Protein 2IRF (pdb70)

CATH classification: 1.10.10.10

Sequence (654 aa):
RMRMRPWLEEQINSNTIPGLKWLNKEKKIFQIPWMHAARHGWDVEKDAPLFRNWAIHTGKHQPGIDKPDPKTWKANFRCAMNSLPDIEEVKDRSIKKGNNAFRVYRMLPRMRMRPWLEEQINSNTIPGLKWLNKEKKIFQIPWMHAARHGWDVEKDAPLFRNWAIHTGKHQPGIDKPDPKTWKANFRCAMNSLPDIEEVKDRSIKKGNNAFRVYRMLPRMRMRPWLEEQINSNTIPGLKWLNKEKKIFQIPWMHAARHGWDVEKDAPLFRNWAIHTGKHQPGIDKPDPKTWKANFRCAMNSLPDIEEVKDRSIKKGNNAFRVYRMLPRMRMRPWLEEQINSNTIPGLKWLNKEKKIFQIPWMHAARHGWDVEKDAPLFRNWAIHTGKHQPGIDKPDPKTWKANFRCAMNSLPDIEEVKDRSIKKGNNAFRVYRMLPRMRMRPWLEEQINSNTIPGLKWLNKEKKIFQIPWMHAARHGWDVEKDAPLFRNWAIHTGKHQPGIDKPDPKTWKANFRCAMNSLPDIEEVKDRSIKKGNNAFRVYRMLPRMRMRPWLEEQINSNTIPGLKWLNKEKKIFQIPWMHAARHGWDVEKDAPLFRNWAIHTGKHQPGIDKPDPKTWKANFRCAMNSLPDIEEVKDRSIKKGNNAFRVYRMLP

Radius of gyration: 39.57 Å; Cα contacts (8 Å, |Δi|>4): 904; chains: 6; bounding box: 64×135×61 Å

Nearest PDB structures (foldseek):
  2irf-assembly1_H  TM=1.002E+00  e=1.928E-22  Mus musculus
  7jm4-assembly1_B  TM=9.649E-01  e=5.893E-14  Homo sapiens
  7o56-assembly1_A  TM=9.487E-01  e=9.444E-14  Homo sapiens
  7rh2-assembly2_G  TM=9.502E-01  e=2.267E-13  Homo sapiens
  8hcl-assembly1_A  TM=9.455E-01  e=4.758E-13  Danio rerio

Structure (mmCIF, N/CA/C/O backbone):
data_2IRF
#
_entry.id   2IRF
#
_cell.length_a   132.300
_cell.length_b   132.300
_cell.length_c   296.500
_cell.angle_alpha   90.00
_cell.angle_beta   90.00
_cell.angle_gamma   120.00
#
_symmetry.space_group_name_H-M   'P 65 2 2'
#
loop_
_entity.id
_entity.type
_entity.pdbx_description
1 polymer "DNA (5'-D(P*AP*AP*GP*TP*GP*AP*AP*AP*GP*(5IU)P*GP*A)-3')"
2 polymer "DNA (5'-D(*TP*TP*CP*AP*CP*TP*TP*TP*CP*AP*CP*(5IU)P*T)-3')"
3 polymer 'INTERFERON REGULATORY FACTOR 2'
4 non-polymer 'POTASSIUM ION'
5 water water
#
loop_
_atom_site.group_PDB
_atom_site.id
_atom_site.type_symbol
_atom_site.label_atom_id
_atom_site.label_alt_id
_atom_site.label_comp_id
_atom_site.label_asym_id
_atom_site.label_entity_id
_atom_site.label_seq_id
_atom_site.pdbx_PDB_ins_code
_atom_site.Cartn_x
_atom_site.Cartn_y
_atom_site.Cartn_z
_atom_site.occupancy
_atom_site.B_iso_or_equiv
_atom_site.auth_seq_id
_atom_site.auth_comp_id
_atom_site.auth_asym_id
_atom_site.auth_atom_id
_atom_site.pdbx_PDB_model_num
ATOM 1511 N N . ARG G 3 5 ? 42.073 103.577 89.989 1.00 29.24 5 ARG G N 1
ATOM 1512 C CA . ARG G 3 5 ? 41.055 102.552 89.610 1.00 31.89 5 ARG G CA 1
ATOM 1513 C C . ARG G 3 5 ? 39.630 103.088 89.771 1.00 30.22 5 ARG G C 1
ATOM 1514 O O . ARG G 3 5 ? 38.711 102.630 89.089 1.00 32.75 5 ARG G O 1
ATOM 1516 N N . MET G 3 6 ? 39.449 104.051 90.674 1.00 26.43 6 MET G N 1
ATOM 1517 C CA . MET G 3 6 ? 38.134 104.650 90.902 1.00 23.25 6 MET G CA 1
ATOM 1518 C C . MET G 3 6 ? 37.708 105.442 89.664 1.00 21.84 6 MET G C 1
ATOM 1519 O O . MET G 3 6 ? 38.439 106.320 89.205 1.00 20.45 6 MET G O 1
ATOM 1524 N N . ARG G 3 7 ? 36.553 105.091 89.099 1.00 18.22 7 ARG G N 1
ATOM 1525 C CA . ARG G 3 7 ? 36.032 105.770 87.916 1.00 16.83 7 ARG G CA 1
ATOM 1526 C C . ARG G 3 7 ? 35.753 107.251 88.166 1.00 18.81 7 ARG G C 1
ATOM 1527 O O . ARG G 3 7 ? 35.570 107.680 89.305 1.00 20.60 7 ARG G O 1
ATOM 1535 N N . MET G 3 8 ? 35.664 108.018 87.085 1.00 18.52 8 MET G N 1
ATOM 1536 C CA . MET G 3 8 ? 35.463 109.456 87.175 1.00 14.00 8 MET G CA 1
ATOM 1537 C C . MET G 3 8 ? 34.291 109.981 87.996 1.00 13.94 8 MET G C 1
ATOM 1538 O O . MET G 3 8 ? 34.479 110.904 88.774 1.00 14.86 8 MET G O 1
ATOM 1543 N N . ARG G 3 9 ? 33.094 109.422 87.838 1.00 14.47 9 ARG G N 1
ATOM 1544 C CA . ARG G 3 9 ? 31.946 109.927 88.597 1.00 18.19 9 ARG G CA 1
ATOM 1545 C C . ARG G 3 9 ? 32.098 109.790 90.116 1.00 19.86 9 ARG G C 1
ATOM 1546 O O . ARG G 3 9 ? 32.001 110.786 90.834 1.00 21.37 9 ARG G O 1
ATOM 1554 N N . PRO G 3 10 ? 32.309 108.559 90.630 1.00 19.04 10 PRO G N 1
ATOM 1555 C CA . PRO G 3 10 ? 32.463 108.444 92.087 1.00 17.58 10 PRO G CA 1
ATOM 1556 C C . PRO G 3 10 ? 33.657 109.263 92.600 1.00 17.31 10 PRO G C 1
ATOM 1557 O O . PRO G 3 10 ? 33.597 109.851 93.676 1.00 19.72 10 PRO G O 1
ATOM 1561 N N . TRP G 3 11 ? 34.713 109.344 91.794 1.00 17.40 11 TRP G N 1
ATOM 1562 C CA . TRP G 3 11 ? 35.905 110.114 92.145 1.00 15.34 11 TRP G CA 1
ATOM 1563 C C . TRP G 3 11 ? 35.548 111.595 92.238 1.00 17.19 11 TRP G C 1
ATOM 1564 O O . TRP G 3 11 ? 36.033 112.301 93.123 1.00 18.78 11 TRP G O 1
ATOM 1575 N N . LEU G 3 12 ? 34.702 112.048 91.313 1.00 17.22 12 LEU G N 1
ATOM 1576 C CA . LEU G 3 12 ? 34.258 113.435 91.249 1.00 17.37 12 LEU G CA 1
ATOM 1577 C C . LEU G 3 12 ? 33.404 113.792 92.454 1.00 17.45 12 LEU G C 1
ATOM 1578 O O . LEU G 3 12 ? 33.552 114.873 93.016 1.00 18.00 12 LEU G O 1
ATOM 1583 N N . GLU G 3 13 ? 32.494 112.900 92.838 1.00 17.23 13 GLU G N 1
ATOM 1584 C CA . GLU G 3 13 ? 31.643 113.153 93.997 1.00 18.91 13 GLU G CA 1
ATOM 1585 C C . GLU G 3 13 ? 32.516 113.348 95.225 1.00 17.13 13 GLU G C 1
ATOM 1586 O O . GLU G 3 13 ? 32.285 114.253 96.016 1.00 19.64 13 GLU G O 1
ATOM 1592 N N . GLU G 3 14 ? 33.535 112.507 95.353 1.00 15.44 14 GLU G N 1
ATOM 1593 C CA . GLU G 3 14 ? 34.474 112.567 96.466 1.00 18.19 14 GLU G CA 1
ATOM 1594 C C . GLU G 3 14 ? 35.246 113.894 96.459 1.00 19.15 14 GLU G C 1
ATOM 1595 O O . GLU G 3 14 ? 35.562 114.439 97.516 1.00 20.17 14 GLU G O 1
ATOM 1601 N N . GLN G 3 15 ? 35.541 114.408 95.264 1.00 21.19 15 GLN G N 1
ATOM 1602 C CA . GLN G 3 15 ? 36.255 115.676 95.110 1.00 14.78 15 GLN G CA 1
ATOM 1603 C C . GLN G 3 15 ? 35.367 116.835 95.531 1.00 13.72 15 GLN G C 1
ATOM 1604 O O . GLN G 3 15 ? 35.823 117.757 96.201 1.00 14.87 15 GLN G O 1
ATOM 1610 N N . ILE G 3 16 ? 34.097 116.780 95.134 1.00 12.24 16 ILE G N 1
ATOM 1611 C CA . ILE G 3 16 ? 33.133 117.822 95.473 1.00 14.08 16 ILE G CA 1
ATOM 1612 C C . ILE G 3 16 ? 32.879 117.821 96.974 1.00 16.17 16 ILE G C 1
ATOM 1613 O O . ILE G 3 16 ? 32.965 118.861 97.630 1.00 14.97 16 ILE G O 1
ATOM 1618 N N . ASN G 3 17 ? 32.598 116.635 97.506 1.00 13.57 17 ASN G N 1
ATOM 1619 C CA . ASN G 3 17 ? 32.306 116.456 98.920 1.00 15.91 17 ASN G CA 1
ATOM 1620 C C . ASN G 3 17 ? 33.456 116.826 99.850 1.00 16.69 17 ASN G C 1
ATOM 1621 O O . ASN G 3 17 ? 33.224 117.182 101.006 1.00 17.76 17 ASN G O 1
ATOM 1626 N N . SER G 3 18 ? 34.685 116.771 99.339 1.00 16.51 18 SER G N 1
ATOM 1627 C CA . SER G 3 18 ? 35.863 117.096 100.140 1.00 15.68 18 SER G CA 1
ATOM 1628 C C . SER G 3 18 ? 36.073 118.600 100.329 1.00 16.67 18 SER G C 1
ATOM 1629 O O . SER G 3 18 ? 36.828 119.014 101.207 1.00 17.33 18 SER G O 1
ATOM 1632 N N . ASN G 3 19 ? 35.426 119.404 99.486 1.00 16.10 19 ASN G N 1
ATOM 1633 C CA . ASN G 3 19 ? 35.534 120.864 99.534 1.00 13.93 19 ASN G CA 1
ATOM 1634 C C . ASN G 3 19 ? 36.982 121.334 99.405 1.00 15.41 19 ASN G C 1
ATOM 1635 O O . ASN G 3 19 ? 37.323 122.439 99.837 1.00 20.97 19 ASN G O 1
ATOM 1640 N N . THR G 3 20 ? 37.829 120.497 98.810 1.00 12.36 20 THR G N 1
ATOM 1641 C CA . THR G 3 20 ? 39.241 120.826 98.637 1.00 10.72 20 THR G CA 1
ATOM 1642 C C . THR G 3 20 ? 39.552 121.516 97.304 1.00 10.76 20 THR G C 1
ATOM 1643 O O . THR G 3 20 ? 40.686 121.920 97.056 1.00 14.42 20 THR G O 1
ATOM 1647 N N . ILE G 3 21 ? 38.549 121.628 96.440 1.00 13.61 21 ILE G N 1
ATOM 1648 C CA . ILE G 3 21 ? 38.728 122.265 95.139 1.00 12.34 21 ILE G CA 1
ATOM 1649 C C . ILE G 3 21 ? 37.959 123.582 95.129 1.00 10.62 21 ILE G C 1
ATOM 1650 O O . ILE G 3 21 ? 36.730 123.591 95.206 1.00 11.37 21 ILE G O 1
ATOM 1655 N N . PRO G 3 22 ? 38.676 124.713 95.021 1.00 10.44 22 PRO G N 1
ATOM 1656 C CA . PRO G 3 22 ? 38.045 126.039 95.003 1.00 11.86 22 PRO G CA 1
ATOM 1657 C C . PRO G 3 22 ? 37.039 126.162 93.856 1.00 14.98 22 PRO G C 1
ATOM 1658 O O . PRO G 3 22 ? 37.393 125.975 92.693 1.00 19.03 22 PRO G O 1
ATOM 1662 N N . GLY G 3 23 ? 35.781 126.430 94.192 1.00 12.66 23 GLY G N 1
ATOM 1663 C CA . GLY G 3 23 ? 34.749 126.563 93.179 1.00 14.66 23 GLY G CA 1
ATOM 1664 C C . GLY G 3 23 ? 33.922 125.310 92.927 1.00 17.09 23 GLY G C 1
ATOM 1665 O O . GLY G 3 23 ? 32.798 125.409 92.433 1.00 19.28 23 GLY G O 1
ATOM 1666 N N . LEU G 3 24 ? 34.474 124.138 93.246 1.00 16.19 24 LEU G N 1
ATOM 1667 C CA . LEU G 3 24 ? 33.776 122.867 93.047 1.00 17.79 24 LEU G CA 1
ATOM 1668 C C . LEU G 3 24 ? 32.831 122.586 94.211 1.00 19.17 24 LEU G C 1
ATOM 1669 O O . LEU G 3 24 ? 33.256 122.141 95.281 1.00 21.48 24 LEU G O 1
ATOM 1674 N N . LYS G 3 25 ? 31.542 122.794 93.972 1.00 21.00 25 LYS G N 1
ATOM 1675 C CA . LYS G 3 25 ? 30.524 122.605 95.000 1.00 22.83 25 LYS G CA 1
ATOM 1676 C C . LYS G 3 25 ? 29.184 122.194 94.399 1.00 21.11 25 LYS G C 1
ATOM 1677 O O . LYS G 3 25 ? 28.958 122.357 93.203 1.00 21.69 25 LYS G O 1
ATOM 1683 N N . TRP G 3 26 ? 28.296 121.672 95.240 1.00 22.65 26 TRP G N 1
ATOM 1684 C CA . TRP G 3 26 ? 26.961 121.273 94.805 1.00 20.45 26 TRP G CA 1
ATOM 1685 C C . TRP G 3 26 ? 26.081 122.516 94.774 1.00 22.88 26 TRP G C 1
ATOM 1686 O O . TRP G 3 26 ? 26.148 123.349 95.680 1.00 24.78 26 TRP G O 1
ATOM 1697 N N . LEU G 3 27 ? 25.281 122.659 93.724 1.00 23.65 27 LEU G N 1
ATOM 1698 C CA . LEU G 3 27 ? 24.350 123.779 93.631 1.00 22.74 27 LEU G CA 1
ATOM 1699 C C . LEU G 3 27 ? 23.067 123.314 94.309 1.00 25.09 27 LEU G C 1
ATOM 1700 O O . LEU G 3 27 ? 22.324 124.105 94.885 1.00 29.47 27 LEU G O 1
ATOM 1705 N N . ASN G 3 28 ? 22.835 122.009 94.235 1.00 27.65 28 ASN G N 1
ATOM 1706 C CA . ASN G 3 28 ? 21.694 121.347 94.851 1.00 29.79 28 ASN G CA 1
ATOM 1707 C C . ASN G 3 28 ? 22.176 119.913 95.049 1.00 30.54 28 ASN G C 1
ATOM 1708 O O . ASN G 3 28 ? 22.192 119.126 94.102 1.00 31.84 28 ASN G O 1
ATOM 1713 N N . LYS G 3 29 ? 22.621 119.597 96.265 1.00 31.13 29 LYS G N 1
ATOM 1714 C CA . LYS G 3 29 ? 23.133 118.260 96.570 1.00 34.56 29 LYS G CA 1
ATOM 1715 C C . LYS G 3 29 ? 22.105 117.154 96.382 1.00 36.73 29 LYS G C 1
ATOM 1716 O O . LYS G 3 29 ? 22.444 116.050 95.951 1.00 37.30 29 LYS G O 1
ATOM 1722 N N . GLU G 3 30 ? 20.852 117.466 96.698 1.00 40.96 30 GLU G N 1
ATOM 1723 C CA . GLU G 3 30 ? 19.748 116.523 96.574 1.00 42.21 30 GLU G CA 1
ATOM 1724 C C . GLU G 3 30 ? 19.589 116.038 95.131 1.00 39.12 30 GLU G C 1
ATOM 1725 O O . GLU G 3 30 ? 19.640 114.836 94.867 1.00 36.14 30 GLU G O 1
ATOM 1731 N N . LYS G 3 31 ? 19.430 116.980 94.204 1.00 36.83 31 LYS G N 1
ATOM 1732 C CA . LYS G 3 31 ? 19.266 116.662 92.786 1.00 37.54 31 LYS G CA 1
ATOM 1733 C C . LYS G 3 31 ? 20.608 116.407 92.089 1.00 37.26 31 LYS G C 1
ATOM 1734 O O . LYS G 3 31 ? 20.664 116.219 90.870 1.00 38.17 31 LYS G O 1
ATOM 1740 N N . LYS G 3 32 ? 21.681 116.400 92.877 1.00 35.25 32 LYS G N 1
ATOM 1741 C CA . LYS G 3 32 ? 23.034 116.161 92.383 1.00 32.54 32 LYS G CA 1
ATOM 1742 C C . LYS G 3 32 ? 23.521 117.123 91.310 1.00 29.73 32 LYS G C 1
ATOM 1743 O O . LYS G 3 32 ? 24.315 116.751 90.441 1.00 30.06 32 LYS G O 1
ATOM 1749 N N . ILE G 3 33 ? 23.034 118.359 91.378 1.00 24.88 33 ILE G N 1
ATOM 1750 C CA . ILE G 3 33 ? 23.441 119.404 90.446 1.00 21.19 33 ILE G CA 1
ATOM 1751 C C . ILE G 3 33 ? 24.615 120.105 91.115 1.00 20.30 33 ILE G C 1
ATOM 1752 O O . ILE G 3 33 ? 24.528 120.495 92.277 1.00 22.16 33 ILE G O 1
ATOM 1757 N N . PHE G 3 34 ? 25.725 120.219 90.400 1.00 19.86 34 PHE G N 1
ATOM 1758 C CA . PHE G 3 34 ? 26.912 120.868 90.934 1.00 18.11 34 PHE G CA 1
ATOM 1759 C C . PHE G 3 34 ? 27.546 121.757 89.875 1.00 19.48 34 PHE G C 1
ATOM 1760 O O . PHE G 3 34 ? 27.110 121.768 88.724 1.00 15.40 34 PHE G O 1
ATOM 1768 N N . GLN G 3 35 ? 28.546 122.535 90.275 1.00 19.42 35 GLN G N 1
ATOM 1769 C CA . GLN G 3 35 ? 29.230 123.399 89.331 1.00 22.17 35 GLN G CA 1
ATOM 1770 C C . GLN G 3 35 ? 30.735 123.200 89.411 1.00 20.96 35 GLN G C 1
ATOM 1771 O O . GLN G 3 35 ? 31.285 122.905 90.474 1.00 18.45 35 GLN G O 1
ATOM 1777 N N . ILE G 3 36 ? 31.379 123.300 88.255 1.00 16.81 36 ILE G N 1
ATOM 1778 C CA . ILE G 3 36 ? 32.818 123.148 88.149 1.00 15.62 36 ILE G CA 1
ATOM 1779 C C . ILE G 3 36 ? 33.386 124.489 87.699 1.00 18.89 36 ILE G C 1
ATOM 1780 O O . ILE G 3 36 ? 32.845 125.121 86.790 1.00 18.62 36 ILE G O 1
ATOM 1785 N N . PRO G 3 37 ? 34.438 124.978 88.377 1.00 20.00 37 PRO G N 1
ATOM 1786 C CA . PRO G 3 37 ? 35.035 126.256 87.985 1.00 18.35 37 PRO G CA 1
ATOM 1787 C C . PRO G 3 37 ? 35.658 126.038 86.606 1.00 18.67 37 PRO G C 1
ATOM 1788 O O . PRO G 3 37 ? 36.305 125.018 86.366 1.00 18.02 37 PRO G O 1
ATOM 1792 N N . TRP G 3 38 ? 35.450 126.985 85.701 1.00 20.86 38 TRP G N 1
ATOM 1793 C CA . TRP G 3 38 ? 35.956 126.854 84.343 1.00 19.24 38 TRP G CA 1
ATOM 1794 C C . TRP G 3 38 ? 36.542 128.151 83.786 1.00 22.28 38 TRP G C 1
ATOM 1795 O O . TRP G 3 38 ? 36.164 128.588 82.694 1.00 21.81 38 TRP G O 1
ATOM 1806 N N . MET G 3 39 ? 37.466 128.762 84.523 1.00 19.33 39 MET G N 1
ATOM 1807 C CA . MET G 3 39 ? 38.070 130.000 84.055 1.00 18.94 39 MET G CA 1
ATOM 1808 C C . MET G 3 39 ? 39.089 129.763 82.945 1.00 18.37 39 MET G C 1
ATOM 1809 O O . MET G 3 39 ? 39.940 128.876 83.039 1.00 17.07 39 MET G O 1
ATOM 1814 N N . HIS G 3 40 ? 39.000 130.586 81.905 1.00 18.54 40 HIS G N 1
ATOM 1815 C CA . HIS G 3 40 ? 39.893 130.512 80.753 1.00 18.23 40 HIS G CA 1
ATOM 1816 C C . HIS G 3 40 ? 41.329 130.789 81.211 1.00 18.15 40 HIS G C 1
ATOM 1817 O O . HIS G 3 40 ? 41.574 131.735 81.963 1.00 20.17 40 HIS G O 1
ATOM 1824 N N . ALA G 3 41 ? 42.268 129.958 80.760 1.00 17.19 41 ALA G N 1
ATOM 1825 C CA . ALA G 3 41 ? 43.675 130.094 81.136 1.00 16.01 41 ALA G CA 1
ATOM 1826 C C . ALA G 3 41 ? 44.393 131.284 80.508 1.00 18.77 41 ALA G C 1
ATOM 1827 O O . ALA G 3 41 ? 45.550 131.546 80.826 1.00 21.33 41 ALA G O 1
ATOM 1829 N N . ALA G 3 42 ? 43.719 131.983 79.601 1.00 22.25 42 ALA G N 1
ATOM 1830 C CA . ALA G 3 42 ? 44.300 133.153 78.945 1.00 23.13 42 ALA G CA 1
ATOM 1831 C C . ALA G 3 42 ? 43.841 134.428 79.648 1.00 22.86 42 ALA G C 1
ATOM 1832 O O . ALA G 3 42 ? 44.451 135.488 79.497 1.00 25.62 42 ALA G O 1
ATOM 1834 N N . ARG G 3 43 ? 42.764 134.313 80.418 1.00 21.02 43 ARG G N 1
ATOM 1835 C CA . ARG G 3 43 ? 42.209 135.444 81.150 1.00 24.53 43 ARG G CA 1
ATOM 1836 C C . ARG G 3 43 ? 42.994 135.811 82.413 1.00 26.28 43 ARG G C 1
ATOM 1837 O O . ARG G 3 43 ? 43.349 134.942 83.214 1.00 25.59 43 ARG G O 1
ATOM 1845 N N . HIS G 3 44 ? 43.243 137.110 82.578 1.00 27.04 44 HIS G N 1
ATOM 1846 C CA . HIS G 3 44 ? 43.958 137.656 83.729 1.00 25.97 44 HIS G CA 1
ATOM 1847 C C . HIS G 3 44 ? 43.234 137.244 85.002 1.00 24.44 44 HIS G C 1
ATOM 1848 O O . HIS G 3 44 ? 42.012 137.377 85.108 1.00 25.28 44 HIS G O 1
ATOM 1855 N N . GLY G 3 45 ? 43.995 136.746 85.966 1.00 26.34 45 GLY G N 1
ATOM 1856 C CA . GLY G 3 45 ? 43.398 136.303 87.212 1.00 28.47 45 GLY G CA 1
ATOM 1857 C C . GLY G 3 45 ? 43.478 134.796 87.321 1.00 28.41 45 GLY G C 1
ATOM 1858 O O . GLY G 3 45 ? 43.281 134.233 88.396 1.00 31.08 45 GLY G O 1
ATOM 1859 N N . TRP G 3 46 ? 43.748 134.137 86.197 1.00 28.51 46 TRP G N 1
ATOM 1860 C CA . TRP G 3 46 ? 43.867 132.687 86.177 1.00 25.74 46 TRP G CA 1
ATOM 1861 C C . TRP G 3 46 ? 45.162 132.308 86.876 1.00 26.77 46 TRP G C 1
ATOM 1862 O O . TRP G 3 46 ? 46.193 132.963 86.709 1.00 27.80 46 TRP G O 1
ATOM 1873 N N . ASP G 3 47 ? 45.100 131.217 87.626 1.00 23.82 47 ASP G N 1
ATOM 1874 C CA . ASP G 3 47 ? 46.233 130.716 88.383 1.00 24.18 47 ASP G CA 1
ATOM 1875 C C . ASP G 3 47 ? 46.105 129.195 88.382 1.00 22.11 47 ASP G C 1
ATOM 1876 O O . ASP G 3 47 ? 45.008 128.663 88.540 1.00 22.23 47 ASP G O 1
ATOM 1881 N N . VAL G 3 48 ? 47.217 128.498 88.172 1.00 19.07 48 VAL G N 1
ATOM 1882 C CA . VAL G 3 48 ? 47.197 127.040 88.135 1.00 21.20 48 VAL G CA 1
ATOM 1883 C C . VAL G 3 48 ? 46.665 126.420 89.432 1.00 20.16 48 VAL G C 1
ATOM 1884 O O . VAL G 3 48 ? 45.845 125.500 89.391 1.00 16.63 48 VAL G O 1
ATOM 1888 N N . GLU G 3 49 ? 47.070 126.986 90.571 1.00 20.70 49 GLU G N 1
ATOM 1889 C CA . GLU G 3 49 ? 46.652 126.496 91.890 1.00 16.81 49 GLU G CA 1
ATOM 1890 C C . GLU G 3 49 ? 45.189 126.753 92.219 1.00 15.96 49 GLU G C 1
ATOM 1891 O O . GLU G 3 49 ? 44.562 125.972 92.933 1.00 19.30 49 GLU G O 1
ATOM 1897 N N . LYS G 3 50 ? 44.650 127.852 91.705 1.00 17.20 50 LYS G N 1
ATOM 1898 C CA . LYS G 3 50 ? 43.264 128.214 91.957 1.00 16.37 50 LYS G CA 1
ATOM 1899 C C . LYS G 3 50 ? 42.273 127.656 90.946 1.00 19.44 50 LYS G C 1
ATOM 1900 O O . LYS G 3 50 ? 41.177 127.234 91.316 1.00 20.13 50 LYS G O 1
ATOM 1906 N N . ASP G 3 51 ? 42.675 127.604 89.680 1.00 18.01 51 ASP G N 1
ATOM 1907 C CA . ASP G 3 51 ? 41.775 127.153 88.623 1.00 19.28 51 ASP G CA 1
ATOM 1908 C C . ASP G 3 51 ? 41.965 125.755 88.036 1.00 17.72 51 ASP G C 1
ATOM 1909 O O . ASP G 3 51 ? 41.029 125.194 87.465 1.00 18.07 51 ASP G O 1
ATOM 1914 N N . ALA G 3 52 ? 43.153 125.180 88.182 1.00 16.74 52 ALA G N 1
ATOM 1915 C CA . ALA G 3 52 ? 43.395 123.846 87.641 1.00 17.08 52 ALA G CA 1
ATOM 1916 C C . ALA G 3 52 ? 43.578 122.674 88.619 1.00 19.33 52 ALA G C 1
ATOM 1917 O O . ALA G 3 52 ? 43.822 121.556 88.169 1.00 21.49 52 ALA G O 1
ATOM 1919 N N . PRO G 3 53 ? 43.419 122.886 89.949 1.00 20.54 53 PRO G N 1
ATOM 1920 C CA . PRO G 3 53 ? 43.608 121.747 90.864 1.00 17.22 53 PRO G CA 1
ATOM 1921 C C . PRO G 3 53 ? 42.774 120.499 90.558 1.00 11.73 53 PRO G C 1
ATOM 1922 O O . PRO G 3 53 ? 43.262 119.388 90.690 1.00 13.42 53 PRO G O 1
ATOM 1926 N N . LEU G 3 54 ? 41.531 120.683 90.128 1.00 12.00 54 LEU G N 1
ATOM 1927 C CA . LEU G 3 54 ? 40.667 119.551 89.803 1.00 13.35 54 LEU G CA 1
ATOM 1928 C C . LEU G 3 54 ? 41.171 118.789 88.578 1.00 13.35 54 LEU G C 1
ATOM 1929 O O . LEU G 3 54 ? 41.109 117.559 88.531 1.00 15.87 54 LEU G O 1
ATOM 1934 N N . PHE G 3 55 ? 41.651 119.530 87.584 1.00 13.32 55 PHE G N 1
ATOM 1935 C CA . PHE G 3 55 ? 42.161 118.938 86.352 1.00 11.46 55 PHE G CA 1
ATOM 1936 C C . PHE G 3 55 ? 43.471 118.222 86.634 1.00 10.53 55 PHE G C 1
ATOM 1937 O O . PHE G 3 55 ? 43.717 117.144 86.103 1.00 11.72 55 PHE G O 1
ATOM 1945 N N . ARG G 3 56 ? 44.290 118.815 87.497 1.00 11.97 56 ARG G N 1
ATOM 1946 C CA . ARG G 3 56 ? 45.568 118.233 87.883 1.00 12.19 56 ARG G CA 1
ATOM 1947 C C . ARG G 3 56 ? 45.322 116.927 88.656 1.00 15.17 56 ARG G C 1
ATOM 1948 O O . ARG G 3 56 ? 45.976 115.915 88.399 1.00 14.47 56 ARG G O 1
ATOM 1956 N N . ASN G 3 57 ? 44.359 116.959 89.578 1.00 11.43 57 ASN G N 1
ATOM 1957 C CA . ASN G 3 57 ? 44.000 115.801 90.395 1.00 11.91 57 ASN G CA 1
ATOM 1958 C C . ASN G 3 57 ? 43.574 114.614 89.555 1.00 11.70 57 ASN G C 1
ATOM 1959 O O . ASN G 3 57 ? 43.895 113.476 89.884 1.00 12.60 57 ASN G O 1
ATOM 1964 N N . TRP G 3 58 ? 42.816 114.875 88.493 1.00 11.81 58 TRP G N 1
ATOM 1965 C CA . TRP G 3 58 ? 42.366 113.805 87.609 1.00 11.23 58 TRP G CA 1
ATOM 1966 C C . TRP G 3 58 ? 43.566 113.226 86.860 1.00 11.20 58 TRP G C 1
ATOM 1967 O O . TRP G 3 58 ? 43.668 112.018 86.672 1.00 12.90 58 TRP G O 1
ATOM 1978 N N . ALA G 3 59 ? 44.488 114.101 86.475 1.00 12.28 59 ALA G N 1
ATOM 1979 C CA . ALA G 3 59 ? 45.689 113.697 85.760 1.00 16.16 59 ALA G CA 1
ATOM 1980 C C . ALA G 3 59 ? 46.593 112.853 86.649 1.00 16.73 59 ALA G C 1
ATOM 1981 O O . ALA G 3 59 ? 47.211 111.894 86.190 1.00 19.80 59 ALA G O 1
ATOM 1983 N N . ILE G 3 60 ? 46.677 113.219 87.922 1.00 16.96 60 ILE G N 1
ATOM 1984 C CA . ILE G 3 60 ? 47.500 112.480 88.866 1.00 16.11 60 ILE G CA 1
ATOM 1985 C C . ILE G 3 60 ? 46.841 111.133 89.132 1.00 16.63 60 ILE G C 1
ATOM 1986 O O . ILE G 3 60 ? 47.492 110.090 89.096 1.00 18.61 60 ILE G O 1
ATOM 1991 N N . HIS G 3 61 ? 45.529 111.173 89.339 1.00 15.74 61 HIS G N 1
ATOM 1992 C CA . HIS G 3 61 ? 44.727 109.991 89.618 1.00 15.47 61 HIS G CA 1
ATOM 1993 C C . HIS G 3 61 ? 44.794 108.964 88.497 1.00 18.27 61 HIS G C 1
ATOM 1994 O O . HIS G 3 61 ? 44.736 107.764 88.750 1.00 18.01 61 HIS G O 1
ATOM 2001 N N . THR G 3 62 ? 44.915 109.441 87.261 1.00 21.04 62 THR G N 1
ATOM 2002 C CA . THR G 3 62 ? 44.972 108.559 86.098 1.00 20.41 62 THR G CA 1
ATOM 2003 C C . THR G 3 62 ? 46.385 108.316 85.559 1.00 20.62 62 THR G C 1
ATOM 2004 O O . THR G 3 62 ? 46.550 107.782 84.464 1.00 24.27 62 THR G O 1
ATOM 2008 N N . GLY G 3 63 ? 47.392 108.723 86.326 1.00 19.60 63 GLY G N 1
ATOM 2009 C CA . GLY G 3 63 ? 48.775 108.513 85.939 1.00 18.64 63 GLY G CA 1
ATOM 2010 C C . GLY G 3 63 ? 49.315 109.367 84.810 1.00 21.33 63 GLY G C 1
ATOM 2011 O O . GLY G 3 63 ? 50.427 109.132 84.331 1.00 22.69 63 GLY G O 1
ATOM 2012 N N . LYS G 3 64 ? 48.548 110.369 84.392 1.00 20.94 64 LYS G N 1
ATOM 2013 C CA . LYS G 3 64 ? 48.969 111.253 83.308 1.00 20.09 64 LYS G CA 1
ATOM 2014 C C . LYS G 3 64 ? 49.893 112.381 83.771 1.00 22.95 64 LYS G C 1
ATOM 2015 O O . LYS G 3 64 ? 50.512 113.066 82.950 1.00 23.37 64 LYS G O 1
ATOM 2021 N N . HIS G 3 65 ? 49.980 112.575 85.085 1.00 20.50 65 HIS G N 1
ATOM 2022 C CA . HIS G 3 65 ? 50.849 113.600 85.641 1.00 20.44 65 HIS G CA 1
ATOM 2023 C C . HIS G 3 65 ? 51.483 113.117 86.931 1.00 24.07 65 HIS G C 1
ATOM 2024 O O . HIS G 3 65 ? 50.791 112.661 87.841 1.00 25.91 65 HIS G O 1
ATOM 2031 N N . GLN G 3 66 ? 52.806 113.217 86.991 1.00 27.02 66 GLN G N 1
ATOM 2032 C CA . GLN G 3 66 ? 53.571 112.823 88.164 1.00 28.16 66 GLN G CA 1
ATOM 2033 C C . GLN G 3 66 ? 54.220 114.084 88.701 1.00 26.96 66 GLN G C 1
ATOM 2034 O O . GLN G 3 66 ? 55.194 114.573 88.130 1.00 29.29 66 GLN G O 1
ATOM 2040 N N . PRO G 3 67 ? 53.678 114.641 89.794 1.00 26.45 67 PRO G N 1
ATOM 2041 C CA . PRO G 3 67 ? 54.217 115.860 90.402 1.00 29.73 67 PRO G CA 1
ATOM 2042 C C . PRO G 3 67 ? 55.733 115.792 90.587 1.00 34.50 67 PRO G C 1
ATOM 2043 O O . PRO G 3 67 ? 56.260 114.841 91.168 1.00 35.24 67 PRO G O 1
ATOM 2047 N N . GLY G 3 68 ? 56.428 116.783 90.036 1.00 40.07 68 GLY G N 1
ATOM 2048 C CA . GLY G 3 68 ? 57.874 116.825 90.138 1.00 41.45 68 GLY G CA 1
ATOM 2049 C C . GLY G 3 68 ? 58.566 116.215 88.934 1.00 42.30 68 GLY G C 1
ATOM 2050 O O . GLY G 3 68 ? 59.606 116.710 88.506 1.00 46.67 68 GLY G O 1
ATOM 2051 N N . ILE G 3 69 ? 58.007 115.132 88.398 1.00 41.88 69 ILE G N 1
ATOM 2052 C CA . ILE G 3 69 ? 58.588 114.465 87.234 1.00 40.11 69 ILE G CA 1
ATOM 2053 C C . ILE G 3 69 ? 58.106 115.102 85.931 1.00 41.43 69 ILE G C 1
ATOM 2054 O O . ILE G 3 69 ? 58.915 115.563 85.128 1.00 44.02 69 ILE G O 1
ATOM 2059 N N . ASP G 3 70 ? 56.792 115.123 85.728 1.00 40.84 70 ASP G N 1
ATOM 2060 C CA . ASP G 3 70 ? 56.202 115.710 84.528 1.00 36.47 70 ASP G CA 1
ATOM 2061 C C . ASP G 3 70 ? 56.043 117.223 84.642 1.00 36.20 70 ASP G C 1
ATOM 2062 O O . ASP G 3 70 ? 55.699 117.747 85.707 1.00 34.98 70 ASP G O 1
ATOM 2067 N N . LYS G 3 71 ? 56.295 117.917 83.535 1.00 31.04 71 LYS G N 1
ATOM 2068 C CA . LYS G 3 71 ? 56.147 119.366 83.483 1.00 29.12 71 LYS G CA 1
ATOM 2069 C C . LYS G 3 71 ? 54.646 119.681 83.479 1.00 26.20 71 LYS G C 1
ATOM 2070 O O . LYS G 3 71 ? 53.873 119.033 82.766 1.00 28.33 71 LYS G O 1
ATOM 2076 N N . PRO G 3 72 ? 54.207 120.648 84.302 1.00 22.19 72 PRO G N 1
ATOM 2077 C CA . PRO G 3 72 ? 52.788 121.017 84.362 1.00 20.36 72 PRO G CA 1
ATOM 2078 C C . PRO G 3 72 ? 52.195 121.309 82.977 1.00 21.22 72 PRO G C 1
ATOM 2079 O O . PRO G 3 72 ? 52.764 122.068 82.190 1.00 24.53 72 PRO G O 1
ATOM 2083 N N . ASP G 3 73 ? 51.058 120.686 82.684 1.00 20.19 73 ASP G N 1
ATOM 2084 C CA . ASP G 3 73 ? 50.384 120.860 81.405 1.00 18.08 73 ASP G CA 1
ATOM 2085 C C . ASP G 3 73 ? 48.881 121.067 81.629 1.00 17.39 73 ASP G C 1
ATOM 2086 O O . ASP G 3 73 ? 48.072 120.221 81.247 1.00 19.53 73 ASP G O 1
ATOM 2091 N N . PRO G 3 74 ? 48.493 122.219 82.219 1.00 15.97 74 PRO G N 1
ATOM 2092 C CA . PRO G 3 74 ? 47.112 122.617 82.529 1.00 15.48 74 PRO G CA 1
ATOM 2093 C C . PRO G 3 74 ? 46.144 122.492 81.349 1.00 14.05 74 PRO G C 1
ATOM 2094 O O . PRO G 3 74 ? 44.989 122.107 81.523 1.00 11.45 74 PRO G O 1
ATOM 2098 N N . LYS G 3 75 ? 46.621 122.848 80.159 1.00 14.01 75 LYS G N 1
ATOM 2099 C CA . LYS G 3 75 ? 45.821 122.782 78.940 1.00 14.18 75 LYS G CA 1
ATOM 2100 C C . LYS G 3 75 ? 45.355 121.367 78.643 1.00 12.75 75 LYS G C 1
ATOM 2101 O O . LYS G 3 75 ? 44.187 121.153 78.322 1.00 17.50 75 LYS G O 1
ATOM 2107 N N . THR G 3 76 ? 46.265 120.404 78.768 1.00 15.41 76 THR G N 1
ATOM 2108 C CA . THR G 3 76 ? 45.936 118.999 78.528 1.00 14.95 76 THR G CA 1
ATOM 2109 C C . THR G 3 76 ? 45.088 118.447 79.666 1.00 14.27 76 THR G C 1
ATOM 2110 O O . THR G 3 76 ? 44.129 117.716 79.424 1.00 14.09 76 THR G O 1
ATOM 2114 N N . TRP G 3 77 ? 45.428 118.817 80.900 1.00 12.46 77 TRP G N 1
ATOM 2115 C CA . TRP G 3 77 ? 44.669 118.363 82.066 1.00 14.09 77 TRP G CA 1
ATOM 2116 C C . TRP G 3 77 ? 43.205 118.753 81.899 1.00 11.71 77 TRP G C 1
ATOM 2117 O O . TRP G 3 77 ? 42.307 117.961 82.165 1.00 14.54 77 TRP G O 1
ATOM 2128 N N . LYS G 3 78 ? 42.977 119.982 81.448 1.00 13.51 78 LYS G N 1
ATOM 2129 C CA . LYS G 3 78 ? 41.625 120.489 81.251 1.00 11.63 78 LYS G CA 1
ATOM 2130 C C . LYS G 3 78 ? 40.917 119.810 80.080 1.00 8.96 78 LYS G C 1
ATOM 2131 O O . LYS G 3 78 ? 39.759 119.407 80.204 1.00 10.90 78 LYS G O 1
ATOM 2137 N N . ALA G 3 79 ? 41.617 119.670 78.954 1.00 10.70 79 ALA G N 1
ATOM 2138 C CA . ALA G 3 79 ? 41.041 119.037 77.761 1.00 9.36 79 ALA G CA 1
ATOM 2139 C C . ALA G 3 79 ? 40.701 117.574 78.040 1.00 9.16 79 ALA G C 1
ATOM 2140 O O . ALA G 3 79 ? 39.636 117.096 77.658 1.00 9.34 79 ALA G O 1
ATOM 2142 N N . ASN G 3 80 ? 41.600 116.886 78.742 1.00 9.80 80 ASN G N 1
ATOM 2143 C CA . ASN G 3 80 ? 41.411 115.483 79.104 1.00 10.65 80 ASN G CA 1
ATOM 2144 C C . ASN G 3 80 ? 40.202 115.319 80.016 1.00 12.52 80 ASN G C 1
ATOM 2145 O O . ASN G 3 80 ? 39.404 114.395 79.847 1.00 13.90 80 ASN G O 1
ATOM 2150 N N . PHE G 3 81 ? 40.076 116.233 80.975 1.00 14.57 81 PHE G N 1
ATOM 2151 C CA . PHE G 3 81 ? 38.979 116.223 81.936 1.00 14.25 81 PHE G CA 1
ATOM 2152 C C . PHE G 3 81 ? 37.647 116.464 81.241 1.00 12.76 81 PHE G C 1
ATOM 2153 O O . PHE G 3 81 ? 36.669 115.762 81.504 1.00 13.72 81 PHE G O 1
ATOM 2161 N N . ARG G 3 82 ? 37.613 117.460 80.360 1.00 9.79 82 ARG G N 1
ATOM 2162 C CA . ARG G 3 82 ? 36.395 117.786 79.628 1.00 9.38 82 ARG G CA 1
ATOM 2163 C C . ARG G 3 82 ? 35.936 116.621 78.758 1.00 8.34 82 ARG G C 1
ATOM 2164 O O . ARG G 3 82 ? 34.758 116.269 78.766 1.00 12.14 82 ARG G O 1
ATOM 2172 N N . CYS G 3 83 ? 36.860 116.035 78.001 1.00 9.38 83 CYS G N 1
ATOM 2173 C CA . CYS G 3 83 ? 36.527 114.910 77.134 1.00 8.90 83 CYS G CA 1
ATOM 2174 C C . CYS G 3 83 ? 35.988 113.753 77.965 1.00 10.44 83 CYS G C 1
ATOM 2175 O O . CYS G 3 83 ? 34.960 113.169 77.626 1.00 12.80 83 CYS G O 1
ATOM 2178 N N . ALA G 3 84 ? 36.657 113.460 79.079 1.00 14.22 84 ALA G N 1
ATOM 2179 C CA . ALA G 3 84 ? 36.230 112.389 79.983 1.00 12.60 84 ALA G CA 1
ATOM 2180 C C . ALA G 3 84 ? 34.815 112.680 80.497 1.00 12.29 84 ALA G C 1
ATOM 2181 O O . ALA G 3 84 ? 33.981 111.782 80.568 1.00 18.09 84 ALA G O 1
ATOM 2183 N N . MET G 3 85 ? 34.545 113.942 80.827 1.00 10.94 85 MET G N 1
ATOM 2184 C CA . MET G 3 85 ? 33.224 114.356 81.303 1.00 11.02 85 MET G CA 1
ATOM 2185 C C . MET G 3 85 ? 32.175 114.146 80.215 1.00 12.99 85 MET G C 1
ATOM 2186 O O . MET G 3 85 ? 31.076 113.675 80.498 1.00 14.32 85 MET G O 1
ATOM 2191 N N . ASN G 3 86 ? 32.521 114.518 78.978 1.00 13.27 86 ASN G N 1
ATOM 2192 C CA . ASN G 3 86 ? 31.626 114.378 77.829 1.00 12.39 86 ASN G CA 1
ATOM 2193 C C . ASN G 3 86 ? 31.215 112.925 77.630 1.00 11.48 86 ASN G C 1
ATOM 2194 O O . ASN G 3 86 ? 30.063 112.646 77.324 1.00 14.72 86 ASN G O 1
ATOM 2199 N N . SER G 3 87 ? 32.157 112.003 77.817 1.00 13.06 87 SER G N 1
ATOM 2200 C CA . SER G 3 87 ? 31.887 110.581 77.623 1.00 12.62 87 SER G CA 1
ATOM 2201 C C . SER G 3 87 ? 31.069 109.872 78.700 1.00 12.97 87 SER G C 1
ATOM 2202 O O . SER G 3 87 ? 30.551 108.786 78.451 1.00 10.20 87 SER G O 1
ATOM 2205 N N . LEU G 3 88 ? 30.951 110.471 79.886 1.00 16.44 88 LEU G N 1
ATOM 2206 C CA . LEU G 3 88 ? 30.195 109.851 80.980 1.00 15.99 88 LEU G CA 1
ATOM 2207 C C . LEU G 3 88 ? 28.705 109.786 80.673 1.00 17.29 88 LEU G C 1
ATOM 2208 O O . LEU G 3 88 ? 28.090 110.785 80.306 1.00 19.93 88 LEU G O 1
ATOM 2213 N N . PRO G 3 89 ? 28.105 108.596 80.803 1.00 18.68 89 PRO G N 1
ATOM 2214 C CA . PRO G 3 89 ? 26.676 108.440 80.528 1.00 17.63 89 PRO G CA 1
ATOM 2215 C C . PRO G 3 89 ? 25.778 108.955 81.651 1.00 17.76 89 PRO G C 1
ATOM 2216 O O . PRO G 3 89 ? 24.619 109.295 81.415 1.00 18.06 89 PRO G O 1
ATOM 2220 N N . ASP G 3 90 ? 26.327 109.042 82.862 1.00 19.00 90 ASP G N 1
ATOM 2221 C CA . ASP G 3 90 ? 25.563 109.476 84.030 1.00 17.71 90 ASP G CA 1
ATOM 2222 C C . ASP G 3 90 ? 25.800 110.895 84.544 1.00 19.82 90 ASP G C 1
ATOM 2223 O O . ASP G 3 90 ? 25.471 111.211 85.687 1.00 18.95 90 ASP G O 1
ATOM 2228 N N . ILE G 3 91 ? 26.414 111.732 83.720 1.00 21.88 91 ILE G N 1
ATOM 2229 C CA . ILE G 3 91 ? 26.648 113.127 84.081 1.00 22.20 91 ILE G CA 1
ATOM 2230 C C . ILE G 3 91 ? 26.485 113.936 82.805 1.00 23.48 91 ILE G C 1
ATOM 2231 O O . ILE G 3 91 ? 27.138 113.660 81.805 1.00 22.54 91 ILE G O 1
ATOM 2236 N N . GLU G 3 92 ? 25.594 114.914 82.828 1.00 25.54 92 GLU G N 1
ATOM 2237 C CA . GLU G 3 92 ? 25.375 115.745 81.654 1.00 29.41 92 GLU G CA 1
ATOM 2238 C C . GLU G 3 92 ? 25.422 117.206 82.058 1.00 29.38 92 GLU G C 1
ATOM 2239 O O . GLU G 3 92 ? 25.138 117.552 83.208 1.00 29.97 92 GLU G O 1
ATOM 2245 N N . GLU G 3 93 ? 25.797 118.059 81.116 1.00 27.14 93 GLU G N 1
ATOM 2246 C CA . GLU G 3 93 ? 25.877 119.480 81.390 1.00 27.89 93 GLU G CA 1
ATOM 2247 C C . GLU G 3 93 ? 24.511 120.148 81.313 1.00 30.01 93 GLU G C 1
ATOM 2248 O O . GLU G 3 93 ? 23.641 119.733 80.545 1.00 30.49 93 GLU G O 1
ATOM 2254 N N . VAL G 3 94 ? 24.302 121.118 82.196 1.00 29.29 94 VAL G N 1
ATOM 2255 C CA . VAL G 3 94 ? 23.074 121.893 82.224 1.00 33.34 94 VAL G CA 1
ATOM 2256 C C . VAL G 3 94 ? 23.540 123.224 81.649 1.00 37.77 94 VAL G C 1
ATOM 2257 O O . VAL G 3 94 ? 23.898 124.147 82.381 1.00 41.42 94 VAL G O 1
ATOM 2261 N N . LYS G 3 95 ? 23.597 123.276 80.322 1.00 40.51 95 LYS G N 1
ATOM 2262 C CA . LYS G 3 95 ? 24.064 124.449 79.592 1.00 43.47 95 LYS G CA 1
ATOM 2263 C C . LYS G 3 95 ? 23.338 125.767 79.848 1.00 44.10 95 LYS G C 1
ATOM 2264 O O . LYS G 3 95 ? 23.957 126.830 79.777 1.00 47.56 95 LYS G O 1
ATOM 2270 N N . ASP G 3 96 ? 22.045 125.711 80.159 1.00 43.55 96 ASP G N 1
ATOM 2271 C CA . ASP G 3 96 ? 21.293 126.937 80.416 1.00 44.53 96 ASP G CA 1
ATOM 2272 C C . ASP G 3 96 ? 21.780 127.663 81.673 1.00 42.10 96 ASP G C 1
ATOM 2273 O O . ASP G 3 96 ? 21.598 128.872 81.805 1.00 41.08 96 ASP G O 1
ATOM 2278 N N . ARG G 3 97 ? 22.420 126.923 82.576 1.00 41.84 97 ARG G N 1
ATOM 2279 C CA . ARG G 3 97 ? 22.943 127.498 83.816 1.00 38.79 97 ARG G CA 1
ATOM 2280 C C . ARG G 3 97 ? 24.439 127.797 83.745 1.00 37.54 97 ARG G C 1
ATOM 2281 O O . ARG G 3 97 ? 24.927 128.682 84.446 1.00 39.35 97 ARG G O 1
ATOM 2289 N N . SER G 3 98 ? 25.160 127.067 82.895 1.00 36.54 98 SER G N 1
ATOM 2290 C CA . SER G 3 98 ? 26.605 127.258 82.734 1.00 38.15 98 SER G CA 1
ATOM 2291 C C . SER G 3 98 ? 26.949 128.646 82.190 1.00 40.11 98 SER G C 1
ATOM 2292 O O . SER G 3 98 ? 26.189 129.227 81.409 1.00 43.21 98 SER G O 1
ATOM 2295 N N . ILE G 3 99 ? 28.090 129.176 82.625 1.00 39.00 99 ILE G N 1
ATOM 2296 C CA . ILE G 3 99 ? 28.578 130.479 82.174 1.00 37.22 99 ILE G CA 1
ATOM 2297 C C . ILE G 3 99 ? 30.100 130.370 82.086 1.00 38.58 99 ILE G C 1
ATOM 2298 O O . ILE G 3 99 ? 30.819 130.867 82.957 1.00 37.19 99 ILE G O 1
ATOM 2303 N N . LYS G 3 100 ? 30.580 129.699 81.038 1.00 40.85 100 LYS G N 1
ATOM 2304 C CA . LYS G 3 100 ? 32.016 129.490 80.824 1.00 43.58 100 LYS G CA 1
ATOM 2305 C C . LYS G 3 100 ? 32.782 130.679 80.222 1.00 46.07 100 LYS G C 1
ATOM 2306 O O . LYS G 3 100 ? 33.864 130.507 79.653 1.00 49.61 100 LYS G O 1
ATOM 2312 N N . LYS G 3 101 ? 32.229 131.881 80.378 1.00 47.09 101 LYS G N 1
ATOM 2313 C CA . LYS G 3 101 ? 32.849 133.111 79.877 1.00 45.20 101 LYS G CA 1
ATOM 2314 C C . LYS G 3 101 ? 33.058 134.080 81.038 1.00 42.72 101 LYS G C 1
ATOM 2315 O O . LYS G 3 101 ? 32.459 133.926 82.103 1.00 38.99 101 LYS G O 1
ATOM 2321 N N . GLY G 3 102 ? 33.911 135.074 80.822 1.00 42.97 102 GLY G N 1
ATOM 2322 C CA . GLY G 3 102 ? 34.172 136.069 81.844 1.00 44.29 102 GLY G CA 1
ATOM 2323 C C . GLY G 3 102 ? 34.982 135.594 83.033 1.00 44.84 102 GLY G C 1
ATOM 2324 O O . GLY G 3 102 ? 35.522 134.483 83.040 1.00 44.65 102 GLY G O 1
ATOM 2325 N N . ASN G 3 103 ? 35.077 136.460 84.039 1.00 44.65 103 ASN G N 1
ATOM 2326 C CA . ASN G 3 103 ? 35.819 136.156 85.253 1.00 43.49 103 ASN G CA 1
ATOM 2327 C C . ASN G 3 103 ? 35.007 135.195 86.105 1.00 42.11 103 ASN G C 1
ATOM 2328 O O . ASN G 3 103 ? 33.778 135.288 86.167 1.00 39.91 103 ASN G O 1
ATOM 2333 N N . ASN G 3 104 ? 35.711 134.263 86.741 1.00 42.37 104 ASN G N 1
ATOM 2334 C CA . ASN G 3 104 ? 35.100 133.238 87.582 1.00 42.99 104 ASN G CA 1
ATOM 2335 C C . ASN G 3 104 ? 34.042 132.443 86.818 1.00 40.17 104 ASN G C 1
ATOM 2336 O O . ASN G 3 104 ? 32.926 132.215 87.300 1.00 38.45 104 ASN G O 1
ATOM 2341 N N . ALA G 3 105 ? 34.421 132.038 85.606 1.00 36.30 105 ALA G N 1
ATOM 2342 C CA . ALA G 3 105 ? 33.562 131.255 84.726 1.00 29.91 105 ALA G CA 1
ATOM 2343 C C . ALA G 3 105 ? 33.365 129.872 85.338 1.00 27.53 105 ALA G C 1
ATOM 2344 O O . ALA G 3 105 ? 34.211 129.396 86.096 1.00 24.03 105 ALA G O 1
ATOM 2346 N N . PHE G 3 106 ? 32.245 129.234 85.016 1.00 24.90 106 PHE G N 1
ATOM 2347 C CA . PHE G 3 106 ? 31.946 127.912 85.552 1.00 24.41 106 PHE G CA 1
ATOM 2348 C C . PHE G 3 106 ? 30.972 127.160 84.655 1.00 20.56 106 PHE G C 1
ATOM 2349 O O . PHE G 3 106 ? 30.344 127.743 83.774 1.00 20.08 106 PHE G O 1
ATOM 2357 N N . ARG G 3 107 ? 30.866 125.857 84.886 1.00 18.97 107 ARG G N 1
ATOM 2358 C CA . ARG G 3 107 ? 29.946 125.007 84.147 1.00 20.84 107 ARG G CA 1
ATOM 2359 C C . ARG G 3 107 ? 29.086 124.282 85.170 1.00 20.46 107 ARG G C 1
ATOM 2360 O O . ARG G 3 107 ? 29.526 124.026 86.284 1.00 21.91 107 ARG G O 1
ATOM 2368 N N . VAL G 3 108 ? 27.831 124.037 84.824 1.00 20.36 108 VAL G N 1
ATOM 2369 C CA . VAL G 3 108 ? 26.925 123.343 85.723 1.00 20.53 108 VAL G CA 1
ATOM 2370 C C . VAL G 3 108 ? 26.612 121.973 85.143 1.00 22.98 108 VAL G C 1
ATOM 2371 O O . VAL G 3 108 ? 26.382 121.838 83.944 1.00 22.90 108 VAL G O 1
ATOM 2375 N N . TYR G 3 109 ? 26.658 120.958 85.998 1.00 22.95 109 TYR G N 1
ATOM 2376 C CA . TYR G 3 109 ? 26.388 119.582 85.607 1.00 21.70 109 TYR G CA 1
ATOM 2377 C C . TYR G 3 109 ? 25.409 118.939 86.574 1.00 22.61 109 TYR G C 1
ATOM 2378 O O . TYR G 3 109 ? 25.288 119.361 87.717 1.00 18.90 109 TYR G O 1
ATOM 2387 N N . ARG G 3 110 ? 24.708 117.915 86.100 1.00 26.36 110 ARG G N 1
ATOM 2388 C CA . ARG G 3 110 ? 23.768 117.179 86.931 1.00 30.03 110 ARG G CA 1
ATOM 2389 C C . ARG G 3 110 ? 24.116 115.710 86.783 1.00 28.76 110 ARG G C 1
ATOM 2390 O O . ARG G 3 110 ? 24.332 115.231 85.670 1.00 29.34 110 ARG G O 1
ATOM 2398 N N . MET G 3 111 ? 24.225 115.012 87.907 1.00 28.44 111 MET G N 1
ATOM 2399 C CA . MET G 3 111 ? 24.537 113.594 87.882 1.00 29.33 111 MET G CA 1
ATOM 2400 C C . MET G 3 111 ? 23.239 112.806 87.788 1.00 33.80 111 MET G C 1
ATOM 2401 O O . MET G 3 111 ? 22.365 112.912 88.651 1.00 35.61 111 MET G O 1
ATOM 2406 N N . LEU G 3 112 ? 23.102 112.071 86.689 1.00 39.05 112 LEU G N 1
ATOM 2407 C CA . LEU G 3 112 ? 21.918 111.270 86.420 1.00 41.89 112 LEU G CA 1
ATOM 2408 C C . LEU G 3 112 ? 21.694 110.137 87.399 1.00 47.33 112 LEU G C 1
ATOM 2409 O O . LEU G 3 112 ? 22.570 109.290 87.601 1.00 46.91 112 LEU G O 1
ATOM 2414 N N . PRO G 3 113 ? 20.506 110.120 88.031 1.00 51.75 113 PRO G N 1
ATOM 2415 C CA . PRO G 3 113 ? 20.110 109.101 89.007 1.00 51.91 113 PRO G CA 1
ATOM 2416 C C . PRO G 3 113 ? 19.926 107.743 88.334 1.00 50.88 113 PRO G C 1
ATOM 2417 O O . PRO G 3 113 ? 19.225 107.684 87.299 1.00 50.75 113 PRO G O 1
ATOM 2422 N N . ARG H 3 5 ? 45.292 77.167 62.751 1.00 31.62 205 ARG H N 1
ATOM 2423 C CA . ARG H 3 5 ? 45.623 78.550 62.299 1.00 29.85 205 ARG H CA 1
ATOM 2424 C C . ARG H 3 5 ? 47.032 78.922 62.743 1.00 28.00 205 ARG H C 1
ATOM 2425 O O . ARG H 3 5 ? 47.448 78.599 63.857 1.00 29.75 205 ARG H O 1
ATOM 2433 N N . MET H 3 6 ? 47.766 79.594 61.865 1.00 23.27 206 MET H N 1
ATOM 2434 C CA . MET H 3 6 ? 49.120 80.025 62.182 1.00 22.72 206 MET H CA 1
ATOM 2435 C C . MET H 3 6 ? 49.062 81.084 63.281 1.00 21.56 206 MET H C 1
ATOM 2436 O O . MET H 3 6 ? 48.238 82.000 63.232 1.00 19.64 206 MET H O 1
ATOM 2441 N N . ARG H 3 7 ? 49.916 80.935 64.289 1.00 21.34 207 ARG H N 1
ATOM 2442 C CA . ARG H 3 7 ? 49.952 81.885 65.397 1.00 20.25 207 ARG H CA 1
ATOM 2443 C C . ARG H 3 7 ? 50.528 83.225 64.948 1.00 17.66 207 ARG H C 1
ATOM 2444 O O . ARG H 3 7 ? 51.224 83.304 63.939 1.00 18.04 207 ARG H O 1
ATOM 2452 N N . MET H 3 8 ? 50.257 84.268 65.722 1.00 16.72 208 MET H N 1
ATOM 2453 C CA . MET H 3 8 ? 50.701 85.613 65.387 1.00 14.51 208 MET H CA 1
ATOM 2454 C C . MET H 3 8 ? 52.189 85.857 65.162 1.00 13.91 208 MET H C 1
ATOM 2455 O O . MET H 3 8 ? 52.542 86.597 64.247 1.00 14.93 208 MET H O 1
ATOM 2460 N N . ARG H 3 9 ? 53.063 85.265 65.976 1.00 13.37 209 ARG H N 1
ATOM 2461 C CA . ARG H 3 9 ? 54.499 85.490 65.792 1.00 14.59 209 ARG H CA 1
ATOM 2462 C C . ARG H 3 9 ? 55.032 84.963 64.456 1.00 17.45 209 ARG H C 1
ATOM 2463 O O . ARG H 3 9 ? 55.674 85.706 63.709 1.00 18.84 209 ARG H O 1
ATOM 2471 N N . PRO H 3 10 ? 54.833 83.663 64.163 1.00 18.08 210 PRO H N 1
ATOM 2472 C CA . PRO H 3 10 ? 55.342 83.183 62.874 1.00 18.51 210 PRO H CA 1
ATOM 2473 C C . PRO H 3 10 ? 54.565 83.798 61.700 1.00 18.56 210 PRO H C 1
ATOM 2474 O O . PRO H 3 10 ? 55.085 83.894 60.582 1.00 22.45 210 PRO H O 1
ATOM 2478 N N . TRP H 3 11 ? 53.331 84.230 61.964 1.00 13.94 211 TRP H N 1
ATOM 2479 C CA . TRP H 3 11 ? 52.499 84.853 60.936 1.00 13.92 211 TRP H CA 1
ATOM 2480 C C . TRP H 3 11 ? 53.090 86.209 60.589 1.00 14.35 211 TRP H C 1
ATOM 2481 O O . TRP H 3 11 ? 53.199 86.564 59.414 1.00 11.45 211 TRP H O 1
ATOM 2492 N N . LEU H 3 12 ? 53.485 86.942 61.629 1.00 15.00 212 LEU H N 1
ATOM 2493 C CA . LEU H 3 12 ? 54.069 88.267 61.490 1.00 15.34 212 LEU H CA 1
ATOM 2494 C C . LEU H 3 12 ? 55.397 88.184 60.752 1.00 18.97 212 LEU H C 1
ATOM 2495 O O . LEU H 3 12 ? 55.671 89.013 59.887 1.00 20.90 212 LEU H O 1
ATOM 2500 N N . GLU H 3 13 ? 56.217 87.190 61.098 1.00 21.36 213 GLU H N 1
ATOM 2501 C CA . GLU H 3 13 ? 57.513 86.998 60.444 1.00 23.55 213 GLU H CA 1
ATOM 2502 C C . GLU H 3 13 ? 57.333 86.801 58.944 1.00 23.12 213 GLU H C 1
ATOM 2503 O O . GLU H 3 13 ? 58.098 87.332 58.139 1.00 24.86 213 GLU H O 1
ATOM 2509 N N . GLU H 3 14 ? 56.306 86.040 58.584 1.00 20.68 214 GLU H N 1
ATOM 2510 C CA . GLU H 3 14 ? 55.992 85.757 57.192 1.00 22.95 214 GLU H CA 1
ATOM 2511 C C . GLU H 3 14 ? 55.611 87.056 56.473 1.00 23.08 214 GLU H C 1
ATOM 2512 O O . GLU H 3 14 ? 56.085 87.320 55.369 1.00 24.56 214 GLU H O 1
ATOM 2518 N N . GLN H 3 15 ? 54.802 87.884 57.133 1.00 21.49 215 GLN H N 1
ATOM 2519 C CA . GLN H 3 15 ? 54.371 89.168 56.580 1.00 18.35 215 GLN H CA 1
ATOM 2520 C C . GLN H 3 15 ? 55.571 90.090 56.341 1.00 18.50 215 GLN H C 1
ATOM 2521 O O . GLN H 3 15 ? 55.685 90.711 55.284 1.00 20.35 215 GLN H O 1
ATOM 2527 N N . ILE H 3 16 ? 56.466 90.164 57.324 1.00 17.32 216 ILE H N 1
ATOM 2528 C CA . ILE H 3 16 ? 57.664 91.001 57.231 1.00 19.15 216 ILE H CA 1
ATOM 2529 C C . ILE H 3 16 ? 58.568 90.514 56.098 1.00 20.48 216 ILE H C 1
ATOM 2530 O O . ILE H 3 16 ? 59.088 91.312 55.319 1.00 20.86 216 ILE H O 1
ATOM 2535 N N . ASN H 3 17 ? 58.739 89.198 56.012 1.00 19.71 217 ASN H N 1
ATOM 2536 C CA . ASN H 3 17 ? 59.584 88.585 54.994 1.00 23.92 217 ASN H CA 1
ATOM 2537 C C . ASN H 3 17 ? 59.030 88.644 53.574 1.00 23.37 217 ASN H C 1
ATOM 2538 O O . ASN H 3 17 ? 59.796 88.690 52.610 1.00 25.92 217 ASN H O 1
ATOM 2543 N N . SER H 3 18 ? 57.707 88.649 53.447 1.00 20.83 218 SER H N 1
ATOM 2544 C CA . SER H 3 18 ? 57.066 88.691 52.138 1.00 21.70 218 SER H CA 1
ATOM 2545 C C . SER H 3 18 ? 57.356 89.983 51.386 1.00 22.76 218 SER H C 1
ATOM 2546 O O . SER H 3 18 ? 57.227 90.030 50.166 1.00 27.19 218 SER H O 1
ATOM 2549 N N . ASN H 3 19 ? 57.722 91.031 52.122 1.00 24.52 219 ASN H N 1
ATOM 2550 C CA . ASN H 3 19 ? 58.011 92.337 51.533 1.00 24.64 219 ASN H CA 1
ATOM 2551 C C . ASN H 3 19 ? 56.855 92.851 50.676 1.00 25.06 219 ASN H C 1
ATOM 2552 O O . ASN H 3 19 ? 57.057 93.368 49.576 1.00 27.52 219 ASN H O 1
ATOM 2557 N N . THR H 3 20 ? 55.639 92.684 51.187 1.00 22.85 220 THR H N 1
ATOM 2558 C CA . THR H 3 20 ? 54.435 93.129 50.497 1.00 20.53 220 THR H CA 1
ATOM 2559 C C . THR H 3 20 ? 53.717 94.234 51.272 1.00 20.83 220 THR H C 1
ATOM 2560 O O . THR H 3 20 ? 52.767 94.831 50.768 1.00 23.71 220 THR H O 1
ATOM 2564 N N . ILE H 3 21 ? 54.160 94.491 52.502 1.00 19.98 221 ILE H N 1
ATOM 2565 C CA . ILE H 3 21 ? 53.549 95.519 53.344 1.00 18.05 221 ILE H CA 1
ATOM 2566 C C . ILE H 3 21 ? 54.442 96.748 53.395 1.00 18.34 221 ILE H C 1
ATOM 2567 O O . ILE H 3 21 ? 55.572 96.680 53.881 1.00 16.47 221 ILE H O 1
ATOM 2572 N N . PRO H 3 22 ? 53.936 97.897 52.909 1.00 21.05 222 PRO H N 1
ATOM 2573 C CA . PRO H 3 22 ? 54.682 99.161 52.891 1.00 21.66 222 PRO H CA 1
ATOM 2574 C C . PRO H 3 22 ? 55.143 99.585 54.287 1.00 22.42 222 PRO H C 1
ATOM 2575 O O . PRO H 3 22 ? 54.327 99.742 55.200 1.00 25.11 222 PRO H O 1
ATOM 2579 N N . GLY H 3 23 ? 56.456 99.728 54.455 1.00 21.04 223 GLY H N 1
ATOM 2580 C CA . GLY H 3 23 ? 57.007 100.146 55.734 1.00 22.97 223 GLY H CA 1
ATOM 2581 C C . GLY H 3 23 ? 57.327 99.059 56.749 1.00 22.24 223 GLY H C 1
ATOM 2582 O O . GLY H 3 23 ? 58.027 99.322 57.725 1.00 22.89 223 GLY H O 1
ATOM 2583 N N . LEU H 3 24 ? 56.784 97.861 56.554 1.00 21.31 224 LEU H N 1
ATOM 2584 C CA . LEU H 3 24 ? 57.037 96.744 57.461 1.00 22.90 224 LEU H CA 1
ATOM 2585 C C . LEU H 3 24 ? 58.351 96.074 57.077 1.00 25.00 224 LEU H C 1
ATOM 2586 O O . LEU H 3 24 ? 58.411 95.300 56.115 1.00 26.49 224 LEU H O 1
ATOM 2591 N N . LYS H 3 25 ? 59.400 96.362 57.841 1.00 23.84 225 LYS H N 1
ATOM 2592 C CA . LYS H 3 25 ? 60.716 95.801 57.561 1.00 24.71 225 LYS H CA 1
ATOM 2593 C C . LYS H 3 25 ? 61.522 95.547 58.826 1.00 24.08 225 LYS H C 1
ATOM 2594 O O . LYS H 3 25 ? 61.207 96.073 59.893 1.00 21.53 225 LYS H O 1
ATOM 2600 N N . TRP H 3 26 ? 62.558 94.723 58.698 1.00 23.07 226 TRP H N 1
ATOM 2601 C CA . TRP H 3 26 ? 63.441 94.435 59.819 1.00 23.75 226 TRP H CA 1
ATOM 2602 C C . TRP H 3 26 ? 64.429 95.592 59.924 1.00 24.46 226 TRP H C 1
ATOM 2603 O O . TRP H 3 26 ? 64.887 96.113 58.909 1.00 28.30 226 TRP H O 1
ATOM 2614 N N . LEU H 3 27 ? 64.715 96.030 61.144 1.00 27.87 227 LEU H N 1
ATOM 2615 C CA . LEU H 3 27 ? 65.699 97.086 61.362 1.00 26.82 227 LEU H CA 1
ATOM 2616 C C . LEU H 3 27 ? 67.021 96.374 61.641 1.00 27.10 227 LEU H C 1
ATOM 2617 O O . LEU H 3 27 ? 68.098 96.912 61.403 1.00 31.34 227 LEU H O 1
ATOM 2622 N N . ASN H 3 28 ? 66.905 95.146 62.139 1.00 26.95 228 ASN H N 1
ATOM 2623 C CA . ASN H 3 28 ? 68.034 94.278 62.458 1.00 27.09 228 ASN H CA 1
ATOM 2624 C C . ASN H 3 28 ? 67.427 92.886 62.384 1.00 28.57 228 ASN H C 1
ATOM 2625 O O . ASN H 3 28 ? 66.817 92.417 63.345 1.00 30.65 228 ASN H O 1
ATOM 2630 N N . LYS H 3 29 ? 67.564 92.243 61.228 1.00 29.17 229 LYS H N 1
ATOM 2631 C CA . LYS H 3 29 ? 66.991 90.918 61.027 1.00 28.54 229 LYS H CA 1
ATOM 2632 C C . LYS H 3 29 ? 67.557 89.825 61.929 1.00 30.81 229 LYS H C 1
ATOM 2633 O O . LYS H 3 29 ? 66.810 88.954 62.382 1.00 30.21 229 LYS H O 1
ATOM 2639 N N . GLU H 3 30 ? 68.859 89.874 62.207 1.00 32.90 230 GLU H N 1
ATOM 2640 C CA . GLU H 3 30 ? 69.484 88.866 63.062 1.00 36.20 230 GLU H CA 1
ATOM 2641 C C . GLU H 3 30 ? 68.895 88.891 64.475 1.00 35.07 230 GLU H C 1
ATOM 2642 O O . GLU H 3 30 ? 68.595 87.843 65.045 1.00 34.47 230 GLU H O 1
ATOM 2648 N N . LYS H 3 31 ? 68.715 90.093 65.023 1.00 35.12 231 LYS H N 1
ATOM 2649 C CA . LYS H 3 31 ? 68.152 90.270 66.362 1.00 32.77 231 LYS H CA 1
ATOM 2650 C C . LYS H 3 31 ? 66.621 90.307 66.355 1.00 30.67 231 LYS H C 1
ATOM 2651 O O . LYS H 3 31 ? 65.997 90.527 67.391 1.00 31.50 231 LYS H O 1
ATOM 2657 N N . LYS H 3 32 ? 66.031 90.090 65.181 1.00 28.74 232 LYS H N 1
ATOM 2658 C CA . LYS H 3 32 ? 64.580 90.084 65.001 1.00 27.07 232 LYS H CA 1
ATOM 2659 C C . LYS H 3 32 ? 63.860 91.357 65.443 1.00 25.71 232 LYS H C 1
ATOM 2660 O O . LYS H 3 32 ? 62.754 91.313 65.987 1.00 21.08 232 LYS H O 1
ATOM 2666 N N . ILE H 3 33 ? 64.499 92.492 65.188 1.00 25.91 233 ILE H N 1
ATOM 2667 C CA . ILE H 3 33 ? 63.938 93.795 65.516 1.00 24.37 233 ILE H CA 1
ATOM 2668 C C . ILE H 3 33 ? 63.345 94.332 64.216 1.00 23.57 233 ILE H C 1
ATOM 2669 O O . ILE H 3 33 ? 63.996 94.299 63.175 1.00 23.42 233 ILE H O 1
ATOM 2674 N N . PHE H 3 34 ? 62.105 94.803 64.275 1.00 22.05 234 PHE H N 1
ATOM 2675 C CA . PHE H 3 34 ? 61.437 95.322 63.087 1.00 23.34 234 PHE H CA 1
ATOM 2676 C C . PHE H 3 34 ? 60.533 96.505 63.402 1.00 22.42 234 PHE H C 1
ATOM 2677 O O . PHE H 3 34 ? 60.246 96.792 64.565 1.00 20.51 234 PHE H O 1
ATOM 2685 N N . GLN H 3 35 ? 60.095 97.201 62.359 1.00 22.93 235 GLN H N 1
ATOM 2686 C CA . GLN H 3 35 ? 59.207 98.332 62.553 1.00 26.09 235 GLN H CA 1
ATOM 2687 C C . GLN H 3 35 ? 57.897 98.155 61.807 1.00 24.19 235 GLN H C 1
ATOM 2688 O O . GLN H 3 35 ? 57.864 97.626 60.694 1.00 24.12 235 GLN H O 1
ATOM 2694 N N . ILE H 3 36 ? 56.813 98.542 62.474 1.00 22.46 236 ILE H N 1
ATOM 2695 C CA . ILE H 3 36 ? 55.471 98.457 61.923 1.00 18.84 236 ILE H CA 1
ATOM 2696 C C . ILE H 3 36 ? 54.929 99.873 61.762 1.00 23.22 236 ILE H C 1
ATOM 2697 O O . ILE H 3 36 ? 54.957 100.662 62.711 1.00 22.95 236 ILE H O 1
ATOM 2702 N N . PRO H 3 37 ? 54.485 100.233 60.543 1.00 24.43 237 PRO H N 1
ATOM 2703 C CA . PRO H 3 37 ? 53.928 101.564 60.268 1.00 23.27 237 PRO H CA 1
ATOM 2704 C C . PRO H 3 37 ? 52.730 101.765 61.203 1.00 21.45 237 PRO H C 1
ATOM 2705 O O . PRO H 3 37 ? 51.822 100.934 61.243 1.00 20.62 237 PRO H O 1
ATOM 2709 N N . TRP H 3 38 ? 52.732 102.859 61.955 1.00 19.39 238 TRP H N 1
ATOM 2710 C CA . TRP H 3 38 ? 51.667 103.106 62.921 1.00 19.89 238 TRP H CA 1
ATOM 2711 C C . TRP H 3 38 ? 51.089 104.518 62.828 1.00 22.68 238 TRP H C 1
ATOM 2712 O O . TRP H 3 38 ? 50.849 105.168 63.847 1.00 24.69 238 TRP H O 1
ATOM 2723 N N . MET H 3 39 ? 50.846 104.982 61.607 1.00 25.45 239 MET H N 1
ATOM 2724 C CA . MET H 3 39 ? 50.297 106.316 61.403 1.00 26.33 239 MET H CA 1
ATOM 2725 C C . MET H 3 39 ? 48.859 106.412 61.917 1.00 23.90 239 MET H C 1
ATOM 2726 O O . MET H 3 39 ? 48.064 105.485 61.745 1.00 27.87 239 MET H O 1
ATOM 2731 N N . HIS H 3 40 ? 48.554 107.532 62.569 1.00 21.05 240 HIS H N 1
ATOM 2732 C CA . HIS H 3 40 ? 47.227 107.811 63.118 1.00 18.77 240 HIS H CA 1
ATOM 2733 C C . HIS H 3 40 ? 46.278 107.971 61.935 1.00 18.17 240 HIS H C 1
ATOM 2734 O O . HIS H 3 40 ? 46.548 108.753 61.029 1.00 22.04 240 HIS H O 1
ATOM 2741 N N . ALA H 3 41 ? 45.162 107.249 61.958 1.00 17.74 241 ALA H N 1
ATOM 2742 C CA . ALA H 3 41 ? 44.196 107.284 60.862 1.00 18.50 241 ALA H CA 1
ATOM 2743 C C . ALA H 3 41 ? 43.497 108.613 60.598 1.00 23.14 241 ALA H C 1
ATOM 2744 O O . ALA H 3 41 ? 42.828 108.765 59.571 1.00 27.47 241 ALA H O 1
ATOM 2746 N N . ALA H 3 42 ? 43.616 109.554 61.530 1.00 20.45 242 ALA H N 1
ATOM 2747 C CA . ALA H 3 42 ? 42.986 110.861 61.377 1.00 23.05 242 ALA H CA 1
ATOM 2748 C C . ALA H 3 42 ? 43.957 111.896 60.827 1.00 24.92 242 ALA H C 1
ATOM 2749 O O . ALA H 3 42 ? 43.558 113.004 60.461 1.00 24.04 242 ALA H O 1
ATOM 2751 N N . ARG H 3 43 ? 45.236 111.537 60.792 1.00 26.98 243 ARG H N 1
ATOM 2752 C CA . ARG H 3 43 ? 46.268 112.426 60.281 1.00 32.52 243 ARG H CA 1
ATOM 2753 C C . ARG H 3 43 ? 46.187 112.499 58.758 1.00 35.37 243 ARG H C 1
ATOM 2754 O O . ARG H 3 43 ? 45.867 111.507 58.095 1.00 32.65 243 ARG H O 1
ATOM 2762 N N . HIS H 3 44 ? 46.440 113.686 58.211 1.00 39.79 244 HIS H N 1
ATOM 2763 C CA . HIS H 3 44 ? 46.401 113.874 56.765 1.00 40.09 244 HIS H CA 1
ATOM 2764 C C . HIS H 3 44 ? 47.532 113.083 56.118 1.00 36.44 244 HIS H C 1
ATOM 2765 O O . HIS H 3 44 ? 48.694 113.194 56.522 1.00 32.94 244 HIS H O 1
ATOM 2772 N N . GLY H 3 45 ? 47.173 112.275 55.125 1.00 36.03 245 GLY H N 1
ATOM 2773 C CA . GLY H 3 45 ? 48.150 111.452 54.436 1.00 37.33 245 GLY H CA 1
ATOM 2774 C C . GLY H 3 45 ? 47.848 109.975 54.609 1.00 38.16 245 GLY H C 1
ATOM 2775 O O . GLY H 3 45 ? 48.356 109.136 53.860 1.00 41.89 245 GLY H O 1
ATOM 2776 N N . TRP H 3 46 ? 47.015 109.659 55.600 1.00 35.12 246 TRP H N 1
ATOM 2777 C CA . TRP H 3 46 ? 46.633 108.280 55.882 1.00 30.91 246 TRP H CA 1
ATOM 2778 C C . TRP H 3 46 ? 45.674 107.730 54.831 1.00 31.17 246 TRP H C 1
ATOM 2779 O O . TRP H 3 46 ? 44.660 108.347 54.499 1.00 30.88 246 TRP H O 1
ATOM 2790 N N . ASP H 3 47 ? 46.001 106.538 54.350 1.00 30.19 247 ASP H N 1
ATOM 2791 C CA . ASP H 3 47 ? 45.222 105.828 53.349 1.00 27.85 247 ASP H CA 1
ATOM 2792 C C . ASP H 3 47 ? 45.198 104.365 53.803 1.00 25.60 247 ASP H C 1
ATOM 2793 O O . ASP H 3 47 ? 46.200 103.845 54.298 1.00 22.89 247 ASP H O 1
ATOM 2798 N N . VAL H 3 48 ? 44.041 103.725 53.668 1.00 24.11 248 VAL H N 1
ATOM 2799 C CA . VAL H 3 48 ? 43.871 102.338 54.088 1.00 24.03 248 VAL H CA 1
ATOM 2800 C C . VAL H 3 48 ? 44.864 101.348 53.472 1.00 26.39 248 VAL H C 1
ATOM 2801 O O . VAL H 3 48 ? 45.469 100.553 54.190 1.00 28.89 248 VAL H O 1
ATOM 2805 N N . GLU H 3 49 ? 45.080 101.438 52.164 1.00 25.44 249 GLU H N 1
ATOM 2806 C CA . GLU H 3 49 ? 45.996 100.532 51.478 1.00 24.09 249 GLU H CA 1
ATOM 2807 C C . GLU H 3 49 ? 47.457 100.693 51.892 1.00 22.94 249 GLU H C 1
ATOM 2808 O O . GLU H 3 49 ? 48.212 99.722 51.937 1.00 25.34 249 GLU H O 1
ATOM 2814 N N . LYS H 3 50 ? 47.850 101.916 52.218 1.00 24.59 250 LYS H N 1
ATOM 2815 C CA . LYS H 3 50 ? 49.229 102.191 52.605 1.00 24.81 250 LYS H CA 1
ATOM 2816 C C . LYS H 3 50 ? 49.526 101.978 54.081 1.00 24.78 250 LYS H C 1
ATOM 2817 O O . LYS H 3 50 ? 50.549 101.389 54.435 1.00 22.10 250 LYS H O 1
ATOM 2823 N N . ASP H 3 51 ? 48.610 102.418 54.937 1.00 24.14 251 ASP H N 1
ATOM 2824 C CA . ASP H 3 51 ? 48.829 102.334 56.373 1.00 24.08 251 ASP H CA 1
ATOM 2825 C C . ASP H 3 51 ? 48.163 101.202 57.148 1.00 22.67 251 ASP H C 1
ATOM 2826 O O . ASP H 3 51 ? 48.669 100.794 58.196 1.00 24.33 251 ASP H O 1
ATOM 2831 N N . ALA H 3 52 ? 47.063 100.668 56.631 1.00 15.80 252 ALA H N 1
ATOM 2832 C CA . ALA H 3 52 ? 46.374 99.587 57.324 1.00 15.66 252 ALA H CA 1
ATOM 2833 C C . ALA H 3 52 ? 46.402 98.186 56.691 1.00 17.32 252 ALA H C 1
ATOM 2834 O O . ALA H 3 52 ? 45.608 97.333 57.085 1.00 19.19 252 ALA H O 1
ATOM 2836 N N . PRO H 3 53 ? 47.329 97.907 55.743 1.00 15.52 253 PRO H N 1
ATOM 2837 C CA . PRO H 3 53 ? 47.298 96.554 55.176 1.00 14.24 253 PRO H CA 1
ATOM 2838 C C . PRO H 3 53 ? 47.660 95.423 56.145 1.00 12.21 253 PRO H C 1
ATOM 2839 O O . PRO H 3 53 ? 47.067 94.346 56.084 1.00 12.39 253 PRO H O 1
ATOM 2843 N N . LEU H 3 54 ? 48.612 95.665 57.043 1.00 11.47 254 LEU H N 1
ATOM 2844 C CA . LEU H 3 54 ? 49.010 94.639 58.007 1.00 11.82 254 LEU H CA 1
ATOM 2845 C C . LEU H 3 54 ? 47.873 94.307 58.967 1.00 13.27 254 LEU H C 1
ATOM 2846 O O . LEU H 3 54 ? 47.587 93.132 59.215 1.00 12.05 254 LEU H O 1
ATOM 2851 N N . PHE H 3 55 ? 47.233 95.346 59.504 1.00 13.35 255 PHE H N 1
ATOM 2852 C CA . PHE H 3 55 ? 46.121 95.176 60.443 1.00 12.71 255 PHE H CA 1
ATOM 2853 C C . PHE H 3 55 ? 44.959 94.467 59.755 1.00 14.29 255 PHE H C 1
ATOM 2854 O O . PHE H 3 55 ? 44.238 93.679 60.375 1.00 15.74 255 PHE H O 1
ATOM 2862 N N . ARG H 3 56 ? 44.786 94.755 58.467 1.00 14.76 256 ARG H N 1
ATOM 2863 C CA . ARG H 3 56 ? 43.727 94.143 57.680 1.00 14.87 256 ARG H CA 1
ATOM 2864 C C . ARG H 3 56 ? 43.993 92.646 57.526 1.00 11.32 256 ARG H C 1
ATOM 2865 O O . ARG H 3 56 ? 43.082 91.830 57.656 1.00 11.64 256 ARG H O 1
ATOM 2873 N N . ASN H 3 57 ? 45.246 92.291 57.256 1.00 8.44 257 ASN H N 1
ATOM 2874 C CA . ASN H 3 57 ? 45.612 90.894 57.084 1.00 9.58 257 ASN H CA 1
ATOM 2875 C C . ASN H 3 57 ? 45.400 90.078 58.349 1.00 13.07 257 ASN H C 1
ATOM 2876 O O . ASN H 3 57 ? 44.984 88.922 58.267 1.00 13.35 257 ASN H O 1
ATOM 2881 N N . TRP H 3 58 ? 45.696 90.660 59.513 1.00 10.89 258 TRP H N 1
ATOM 2882 C CA . TRP H 3 58 ? 45.488 89.942 60.765 1.00 10.52 258 TRP H CA 1
ATOM 2883 C C . TRP H 3 58 ? 43.989 89.737 60.946 1.00 10.26 258 TRP H C 1
ATOM 2884 O O . TRP H 3 58 ? 43.553 88.686 61.413 1.00 15.22 258 TRP H O 1
ATOM 2895 N N . ALA H 3 59 ? 43.203 90.723 60.523 1.00 10.71 259 ALA H N 1
ATOM 2896 C CA . ALA H 3 59 ? 41.746 90.639 60.612 1.00 13.66 259 ALA H CA 1
ATOM 2897 C C . ALA H 3 59 ? 41.210 89.532 59.699 1.00 13.60 259 ALA H C 1
ATOM 2898 O O . ALA H 3 59 ? 40.315 88.782 60.077 1.00 14.19 259 ALA H O 1
ATOM 2900 N N . ILE H 3 60 ? 41.757 89.434 58.492 1.00 16.33 260 ILE H N 1
ATOM 2901 C CA . ILE H 3 60 ? 41.329 88.408 57.544 1.00 14.62 260 ILE H CA 1
ATOM 2902 C C . ILE H 3 60 ? 41.800 87.037 58.024 1.00 16.05 260 ILE H C 1
ATOM 2903 O O . ILE H 3 60 ? 41.047 86.064 58.002 1.00 17.30 260 ILE H O 1
ATOM 2908 N N . HIS H 3 61 ? 43.027 86.988 58.528 1.00 15.72 261 HIS H N 1
ATOM 2909 C CA . HIS H 3 61 ? 43.608 85.748 59.014 1.00 15.56 261 HIS H CA 1
ATOM 2910 C C . HIS H 3 61 ? 42.813 85.162 60.170 1.00 16.04 261 HIS H C 1
ATOM 2911 O O . HIS H 3 61 ? 42.625 83.950 60.253 1.00 17.13 261 HIS H O 1
ATOM 2918 N N . THR H 3 62 ? 42.319 86.038 61.037 1.00 18.06 262 THR H N 1
ATOM 2919 C CA . THR H 3 62 ? 41.565 85.627 62.215 1.00 16.35 262 THR H CA 1
ATOM 2920 C C . THR H 3 62 ? 40.046 85.601 62.053 1.00 19.60 262 THR H C 1
ATOM 2921 O O . THR H 3 62 ? 39.313 85.487 63.039 1.00 20.98 262 THR H O 1
ATOM 2925 N N . GLY H 3 63 ? 39.577 85.707 60.813 1.00 20.78 263 GLY H N 1
ATOM 2926 C CA . GLY H 3 63 ? 38.150 85.664 60.552 1.00 18.13 263 GLY H CA 1
ATOM 2927 C C . GLY H 3 63 ? 37.378 86.899 60.964 1.00 20.87 263 GLY H C 1
ATOM 2928 O O . GLY H 3 63 ? 36.149 86.885 60.969 1.00 21.15 263 GLY H O 1
ATOM 2929 N N . LYS H 3 64 ? 38.087 87.974 61.289 1.00 22.05 264 LYS H N 1
ATOM 2930 C CA . LYS H 3 64 ? 37.439 89.218 61.698 1.00 23.53 264 LYS H CA 1
ATOM 2931 C C . LYS H 3 64 ? 37.034 90.125 60.534 1.00 23.04 264 LYS H C 1
ATOM 2932 O O . LYS H 3 64 ? 36.346 91.123 60.738 1.00 25.24 264 LYS H O 1
ATOM 2938 N N . HIS H 3 65 ? 37.468 89.787 59.322 1.00 23.11 265 HIS H N 1
ATOM 2939 C CA . HIS H 3 65 ? 37.124 90.570 58.142 1.00 23.13 265 HIS H CA 1
ATOM 2940 C C . HIS H 3 65 ? 37.101 89.737 56.870 1.00 29.35 265 HIS H C 1
ATOM 2941 O O . HIS H 3 65 ? 38.071 89.050 56.548 1.00 29.32 265 HIS H O 1
ATOM 2948 N N . GLN H 3 66 ? 35.988 89.826 56.146 1.00 34.06 266 GLN H N 1
ATOM 2949 C CA . GLN H 3 66 ? 35.813 89.123 54.879 1.00 37.55 266 GLN H CA 1
ATOM 2950 C C . GLN H 3 66 ? 35.677 90.196 53.804 1.00 39.18 266 GLN H C 1
ATOM 2951 O O . GLN H 3 66 ? 34.653 90.875 53.734 1.00 39.36 266 GLN H O 1
ATOM 2957 N N . PRO H 3 67 ? 36.719 90.392 52.979 1.00 38.44 267 PRO H N 1
ATOM 2958 C CA . PRO H 3 67 ? 36.666 91.406 51.919 1.00 40.56 267 PRO H CA 1
ATOM 2959 C C . PRO H 3 67 ? 35.425 91.244 51.040 1.00 42.19 267 PRO H C 1
ATOM 2960 O O . PRO H 3 67 ? 35.050 90.127 50.678 1.00 43.48 267 PRO H O 1
ATOM 2964 N N . GLY H 3 68 ? 34.763 92.361 50.752 1.00 42.98 268 GLY H N 1
ATOM 2965 C CA . GLY H 3 68 ? 33.565 92.325 49.934 1.00 43.17 268 GLY H CA 1
ATOM 2966 C C . GLY H 3 68 ? 32.304 92.063 50.739 1.00 44.87 268 GLY H C 1
ATOM 2967 O O . GLY H 3 68 ? 31.222 92.519 50.367 1.00 48.00 268 GLY H O 1
ATOM 2968 N N . ILE H 3 69 ? 32.435 91.311 51.828 1.00 44.63 269 ILE H N 1
ATOM 2969 C CA . ILE H 3 69 ? 31.301 90.992 52.691 1.00 46.23 269 ILE H CA 1
ATOM 2970 C C . ILE H 3 69 ? 31.174 92.015 53.825 1.00 49.19 269 ILE H C 1
ATOM 2971 O O . ILE H 3 69 ? 30.137 92.671 53.964 1.00 51.68 269 ILE H O 1
ATOM 2976 N N . ASP H 3 70 ? 32.231 92.146 54.628 1.00 47.32 270 ASP H N 1
ATOM 2977 C CA . ASP H 3 70 ? 32.256 93.089 55.746 1.00 42.95 270 ASP H CA 1
ATOM 2978 C C . ASP H 3 70 ? 32.735 94.472 55.314 1.00 41.21 270 ASP H C 1
ATOM 2979 O O . ASP H 3 70 ? 33.647 94.597 54.492 1.00 39.81 270 ASP H O 1
ATOM 2984 N N . LYS H 3 71 ? 32.105 95.508 55.862 1.00 39.40 271 LYS H N 1
ATOM 2985 C CA . LYS H 3 71 ? 32.490 96.883 55.557 1.00 36.76 271 LYS H CA 1
ATOM 2986 C C . LYS H 3 71 ? 33.806 97.147 56.288 1.00 33.94 271 LYS H C 1
ATOM 2987 O O . LYS H 3 71 ? 33.907 96.905 57.493 1.00 34.84 271 LYS H O 1
ATOM 2993 N N . PRO H 3 72 ? 34.832 97.638 55.567 1.00 29.43 272 PRO H N 1
ATOM 2994 C CA . PRO H 3 72 ? 36.146 97.932 56.152 1.00 27.22 272 PRO H CA 1
ATOM 2995 C C . PRO H 3 72 ? 36.068 98.682 57.483 1.00 25.59 272 PRO H C 1
ATOM 2996 O O . PRO H 3 72 ? 35.357 99.682 57.613 1.00 22.34 272 PRO H O 1
ATOM 3000 N N . ASP H 3 73 ? 36.801 98.173 58.469 1.00 24.12 273 ASP H N 1
ATOM 3001 C CA . ASP H 3 73 ? 36.833 98.753 59.801 1.00 18.04 273 ASP H CA 1
ATOM 3002 C C . ASP H 3 73 ? 38.276 98.814 60.312 1.00 19.13 273 ASP H C 1
ATOM 3003 O O . ASP H 3 73 ? 38.641 98.108 61.256 1.00 17.92 273 ASP H O 1
ATOM 3008 N N . PRO H 3 74 ? 39.104 99.689 59.707 1.00 19.15 274 PRO H N 1
ATOM 3009 C CA . PRO H 3 74 ? 40.520 99.911 60.032 1.00 19.37 274 PRO H CA 1
ATOM 3010 C C . PRO H 3 74 ? 40.782 100.232 61.504 1.00 21.58 274 PRO H C 1
ATOM 3011 O O . PRO H 3 74 ? 41.839 99.900 62.046 1.00 20.87 274 PRO H O 1
ATOM 3015 N N . LYS H 3 75 ? 39.824 100.904 62.134 1.00 21.07 275 LYS H N 1
ATOM 3016 C CA . LYS H 3 75 ? 39.953 101.279 63.532 1.00 22.50 275 LYS H CA 1
ATOM 3017 C C . LYS H 3 75 ? 40.026 100.026 64.409 1.00 19.38 275 LYS H C 1
ATOM 3018 O O . LYS H 3 75 ? 40.956 99.875 65.208 1.00 16.34 275 LYS H O 1
ATOM 3024 N N . THR H 3 76 ? 39.070 99.118 64.221 1.00 15.51 276 THR H N 1
ATOM 3025 C CA . THR H 3 76 ? 39.026 97.873 64.986 1.00 15.48 276 THR H CA 1
ATOM 3026 C C . THR H 3 76 ? 40.191 96.951 64.643 1.00 15.17 276 THR H C 1
ATOM 3027 O O . THR H 3 76 ? 40.755 96.318 65.531 1.00 15.96 276 THR H O 1
ATOM 3031 N N . TRP H 3 77 ? 40.559 96.887 63.364 1.00 15.55 277 TRP H N 1
ATOM 3032 C CA . TRP H 3 77 ? 41.670 96.044 62.927 1.00 13.41 277 TRP H CA 1
ATOM 3033 C C . TRP H 3 77 ? 42.937 96.417 63.688 1.00 13.97 277 TRP H C 1
ATOM 3034 O O . TRP H 3 77 ? 43.658 95.546 64.172 1.00 16.49 277 TRP H O 1
ATOM 3045 N N . LYS H 3 78 ? 43.206 97.718 63.769 1.00 14.23 278 LYS H N 1
ATOM 3046 C CA . LYS H 3 78 ? 44.381 98.238 64.466 1.00 13.55 278 LYS H CA 1
ATOM 3047 C C . LYS H 3 78 ? 44.341 97.930 65.965 1.00 11.41 278 LYS H C 1
ATOM 3048 O O . LYS H 3 78 ? 45.349 97.541 66.552 1.00 12.74 278 LYS H O 1
ATOM 3054 N N . ALA H 3 79 ? 43.171 98.113 66.571 1.00 13.06 279 ALA H N 1
ATOM 3055 C CA . ALA H 3 79 ? 42.975 97.859 67.994 1.00 11.43 279 ALA H CA 1
ATOM 3056 C C . ALA H 3 79 ? 43.148 96.371 68.304 1.00 11.12 279 ALA H C 1
ATOM 3057 O O . ALA H 3 79 ? 43.789 96.004 69.288 1.00 10.38 279 ALA H O 1
ATOM 3059 N N . ASN H 3 80 ? 42.595 95.521 67.445 1.00 11.55 280 ASN H N 1
ATOM 3060 C CA . ASN H 3 80 ? 42.698 94.076 67.615 1.00 12.15 280 ASN H CA 1
ATOM 3061 C C . ASN H 3 80 ? 44.138 93.628 67.495 1.00 15.05 280 ASN H C 1
ATOM 3062 O O . ASN H 3 80 ? 44.596 92.771 68.253 1.00 19.85 280 ASN H O 1
ATOM 3067 N N . PHE H 3 81 ? 44.843 94.204 66.524 1.00 13.97 281 PHE H N 1
ATOM 3068 C CA . PHE H 3 81 ? 46.238 93.873 66.279 1.00 7.63 281 PHE H CA 1
ATOM 3069 C C . PHE H 3 81 ? 47.087 94.251 67.483 1.00 10.09 281 PHE H C 1
ATOM 3070 O O . PHE H 3 81 ? 47.893 93.452 67.958 1.00 10.29 281 PHE H O 1
ATOM 3078 N N . ARG H 3 82 ? 46.893 95.470 67.977 1.00 11.83 282 ARG H N 1
ATOM 3079 C CA . ARG H 3 82 ? 47.649 95.961 69.122 1.00 11.46 282 ARG H CA 1
ATOM 3080 C C . ARG H 3 82 ? 47.395 95.122 70.371 1.00 10.31 282 ARG H C 1
ATOM 3081 O O . ARG H 3 82 ? 48.337 94.743 71.061 1.00 12.91 282 ARG H O 1
ATOM 3089 N N . CYS H 3 83 ? 46.130 94.817 70.651 1.00 11.30 283 CYS H N 1
ATOM 3090 C CA . CYS H 3 83 ? 45.794 94.022 71.827 1.00 11.96 283 CYS H CA 1
ATOM 3091 C C . CYS H 3 83 ? 46.385 92.619 71.750 1.00 15.61 283 CYS H C 1
ATOM 3092 O O . CYS H 3 83 ? 46.806 92.061 72.766 1.00 16.86 283 CYS H O 1
ATOM 3095 N N . ALA H 3 84 ? 46.441 92.062 70.541 1.00 17.12 284 ALA H N 1
ATOM 3096 C CA . ALA H 3 84 ? 47.018 90.735 70.336 1.00 13.45 284 ALA H CA 1
ATOM 3097 C C . ALA H 3 84 ? 48.535 90.831 70.512 1.00 14.44 284 ALA H C 1
ATOM 3098 O O . ALA H 3 84 ? 49.170 89.906 71.011 1.00 16.65 284 ALA H O 1
ATOM 3100 N N . MET H 3 85 ? 49.108 91.965 70.118 1.00 15.05 285 MET H N 1
ATOM 3101 C CA . MET H 3 85 ? 50.543 92.187 70.258 1.00 17.05 285 MET H CA 1
ATOM 3102 C C . MET H 3 85 ? 50.902 92.355 71.727 1.00 17.01 285 MET H C 1
ATOM 3103 O O . MET H 3 85 ? 51.934 91.861 72.167 1.00 13.61 285 MET H O 1
ATOM 3108 N N . ASN H 3 86 ? 50.038 93.046 72.475 1.00 18.08 286 ASN H N 1
ATOM 3109 C CA . ASN H 3 86 ? 50.243 93.291 73.905 1.00 17.91 286 ASN H CA 1
ATOM 3110 C C . ASN H 3 86 ? 50.287 91.987 74.699 1.00 20.64 286 ASN H C 1
ATOM 3111 O O . ASN H 3 86 ? 51.054 91.857 75.646 1.00 24.29 286 ASN H O 1
ATOM 3116 N N . SER H 3 87 ? 49.460 91.025 74.303 1.00 20.58 287 SER H N 1
ATOM 3117 C CA . SER H 3 87 ? 49.391 89.745 74.988 1.00 20.69 287 SER H CA 1
ATOM 3118 C C . SER H 3 87 ? 50.511 88.768 74.631 1.00 20.91 287 SER H C 1
ATOM 3119 O O . SER H 3 87 ? 50.840 87.893 75.431 1.00 25.54 287 SER H O 1
ATOM 3122 N N . LEU H 3 88 ? 51.101 88.923 73.447 1.00 21.23 288 LEU H N 1
ATOM 3123 C CA . LEU H 3 88 ? 52.169 88.030 72.997 1.00 20.88 288 LEU H CA 1
ATOM 3124 C C . LEU H 3 88 ? 53.377 88.007 73.918 1.00 24.58 288 LEU H C 1
ATOM 3125 O O . LEU H 3 88 ? 54.016 89.033 74.157 1.00 22.69 288 LEU H O 1
ATOM 3130 N N . PRO H 3 89 ? 53.714 86.817 74.442 1.00 29.26 289 PRO H N 1
ATOM 3131 C CA . PRO H 3 89 ? 54.854 86.652 75.346 1.00 31.88 289 PRO H CA 1
ATOM 3132 C C . PRO H 3 89 ? 56.228 86.936 74.729 1.00 34.64 289 PRO H C 1
ATOM 3133 O O . PRO H 3 89 ? 57.018 87.698 75.292 1.00 37.87 289 PRO H O 1
ATOM 3137 N N . ASP H 3 90 ? 56.475 86.382 73.546 1.00 34.02 290 ASP H N 1
ATOM 3138 C CA . ASP H 3 90 ? 57.762 86.529 72.868 1.00 32.38 290 ASP H CA 1
ATOM 3139 C C . ASP H 3 90 ? 57.996 87.729 71.943 1.00 33.07 290 ASP H C 1
ATOM 3140 O O . ASP H 3 90 ? 58.939 87.714 71.156 1.00 34.30 290 ASP H O 1
ATOM 3145 N N . ILE H 3 91 ? 57.139 88.744 71.999 1.00 30.86 291 ILE H N 1
ATOM 3146 C CA . ILE H 3 91 ? 57.325 89.928 71.157 1.00 27.24 291 ILE H CA 1
ATOM 3147 C C . ILE H 3 91 ? 57.136 91.179 72.002 1.00 27.73 291 ILE H C 1
ATOM 3148 O O . ILE H 3 91 ? 56.026 91.470 72.434 1.00 30.25 291 ILE H O 1
ATOM 3153 N N . GLU H 3 92 ? 58.219 91.921 72.217 1.00 26.10 292 GLU H N 1
ATOM 3154 C CA . GLU H 3 92 ? 58.172 93.138 73.024 1.00 26.06 292 GLU H CA 1
ATOM 3155 C C . GLU H 3 92 ? 58.457 94.405 72.214 1.00 25.31 292 GLU H C 1
ATOM 3156 O O . GLU H 3 92 ? 59.211 94.376 71.243 1.00 20.58 292 GLU H O 1
ATOM 3162 N N . GLU H 3 93 ? 57.890 95.525 72.652 1.00 25.23 293 GLU H N 1
ATOM 3163 C CA . GLU H 3 93 ? 58.086 96.794 71.965 1.00 27.06 293 GLU H CA 1
ATOM 3164 C C . GLU H 3 93 ? 59.276 97.617 72.451 1.00 31.35 293 GLU H C 1
ATOM 3165 O O . GLU H 3 93 ? 59.421 97.883 73.645 1.00 35.65 293 GLU H O 1
ATOM 3171 N N . VAL H 3 94 ? 60.119 98.022 71.506 1.00 31.67 294 VAL H N 1
ATOM 3172 C CA . VAL H 3 94 ? 61.273 98.858 71.795 1.00 32.25 294 VAL H CA 1
ATOM 3173 C C . VAL H 3 94 ? 60.755 100.301 71.776 1.00 37.28 294 VAL H C 1
ATOM 3174 O O . VAL H 3 94 ? 60.780 100.972 70.742 1.00 34.88 294 VAL H O 1
ATOM 3178 N N . LYS H 3 95 ? 60.247 100.744 72.925 1.00 45.60 295 LYS H N 1
ATOM 3179 C CA . LYS H 3 95 ? 59.674 102.083 73.101 1.00 52.05 295 LYS H CA 1
ATOM 3180 C C . LYS H 3 95 ? 60.632 103.224 72.771 1.00 58.94 295 LYS H C 1
ATOM 3181 O O . LYS H 3 95 ? 60.208 104.286 72.306 1.00 60.60 295 LYS H O 1
ATOM 3187 N N . ASP H 3 96 ? 61.917 103.003 73.041 1.00 65.47 296 ASP H N 1
ATOM 3188 C CA . ASP H 3 96 ? 62.965 103.999 72.811 1.00 71.43 296 ASP H CA 1
ATOM 3189 C C . ASP H 3 96 ? 63.157 104.471 71.366 1.00 72.96 296 ASP H C 1
ATOM 3190 O O . ASP H 3 96 ? 63.814 105.488 71.128 1.00 72.83 296 ASP H O 1
ATOM 3195 N N . ARG H 3 97 ? 62.589 103.741 70.408 1.00 74.18 297 ARG H N 1
ATOM 3196 C CA . ARG H 3 97 ? 62.716 104.109 69.000 1.00 74.83 297 ARG H CA 1
ATOM 3197 C C . ARG H 3 97 ? 61.393 104.153 68.235 1.00 75.14 297 ARG H C 1
ATOM 3198 O O . ARG H 3 97 ? 61.371 104.502 67.053 1.00 76.10 297 ARG H O 1
ATOM 3206 N N . SER H 3 98 ? 60.297 103.810 68.910 1.00 75.91 298 SER H N 1
ATOM 3207 C CA . SER H 3 98 ? 58.964 103.810 68.299 1.00 75.73 298 SER H CA 1
ATOM 3208 C C . SER H 3 98 ? 58.400 105.229 68.165 1.00 78.45 298 SER H C 1
ATOM 3209 O O . SER H 3 98 ? 57.478 105.602 68.896 1.00 79.89 298 SER H O 1
ATOM 3212 N N . ILE H 3 99 ? 58.944 106.008 67.229 1.00 80.15 299 ILE H N 1
ATOM 3213 C CA . ILE H 3 99 ? 58.492 107.385 67.005 1.00 79.85 299 ILE H CA 1
ATOM 3214 C C . ILE H 3 99 ? 57.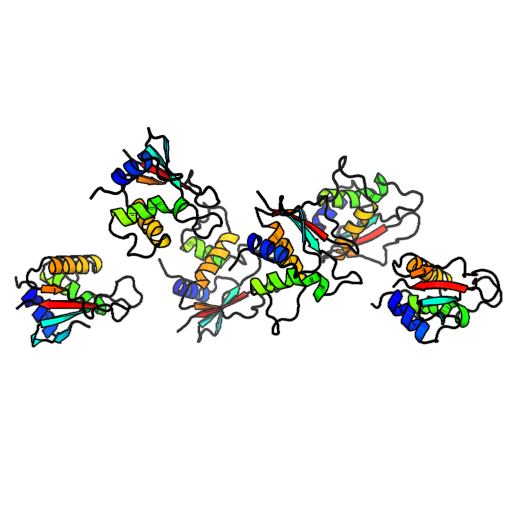043 107.391 66.501 1.00 80.51 299 ILE H C 1
ATOM 3215 O O . ILE H 3 99 ? 56.774 107.375 65.297 1.00 80.00 299 ILE H O 1
ATOM 3220 N N . LYS H 3 100 ? 56.123 107.404 67.462 1.00 81.36 300 LYS H N 1
ATOM 3221 C CA . LYS H 3 100 ? 54.684 107.382 67.216 1.00 83.02 300 LYS H CA 1
ATOM 3222 C C . LYS H 3 100 ? 54.081 108.653 66.628 1.00 84.71 300 LYS H C 1
ATOM 3223 O O . LYS H 3 100 ? 52.992 108.611 66.056 1.00 85.70 300 LYS H O 1
ATOM 3229 N N . LYS H 3 101 ? 54.757 109.785 66.799 1.00 86.76 301 LYS H N 1
ATOM 3230 C CA . LYS H 3 101 ? 54.237 111.047 66.282 1.00 87.96 301 LYS H CA 1
ATOM 3231 C C . LYS H 3 101 ? 55.009 111.565 65.071 1.00 88.90 301 LYS H C 1
ATOM 3232 O O . LYS H 3 101 ? 56.134 111.133 64.802 1.00 88.83 301 LYS H O 1
ATOM 3238 N N . GLY H 3 102 ? 54.385 112.484 64.338 1.00 89.55 302 GLY H N 1
ATOM 3239 C CA . GLY H 3 102 ? 55.016 113.064 63.164 1.00 90.49 302 GLY H CA 1
ATOM 3240 C C . GLY H 3 102 ? 54.452 112.562 61.848 1.00 90.00 302 GLY H C 1
ATOM 3241 O O . GLY H 3 102 ? 53.411 111.899 61.815 1.00 90.44 302 GLY H O 1
ATOM 3242 N N . ASN H 3 103 ? 55.143 112.892 60.760 1.00 88.68 303 ASN H N 1
ATOM 3243 C CA . ASN H 3 103 ? 54.732 112.482 59.418 1.00 87.08 303 ASN H CA 1
ATOM 3244 C C . ASN H 3 103 ? 54.759 110.956 59.291 1.00 84.88 303 ASN H C 1
ATOM 3245 O O . ASN H 3 103 ? 53.758 110.337 58.922 1.00 83.75 303 ASN H O 1
ATOM 3250 N N . ASN H 3 104 ? 55.905 110.362 59.620 1.00 81.65 304 ASN H N 1
ATOM 3251 C CA . ASN H 3 104 ? 56.077 108.913 59.557 1.00 77.25 304 ASN H CA 1
ATOM 3252 C C . ASN H 3 104 ? 56.106 108.279 60.953 1.00 72.90 304 ASN H C 1
ATOM 3253 O O . ASN H 3 104 ? 57.166 108.152 61.577 1.00 73.37 304 ASN H O 1
ATOM 3258 N N . ALA H 3 105 ? 54.923 107.910 61.440 1.00 64.69 305 ALA H N 1
ATOM 3259 C CA . ALA H 3 105 ? 54.773 107.284 62.748 1.00 55.53 305 ALA H CA 1
ATOM 3260 C C . ALA H 3 105 ? 54.924 105.773 62.614 1.00 49.20 305 ALA H C 1
ATOM 3261 O O . ALA H 3 105 ? 54.394 105.167 61.683 1.00 46.39 305 ALA H O 1
ATOM 3263 N N . PHE H 3 106 ? 55.650 105.170 63.546 1.00 42.69 306 PHE H N 1
ATOM 3264 C CA . PHE H 3 106 ? 55.871 103.731 63.523 1.00 36.48 306 PHE H CA 1
ATOM 3265 C C . PHE H 3 106 ? 56.187 103.196 64.912 1.00 32.51 306 PHE H C 1
ATOM 3266 O O . PHE H 3 106 ? 56.444 103.956 65.848 1.00 31.41 306 PHE H O 1
ATOM 3274 N N . ARG H 3 107 ? 56.142 101.876 65.036 1.00 28.81 307 ARG H N 1
ATOM 3275 C CA . ARG H 3 107 ? 56.450 101.204 66.283 1.00 22.52 307 ARG H CA 1
ATOM 3276 C C . ARG H 3 107 ? 57.513 100.149 66.034 1.00 23.21 307 ARG H C 1
ATOM 3277 O O . ARG H 3 107 ? 57.570 99.552 64.965 1.00 23.41 307 ARG H O 1
ATOM 3285 N N . VAL H 3 108 ? 58.410 99.993 66.996 1.00 21.62 308 VAL H N 1
ATOM 3286 C CA . VAL H 3 108 ? 59.492 99.029 66.884 1.00 21.13 308 VAL H CA 1
ATOM 3287 C C . VAL H 3 108 ? 59.279 97.900 67.878 1.00 20.70 308 VAL H C 1
ATOM 3288 O O . VAL H 3 108 ? 59.008 98.141 69.050 1.00 20.91 308 VAL H O 1
ATOM 3292 N N . TYR H 3 109 ? 59.352 96.670 67.388 1.00 19.65 309 TYR H N 1
ATOM 3293 C CA . TYR H 3 109 ? 59.182 95.494 68.228 1.00 17.13 309 TYR H CA 1
ATOM 3294 C C . TYR H 3 109 ? 60.374 94.571 68.041 1.00 17.26 309 TYR H C 1
ATOM 3295 O O . TYR H 3 109 ? 61.128 94.694 67.072 1.00 16.42 309 TYR H O 1
ATOM 3304 N N . ARG H 3 110 ? 60.520 93.626 68.960 1.00 17.10 310 ARG H N 1
ATOM 3305 C CA . ARG H 3 110 ? 61.613 92.673 68.913 1.00 16.51 310 ARG H CA 1
ATOM 3306 C C . ARG H 3 110 ? 61.111 91.298 69.325 1.00 15.86 310 ARG H C 1
ATOM 3307 O O . ARG H 3 110 ? 60.515 91.138 70.389 1.00 14.06 310 ARG H O 1
ATOM 3315 N N . MET H 3 111 ? 61.302 90.322 68.448 1.00 19.70 311 MET H N 1
ATOM 3316 C CA . MET H 3 111 ? 60.901 88.956 68.740 1.00 23.06 311 MET H CA 1
ATOM 3317 C C . MET H 3 111 ? 62.009 88.328 69.580 1.00 26.13 311 MET H C 1
ATOM 3318 O O . MET H 3 111 ? 63.153 88.198 69.140 1.00 27.81 311 MET H O 1
ATOM 3323 N N . LEU H 3 112 ? 61.662 88.008 70.820 1.00 30.33 312 LEU H N 1
ATOM 3324 C CA . LEU H 3 112 ? 62.589 87.429 71.776 1.00 34.56 312 LEU H CA 1
ATOM 3325 C C . LEU H 3 112 ? 62.948 85.975 71.511 1.00 39.27 312 LEU H C 1
ATOM 3326 O O . LEU H 3 112 ? 62.071 85.126 71.316 1.00 35.36 312 LEU H O 1
ATOM 3331 N N . PRO H 3 113 ? 64.261 85.671 71.522 1.00 44.13 313 PRO H N 1
ATOM 3332 C CA . PRO H 3 113 ? 64.832 84.340 71.295 1.00 45.94 313 PRO H CA 1
ATOM 3333 C C . PRO H 3 113 ? 64.506 83.358 72.423 1.00 45.97 313 PRO H C 1
ATOM 3334 O O . PRO H 3 113 ? 64.970 82.200 72.338 1.00 47.59 313 PRO H O 1
ATOM 3339 N N . ARG I 3 5 ? 21.137 63.627 87.508 1.00 41.31 405 ARG I N 1
ATOM 3340 C CA . ARG I 3 5 ? 21.506 65.056 87.288 1.00 43.94 405 ARG I CA 1
ATOM 3341 C C . ARG I 3 5 ? 20.837 65.589 86.028 1.00 42.70 405 ARG I C 1
ATOM 3342 O O . ARG I 3 5 ? 21.144 65.145 84.916 1.00 46.69 405 ARG I O 1
ATOM 3344 N N . MET I 3 6 ? 19.924 66.541 86.211 1.00 36.81 406 MET I N 1
ATOM 3345 C CA . MET I 3 6 ? 19.190 67.157 85.107 1.00 31.61 406 MET I CA 1
ATOM 3346 C C . MET I 3 6 ? 20.155 67.843 84.132 1.00 29.10 406 MET I C 1
ATOM 3347 O O . MET I 3 6 ? 21.020 68.618 84.548 1.00 26.39 406 MET I O 1
ATOM 3352 N N . ARG I 3 7 ? 20.026 67.523 82.845 1.00 26.95 407 ARG I N 1
ATOM 3353 C CA . ARG I 3 7 ? 20.892 68.099 81.814 1.00 23.74 407 ARG I CA 1
ATOM 3354 C C . ARG I 3 7 ? 20.609 69.585 81.612 1.00 24.27 407 ARG I C 1
ATOM 3355 O O . ARG I 3 7 ? 19.564 70.087 82.027 1.00 24.86 407 ARG I O 1
ATOM 3363 N N . MET I 3 8 ? 21.516 70.267 80.920 1.00 20.99 408 MET I N 1
ATOM 3364 C CA . MET I 3 8 ? 21.405 71.705 80.708 1.00 19.81 408 MET I CA 1
ATOM 3365 C C . MET I 3 8 ? 20.139 72.275 80.065 1.00 22.51 408 MET I C 1
ATOM 3366 O O . MET I 3 8 ? 19.573 73.231 80.599 1.00 24.75 408 MET I O 1
ATOM 3371 N N . ARG I 3 9 ? 19.691 71.714 78.940 1.00 21.52 409 ARG I N 1
ATOM 3372 C CA . ARG I 3 9 ? 18.498 72.233 78.265 1.00 21.73 409 ARG I CA 1
ATOM 3373 C C . ARG I 3 9 ? 17.223 72.178 79.112 1.00 23.81 409 ARG I C 1
ATOM 3374 O O . ARG I 3 9 ? 16.513 73.181 79.224 1.00 25.58 409 ARG I O 1
ATOM 3382 N N . PRO I 3 10 ? 16.892 71.004 79.690 1.00 24.65 410 PRO I N 1
ATOM 3383 C CA . PRO I 3 10 ? 15.676 70.951 80.511 1.00 22.68 410 PRO I CA 1
ATOM 3384 C C . PRO I 3 10 ? 15.809 71.774 81.800 1.00 23.39 410 PRO I C 1
ATOM 3385 O O . PRO I 3 10 ? 14.834 72.376 82.264 1.00 23.17 410 PRO I O 1
ATOM 3389 N N . TRP I 3 11 ? 17.020 71.811 82.357 1.00 20.20 411 TRP I N 1
ATOM 3390 C CA . TRP I 3 11 ? 17.304 72.568 83.574 1.00 21.46 411 TRP I CA 1
ATOM 3391 C C . TRP I 3 11 ? 17.124 74.063 83.321 1.00 24.82 411 TRP I C 1
ATOM 3392 O O . TRP I 3 11 ? 16.652 74.796 84.193 1.00 25.74 411 TRP I O 1
ATOM 3403 N N . LEU I 3 12 ? 17.514 74.500 82.125 1.00 24.68 412 LEU I N 1
ATOM 3404 C CA . LEU I 3 12 ? 17.423 75.901 81.731 1.00 24.78 412 LEU I CA 1
ATOM 3405 C C . LEU I 3 12 ? 15.975 76.343 81.522 1.00 25.24 412 LEU I C 1
ATOM 3406 O O . LEU I 3 12 ? 15.621 77.471 81.865 1.00 24.26 412 LEU I O 1
ATOM 3411 N N . GLU I 3 13 ? 15.144 75.461 80.965 1.00 25.05 413 GLU I N 1
ATOM 3412 C CA . GLU I 3 13 ? 13.729 75.773 80.755 1.00 25.67 413 GLU I CA 1
ATOM 3413 C C . GLU I 3 13 ? 13.078 75.988 82.114 1.00 26.06 413 GLU I C 1
ATOM 3414 O O . GLU I 3 13 ? 12.216 76.852 82.278 1.00 27.03 413 GLU I O 1
ATOM 3420 N N . GLU I 3 14 ? 13.508 75.186 83.083 1.00 26.98 414 GLU I N 1
ATOM 3421 C CA . GLU I 3 14 ? 13.011 75.257 84.447 1.00 28.77 414 GLU I CA 1
ATOM 3422 C C . GLU I 3 14 ? 13.426 76.586 85.088 1.00 30.36 414 GLU I C 1
ATOM 3423 O O . GLU I 3 14 ? 12.666 77.172 85.860 1.00 31.05 414 GLU I O 1
ATOM 3429 N N . GLN I 3 15 ? 14.627 77.060 84.753 1.00 28.68 415 GLN I N 1
ATOM 3430 C CA . GLN I 3 15 ? 15.143 78.320 85.283 1.00 25.02 415 GLN I CA 1
ATOM 3431 C C . GLN I 3 15 ? 14.371 79.515 84.730 1.00 25.72 415 GLN I C 1
ATOM 3432 O O . GLN I 3 15 ? 14.073 80.464 85.458 1.00 26.21 415 GLN I O 1
ATOM 3438 N N . ILE I 3 16 ? 14.049 79.455 83.441 1.00 27.89 416 ILE I N 1
ATOM 3439 C CA . ILE I 3 16 ? 13.314 80.520 82.765 1.00 28.54 416 ILE I CA 1
ATOM 3440 C C . ILE I 3 16 ? 11.881 80.607 83.288 1.00 30.45 416 ILE I C 1
ATOM 3441 O O . ILE I 3 16 ? 11.355 81.697 83.508 1.00 32.48 416 ILE I O 1
ATOM 3446 N N . ASN I 3 17 ? 11.269 79.445 83.500 1.00 31.75 417 ASN I N 1
ATOM 3447 C CA . ASN I 3 17 ? 9.901 79.356 83.994 1.00 30.54 417 ASN I CA 1
ATOM 3448 C C . ASN I 3 17 ? 9.760 79.657 85.480 1.00 29.96 417 ASN I C 1
ATOM 3449 O O . ASN I 3 17 ? 8.667 79.971 85.944 1.00 32.46 417 ASN I O 1
ATOM 3454 N N . SER I 3 18 ? 10.856 79.557 86.226 1.00 30.50 418 SER I N 1
ATOM 3455 C CA . SER I 3 18 ? 10.821 79.820 87.662 1.00 33.45 418 SER I CA 1
ATOM 3456 C C . SER I 3 18 ? 10.638 81.304 87.956 1.00 36.40 418 SER I C 1
ATOM 3457 O O . SER I 3 18 ? 10.122 81.672 89.014 1.00 37.74 418 SER I O 1
ATOM 3460 N N . ASN I 3 19 ? 11.070 82.144 87.016 1.00 38.52 419 ASN I N 1
ATOM 3461 C CA . ASN I 3 19 ? 10.983 83.598 87.152 1.00 40.93 419 ASN I CA 1
ATOM 3462 C C . ASN I 3 19 ? 11.740 84.106 88.378 1.00 39.37 419 ASN I C 1
ATOM 3463 O O . ASN I 3 19 ? 11.344 85.093 88.995 1.00 39.77 419 ASN I O 1
ATOM 3468 N N . THR I 3 20 ? 12.824 83.416 88.727 1.00 38.41 420 THR I N 1
ATOM 3469 C CA . THR I 3 20 ? 13.647 83.788 89.875 1.00 37.51 420 THR I CA 1
ATOM 3470 C C . THR I 3 20 ? 14.938 84.489 89.452 1.00 39.20 420 THR I C 1
ATOM 3471 O O . THR I 3 20 ? 15.624 85.093 90.279 1.00 39.36 420 THR I O 1
ATOM 3475 N N . ILE I 3 21 ? 15.284 84.369 88.171 1.00 38.95 421 ILE I N 1
ATOM 3476 C CA . ILE I 3 21 ? 16.492 84.994 87.635 1.00 34.32 421 ILE I CA 1
ATOM 3477 C C . ILE I 3 21 ? 16.120 86.292 86.925 1.00 32.17 421 ILE I C 1
ATOM 3478 O O . ILE I 3 21 ? 15.334 86.285 85.976 1.00 32.20 421 ILE I O 1
ATOM 3483 N N . PRO I 3 22 ? 16.675 87.427 87.387 1.00 32.44 422 PRO I N 1
ATOM 3484 C CA . PRO I 3 22 ? 16.423 88.757 86.817 1.00 32.59 422 PRO I CA 1
ATOM 3485 C C . PRO I 3 22 ? 16.803 88.853 85.334 1.00 33.41 422 PRO I C 1
ATOM 3486 O O . PRO I 3 22 ? 17.957 88.620 84.965 1.00 35.64 422 PRO I O 1
ATOM 3490 N N . GLY I 3 23 ? 15.829 89.184 84.490 1.00 31.46 423 GLY I N 1
ATOM 3491 C CA . GLY I 3 23 ? 16.089 89.319 83.066 1.00 30.49 423 GLY I CA 1
ATOM 3492 C C . GLY I 3 23 ? 15.916 88.066 82.222 1.00 30.86 423 GLY I C 1
ATOM 3493 O O . GLY I 3 23 ? 15.752 88.165 81.003 1.00 28.52 423 GLY I O 1
ATOM 3494 N N . LEU I 3 24 ? 15.992 86.894 82.853 1.00 30.15 424 LEU I N 1
ATOM 3495 C CA . LEU I 3 24 ? 15.834 85.623 82.147 1.00 28.93 424 LEU I CA 1
ATOM 3496 C C . LEU I 3 24 ? 14.348 85.390 81.887 1.00 29.69 424 LEU I C 1
ATOM 3497 O O . LEU I 3 24 ? 13.598 85.002 82.787 1.00 30.14 424 LEU I O 1
ATOM 3502 N N . LYS I 3 25 ? 13.937 85.618 80.644 1.00 31.23 425 LYS I N 1
ATOM 3503 C CA . LYS I 3 25 ? 12.538 85.479 80.257 1.00 32.30 425 LYS I CA 1
ATOM 3504 C C . LYS I 3 25 ? 12.340 85.022 78.814 1.00 32.33 425 LYS I C 1
ATOM 3505 O O . LYS I 3 25 ? 13.248 85.106 77.984 1.00 29.41 425 LYS I O 1
ATOM 3511 N N . TRP I 3 26 ? 11.127 84.557 78.526 1.00 32.19 426 TRP I N 1
ATOM 3512 C CA . TRP I 3 26 ? 10.766 84.110 77.188 1.00 33.76 426 TRP I CA 1
ATOM 3513 C C . TRP I 3 26 ? 10.358 85.319 76.362 1.00 33.44 426 TRP I C 1
ATOM 3514 O O . TRP I 3 26 ? 9.618 86.175 76.841 1.00 36.09 426 TRP I O 1
ATOM 3525 N N . LEU I 3 27 ? 10.889 85.424 75.151 1.00 32.57 427 LEU I N 1
ATOM 3526 C CA . LEU I 3 27 ? 10.507 86.509 74.258 1.00 33.48 427 LEU I CA 1
ATOM 3527 C C . LEU I 3 27 ? 9.296 85.979 73.485 1.00 37.28 427 LEU I C 1
ATOM 3528 O O . LEU I 3 27 ? 8.352 86.715 73.196 1.00 38.86 427 LEU I O 1
ATOM 3533 N N . ASN I 3 28 ? 9.318 84.672 73.225 1.00 39.63 428 ASN I N 1
ATOM 3534 C CA . ASN I 3 28 ? 8.257 83.955 72.518 1.00 42.20 428 ASN I CA 1
ATOM 3535 C C . ASN I 3 28 ? 8.255 82.522 73.068 1.00 42.48 428 ASN I C 1
ATOM 3536 O O . ASN I 3 28 ? 8.948 81.648 72.542 1.00 43.21 428 ASN I O 1
ATOM 3541 N N . LYS I 3 29 ? 7.467 82.292 74.118 1.00 41.17 429 LYS I N 1
ATOM 3542 C CA . LYS I 3 29 ? 7.387 80.982 74.766 1.00 41.38 429 LYS I CA 1
ATOM 3543 C C . LYS I 3 29 ? 6.974 79.848 73.833 1.00 44.52 429 LYS I C 1
ATOM 3544 O O . LYS I 3 29 ? 7.480 78.731 73.950 1.00 44.45 429 LYS I O 1
ATOM 3550 N N . GLU I 3 30 ? 6.066 80.146 72.906 1.00 48.97 430 GLU I N 1
ATOM 3551 C CA . GLU I 3 30 ? 5.584 79.161 71.937 1.00 52.38 430 GLU I CA 1
ATOM 3552 C C . GLU I 3 30 ? 6.735 78.592 71.105 1.00 51.88 430 GLU I C 1
ATOM 3553 O O . GLU I 3 30 ? 6.901 77.373 71.010 1.00 51.85 430 GLU I O 1
ATOM 3559 N N . LYS I 3 31 ? 7.543 79.482 70.534 1.00 50.42 431 LYS I N 1
ATOM 3560 C CA . LYS I 3 31 ? 8.675 79.081 69.705 1.00 49.77 431 LYS I CA 1
ATOM 3561 C C . LYS I 3 31 ? 9.978 78.921 70.495 1.00 47.13 431 LYS I C 1
ATOM 3562 O O . LYS I 3 31 ? 11.056 78.744 69.920 1.00 45.46 431 LYS I O 1
ATOM 3568 N N . LYS I 3 32 ? 9.851 78.958 71.819 1.00 43.80 432 LYS I N 1
ATOM 3569 C CA . LYS I 3 32 ? 10.967 78.796 72.746 1.00 41.97 432 LYS I CA 1
ATOM 3570 C C . LYS I 3 32 ? 12.183 79.704 72.542 1.00 39.48 432 LYS I C 1
ATOM 3571 O O . LYS I 3 32 ? 13.331 79.262 72.619 1.00 37.85 432 LYS I O 1
ATOM 3577 N N . ILE I 3 33 ? 11.915 80.976 72.276 1.00 37.45 433 ILE I N 1
ATOM 3578 C CA . ILE I 3 33 ? 12.968 81.967 72.102 1.00 33.41 433 ILE I CA 1
ATOM 3579 C C . ILE I 3 33 ? 13.005 82.734 73.417 1.00 30.52 433 ILE I C 1
ATOM 3580 O O . ILE I 3 33 ? 11.965 83.135 73.934 1.00 32.56 433 ILE I O 1
ATOM 3585 N N . PHE I 3 34 ? 14.194 82.901 73.980 1.00 27.16 434 PHE I N 1
ATOM 3586 C CA . PHE I 3 34 ? 14.335 83.602 75.249 1.00 26.47 434 PHE I CA 1
ATOM 3587 C C . PHE I 3 34 ? 15.575 84.467 75.231 1.00 26.52 434 PHE I C 1
ATOM 3588 O O . PHE I 3 34 ? 16.298 84.503 74.239 1.00 27.27 434 PHE I O 1
ATOM 3596 N N . GLN I 3 35 ? 15.799 85.191 76.321 1.00 27.26 435 GLN I N 1
ATOM 3597 C CA . GLN I 3 35 ? 16.976 86.031 76.424 1.00 27.64 435 GLN I CA 1
ATOM 3598 C C . GLN I 3 35 ? 17.641 85.811 77.772 1.00 26.21 435 GLN I C 1
ATOM 3599 O O . GLN I 3 35 ? 16.971 85.539 78.771 1.00 26.49 435 GLN I O 1
ATOM 3605 N N . ILE I 3 36 ? 18.967 85.889 77.775 1.00 26.77 436 ILE I N 1
ATOM 3606 C CA . ILE I 3 36 ? 19.769 85.700 78.976 1.00 25.30 436 ILE I CA 1
ATOM 3607 C C . ILE I 3 36 ? 20.587 86.964 79.218 1.00 26.54 436 ILE I C 1
ATOM 3608 O O . ILE I 3 36 ? 21.316 87.411 78.335 1.00 25.92 436 ILE I O 1
ATOM 3613 N N . PRO I 3 37 ? 20.459 87.569 80.412 1.00 26.54 437 PRO I N 1
ATOM 3614 C CA . PRO I 3 37 ? 21.218 88.783 80.725 1.00 24.74 437 PRO I CA 1
ATOM 3615 C C . PRO I 3 37 ? 22.700 88.479 80.533 1.00 23.13 437 PRO I C 1
ATOM 3616 O O . PRO I 3 37 ? 23.196 87.458 81.006 1.00 24.91 437 PRO I O 1
ATOM 3620 N N . TRP I 3 38 ? 23.399 89.361 79.830 1.00 23.18 438 TRP I N 1
ATOM 3621 C CA . TRP I 3 38 ? 24.808 89.151 79.547 1.00 18.64 438 TRP I CA 1
ATOM 3622 C C . TRP I 3 38 ? 25.627 90.410 79.796 1.00 20.66 438 TRP I C 1
ATOM 3623 O O . TRP I 3 38 ? 26.452 90.792 78.959 1.00 21.35 438 TRP I O 1
ATOM 3634 N N . MET I 3 39 ? 25.414 91.057 80.942 1.00 21.17 439 MET I N 1
ATOM 3635 C CA . MET I 3 39 ? 26.161 92.276 81.251 1.00 17.24 439 MET I CA 1
ATOM 3636 C C . MET I 3 39 ? 27.607 92.005 81.649 1.00 16.02 439 MET I C 1
ATOM 3637 O O . MET I 3 39 ? 27.887 91.201 82.540 1.00 17.41 439 MET I O 1
ATOM 3642 N N . HIS I 3 40 ? 28.513 92.715 80.984 1.00 16.00 440 HIS I N 1
ATOM 3643 C CA . HIS I 3 40 ? 29.951 92.615 81.206 1.00 14.52 440 HIS I CA 1
ATOM 3644 C C . HIS I 3 40 ? 30.296 92.901 82.677 1.00 15.93 440 HIS I C 1
ATOM 3645 O O . HIS I 3 40 ? 29.914 93.939 83.221 1.00 16.60 440 HIS I O 1
ATOM 3652 N N . ALA I 3 41 ? 31.031 91.983 83.304 1.00 16.20 441 ALA I N 1
ATOM 3653 C CA . ALA I 3 41 ? 31.422 92.103 84.712 1.00 16.15 441 ALA I CA 1
ATOM 3654 C C . ALA I 3 41 ? 32.306 93.297 85.048 1.00 17.38 441 ALA I C 1
ATOM 3655 O O . ALA I 3 41 ? 32.515 93.603 86.224 1.00 18.58 441 ALA I O 1
ATOM 3657 N N . ALA I 3 42 ? 32.854 93.942 84.022 1.00 14.53 442 ALA I N 1
ATOM 3658 C CA . ALA I 3 42 ? 33.709 95.107 84.215 1.00 12.06 442 ALA I CA 1
ATOM 3659 C C . ALA I 3 42 ? 32.948 96.425 84.019 1.00 10.92 442 ALA I C 1
ATOM 3660 O O . ALA I 3 42 ? 33.485 97.495 84.281 1.00 12.61 442 ALA I O 1
ATOM 3662 N N . ARG I 3 43 ? 31.703 96.342 83.558 1.00 12.31 443 ARG I N 1
ATOM 3663 C CA . ARG I 3 43 ? 30.879 97.531 83.343 1.00 15.72 443 ARG I CA 1
ATOM 3664 C C . ARG I 3 43 ? 30.219 97.999 84.632 1.00 18.31 443 ARG I C 1
ATOM 3665 O O . ARG I 3 43 ? 29.682 97.193 85.393 1.00 18.16 443 ARG I O 1
ATOM 3673 N N . HIS I 3 44 ? 30.241 99.311 84.852 1.00 22.29 444 HIS I N 1
ATOM 3674 C CA . HIS I 3 44 ? 29.637 99.911 86.034 1.00 21.20 444 HIS I CA 1
ATOM 3675 C C . HIS I 3 44 ? 28.167 99.522 86.062 1.00 20.56 444 HIS I C 1
ATOM 3676 O O . HIS I 3 44 ? 27.448 99.702 85.076 1.00 19.90 444 HIS I O 1
ATOM 3683 N N . GLY I 3 45 ? 27.731 98.975 87.191 1.00 17.97 445 GLY I N 1
ATOM 3684 C CA . GLY I 3 45 ? 26.349 98.558 87.317 1.00 20.88 445 GLY I CA 1
ATOM 3685 C C . GLY I 3 45 ? 26.225 97.053 87.436 1.00 23.22 445 GLY I C 1
ATOM 3686 O O . GLY I 3 45 ? 25.147 96.542 87.735 1.00 27.15 445 GLY I O 1
ATOM 3687 N N . TRP I 3 46 ? 27.318 96.338 87.174 1.00 22.11 446 TRP I N 1
ATOM 3688 C CA . TRP I 3 46 ? 27.320 94.884 87.278 1.00 19.96 446 TRP I CA 1
ATOM 3689 C C . TRP I 3 46 ? 27.363 94.482 88.743 1.00 20.05 446 TRP I C 1
ATOM 3690 O O . TRP I 3 46 ? 28.177 94.982 89.518 1.00 22.57 446 TRP I O 1
ATOM 3701 N N . ASP I 3 47 ? 26.505 93.538 89.097 1.00 21.49 447 ASP I N 1
ATOM 3702 C CA . ASP I 3 47 ? 26.420 93.032 90.454 1.00 23.69 447 ASP I CA 1
ATOM 3703 C C . ASP I 3 47 ? 26.233 91.519 90.351 1.00 22.34 447 ASP I C 1
ATOM 3704 O O . ASP I 3 47 ? 25.451 91.043 89.528 1.00 19.24 447 ASP I O 1
ATOM 3709 N N . VAL I 3 48 ? 26.972 90.774 91.170 1.00 22.93 448 VAL I N 1
ATOM 3710 C CA . VAL I 3 48 ? 26.909 89.315 91.164 1.00 22.89 448 VAL I CA 1
ATOM 3711 C C . VAL I 3 48 ? 25.495 88.767 91.362 1.00 25.82 448 VAL I C 1
ATOM 3712 O O . VAL I 3 48 ? 25.070 87.871 90.636 1.00 27.78 448 VAL I O 1
ATOM 3716 N N . GLU I 3 49 ? 24.751 89.342 92.302 1.00 27.16 449 GLU I N 1
ATOM 3717 C CA . GLU I 3 49 ? 23.388 88.897 92.576 1.00 25.62 449 GLU I CA 1
ATOM 3718 C C . GLU I 3 49 ? 22.436 89.173 91.428 1.00 25.38 449 GLU I C 1
ATOM 3719 O O . GLU I 3 49 ? 21.514 88.400 91.173 1.00 27.51 449 GLU I O 1
ATOM 3725 N N . LYS I 3 50 ? 22.673 90.277 90.732 1.00 24.86 450 LYS I N 1
ATOM 3726 C CA . LYS I 3 50 ? 21.824 90.680 89.624 1.00 23.49 450 LYS I CA 1
ATOM 3727 C C . LYS I 3 50 ? 22.193 90.073 88.276 1.00 23.20 450 LYS I C 1
ATOM 3728 O O . LYS I 3 50 ? 21.312 89.678 87.510 1.00 26.27 450 LYS I O 1
ATOM 3734 N N . ASP I 3 51 ? 23.488 89.920 88.025 1.00 23.69 451 ASP I N 1
ATOM 3735 C CA . ASP I 3 51 ? 23.957 89.423 86.737 1.00 21.42 451 ASP I CA 1
ATOM 3736 C C . ASP I 3 51 ? 24.539 88.019 86.650 1.00 21.14 451 ASP I C 1
ATOM 3737 O O . ASP I 3 51 ? 24.511 87.407 85.585 1.00 21.25 451 ASP I O 1
ATOM 3742 N N . ALA I 3 52 ? 25.039 87.494 87.762 1.00 19.52 452 ALA I N 1
ATOM 3743 C CA . ALA I 3 52 ? 25.609 86.153 87.757 1.00 20.72 452 ALA I CA 1
ATOM 3744 C C . ALA I 3 52 ? 24.811 85.040 88.461 1.00 20.57 452 ALA I C 1
ATOM 3745 O O . ALA I 3 52 ? 25.335 83.940 88.632 1.00 25.91 452 ALA I O 1
ATOM 3747 N N . PRO I 3 53 ? 23.528 85.272 88.822 1.00 22.67 453 PRO I N 1
ATOM 3748 C CA . PRO I 3 53 ? 22.826 84.171 89.500 1.00 20.85 453 PRO I CA 1
ATOM 3749 C C . PRO I 3 53 ? 22.567 82.923 88.649 1.00 19.52 453 PRO I C 1
ATOM 3750 O O . PRO I 3 53 ? 22.690 81.803 89.146 1.00 17.81 453 PRO I O 1
ATOM 3754 N N . LEU I 3 54 ? 22.233 83.112 87.373 1.00 19.29 454 LEU I N 1
ATOM 3755 C CA . LEU I 3 54 ? 21.975 81.987 86.474 1.00 17.41 454 LEU I CA 1
ATOM 3756 C C . LEU I 3 54 ? 23.242 81.182 86.262 1.00 18.98 454 LEU I C 1
ATOM 3757 O O . LEU I 3 54 ? 23.221 79.955 86.344 1.00 23.19 454 LEU I O 1
ATOM 3762 N N . PHE I 3 55 ? 24.343 81.880 85.988 1.00 18.69 455 PHE I N 1
ATOM 3763 C CA . PHE I 3 55 ? 25.632 81.231 85.767 1.00 16.91 455 PHE I CA 1
ATOM 3764 C C . PHE I 3 55 ? 26.055 80.501 87.034 1.00 19.08 455 PHE I C 1
ATOM 3765 O O . PHE I 3 55 ? 26.631 79.416 86.969 1.00 23.15 455 PHE I O 1
ATOM 3773 N N . ARG I 3 56 ? 25.758 81.103 88.185 1.00 19.72 456 ARG I N 1
ATOM 3774 C CA . ARG I 3 56 ? 26.102 80.521 89.479 1.00 19.32 456 ARG I CA 1
ATOM 3775 C C . ARG I 3 56 ? 25.297 79.259 89.753 1.00 17.51 456 ARG I C 1
ATOM 3776 O O . ARG I 3 56 ? 25.835 78.282 90.267 1.00 17.75 456 ARG I O 1
ATOM 3784 N N . ASN I 3 57 ? 24.009 79.291 89.418 1.00 18.43 457 ASN I N 1
ATOM 3785 C CA . ASN I 3 57 ? 23.129 78.142 89.625 1.00 19.76 457 ASN I CA 1
ATOM 3786 C C . ASN I 3 57 ? 23.575 76.953 88.789 1.00 18.54 457 ASN I C 1
ATOM 3787 O O . ASN I 3 57 ? 23.411 75.811 89.200 1.00 19.53 457 ASN I O 1
ATOM 3792 N N . TRP I 3 58 ? 24.125 77.220 87.609 1.00 20.43 458 TRP I N 1
ATOM 3793 C CA . TRP I 3 58 ? 24.598 76.143 86.753 1.00 19.50 458 TRP I CA 1
ATOM 3794 C C . TRP I 3 58 ? 25.814 75.501 87.401 1.00 19.14 458 TRP I C 1
ATOM 3795 O O . TRP I 3 58 ? 25.935 74.281 87.414 1.00 23.38 458 TRP I O 1
ATOM 3806 N N . ALA I 3 59 ? 26.685 76.329 87.976 1.00 18.17 459 ALA I N 1
ATOM 3807 C CA . ALA I 3 59 ? 27.900 75.853 88.636 1.00 17.46 459 ALA I CA 1
ATOM 3808 C C . ALA I 3 59 ? 27.600 75.049 89.898 1.00 16.66 459 ALA I C 1
ATOM 3809 O O . ALA I 3 59 ? 28.283 74.072 90.194 1.00 22.68 459 ALA I O 1
ATOM 3811 N N . ILE I 3 60 ? 26.595 75.480 90.651 1.00 17.71 460 ILE I N 1
ATOM 3812 C CA . ILE I 3 60 ? 26.200 74.792 91.877 1.00 19.98 460 ILE I CA 1
ATOM 3813 C C . ILE I 3 60 ? 25.554 73.459 91.506 1.00 21.96 460 ILE I C 1
ATOM 3814 O O . ILE I 3 60 ? 25.814 72.433 92.135 1.00 26.32 460 ILE I O 1
ATOM 3819 N N . HIS I 3 61 ? 24.732 73.492 90.459 1.00 21.63 461 HIS I N 1
ATOM 3820 C CA . HIS I 3 61 ? 24.022 72.322 89.956 1.00 22.88 461 HIS I CA 1
ATOM 3821 C C . HIS I 3 61 ? 24.977 71.238 89.465 1.00 23.14 461 HIS I C 1
ATOM 3822 O O . HIS I 3 61 ? 24.644 70.057 89.499 1.00 28.06 461 HIS I O 1
ATOM 3829 N N . THR I 3 62 ? 26.158 71.643 89.006 1.00 23.48 462 THR I N 1
ATOM 3830 C CA . THR I 3 62 ? 27.150 70.698 88.500 1.00 24.82 462 THR I CA 1
ATOM 3831 C C . THR I 3 62 ? 28.304 70.422 89.472 1.00 26.71 462 THR I C 1
ATOM 3832 O O . THR I 3 62 ? 29.268 69.735 89.125 1.00 28.73 462 THR I O 1
ATOM 3836 N N . GLY I 3 63 ? 28.201 70.963 90.683 1.00 26.64 463 GLY I N 1
ATOM 3837 C CA . GLY I 3 63 ? 29.228 70.756 91.689 1.00 22.22 463 GLY I CA 1
ATOM 3838 C C . GLY I 3 63 ? 30.516 71.532 91.489 1.00 24.49 463 GLY I C 1
ATOM 3839 O O . GLY I 3 63 ? 31.539 71.202 92.096 1.00 26.49 463 GLY I O 1
ATOM 3840 N N . LYS I 3 64 ? 30.480 72.553 90.635 1.00 22.53 464 LYS I N 1
ATOM 3841 C CA . LYS I 3 64 ? 31.666 73.367 90.376 1.00 22.38 464 LYS I CA 1
ATOM 3842 C C . LYS I 3 64 ? 31.815 74.477 91.409 1.00 22.97 464 LYS I C 1
ATOM 3843 O O . LYS I 3 64 ? 32.918 74.963 91.666 1.00 23.12 464 LYS I O 1
ATOM 3849 N N . HIS I 3 65 ? 30.693 74.894 91.981 1.00 22.33 465 HIS I N 1
ATOM 3850 C CA . HIS I 3 65 ? 30.708 75.916 93.015 1.00 25.34 465 HIS I CA 1
ATOM 3851 C C . HIS I 3 65 ? 30.032 75.366 94.264 1.00 26.23 465 HIS I C 1
ATOM 3852 O O . HIS I 3 65 ? 28.975 74.742 94.184 1.00 28.57 465 HIS I O 1
ATOM 3859 N N . GLN I 3 66 ? 30.653 75.594 95.417 1.00 29.87 466 GLN I N 1
ATOM 3860 C CA . GLN I 3 66 ? 30.106 75.122 96.685 1.00 32.11 466 GLN I CA 1
ATOM 3861 C C . GLN I 3 66 ? 29.906 76.304 97.626 1.00 29.80 466 GLN I C 1
ATOM 3862 O O . GLN I 3 66 ? 30.855 76.772 98.247 1.00 30.58 466 GLN I O 1
ATOM 3868 N N . PRO I 3 67 ? 28.664 76.809 97.728 1.00 27.00 467 PRO I N 1
ATOM 3869 C CA . PRO I 3 67 ? 28.323 77.947 98.591 1.00 27.89 467 PRO I CA 1
ATOM 3870 C C . PRO I 3 67 ? 28.876 77.800 100.004 1.00 27.63 467 PRO I C 1
ATOM 3871 O O . PRO I 3 67 ? 28.720 76.752 100.630 1.00 30.79 467 PRO I O 1
ATOM 3875 N N . GLY I 3 68 ? 29.551 78.844 100.481 1.00 28.03 468 GLY I N 1
ATOM 3876 C CA . GLY I 3 68 ? 30.133 78.824 101.813 1.00 28.24 468 GLY I CA 1
ATOM 3877 C C . GLY I 3 68 ? 31.527 78.220 101.875 1.00 29.96 468 GLY I C 1
ATOM 3878 O O . GLY I 3 68 ? 32.272 78.472 102.822 1.00 33.89 468 GLY I O 1
ATOM 3879 N N . ILE I 3 69 ? 31.882 77.425 100.868 1.00 29.96 469 ILE I N 1
ATOM 3880 C CA . ILE I 3 69 ? 33.189 76.772 100.800 1.00 31.45 469 ILE I CA 1
ATOM 3881 C C . ILE I 3 69 ? 34.094 77.360 99.709 1.00 32.58 469 ILE I C 1
ATOM 3882 O O . ILE I 3 69 ? 35.302 77.514 99.904 1.00 33.90 469 ILE I O 1
ATOM 3887 N N . ASP I 3 70 ? 33.507 77.668 98.557 1.00 31.07 470 ASP I N 1
ATOM 3888 C CA . ASP I 3 70 ? 34.251 78.226 97.436 1.00 28.31 470 ASP I CA 1
ATOM 3889 C C . ASP I 3 70 ? 34.114 79.734 97.322 1.00 25.95 470 ASP I C 1
ATOM 3890 O O . ASP I 3 70 ? 33.066 80.308 97.636 1.00 24.21 470 ASP I O 1
ATOM 3895 N N . LYS I 3 71 ? 35.194 80.370 96.885 1.00 25.74 471 LYS I N 1
ATOM 3896 C CA . LYS I 3 71 ? 35.199 81.808 96.677 1.00 25.77 471 LYS I CA 1
ATOM 3897 C C . LYS I 3 71 ? 34.431 82.023 95.373 1.00 24.50 471 LYS I C 1
ATOM 3898 O O . LYS I 3 71 ? 34.646 81.297 94.400 1.00 26.39 471 LYS I O 1
ATOM 3904 N N . PRO I 3 72 ? 33.484 82.975 95.353 1.00 23.33 472 PRO I N 1
ATOM 3905 C CA . PRO I 3 72 ? 32.721 83.225 94.128 1.00 22.44 472 PRO I CA 1
ATOM 3906 C C . PRO I 3 72 ? 33.654 83.470 92.944 1.00 22.52 472 PRO I C 1
ATOM 3907 O O . PRO I 3 72 ? 34.577 84.282 93.025 1.00 20.96 472 PRO I O 1
ATOM 3911 N N . ASP I 3 73 ? 33.437 82.719 91.868 1.00 21.24 473 ASP I N 1
ATOM 3912 C CA . ASP I 3 73 ? 34.244 82.844 90.658 1.00 18.96 473 ASP I CA 1
ATOM 3913 C C . ASP I 3 73 ? 33.313 83.092 89.459 1.00 17.12 473 ASP I C 1
ATOM 3914 O O . ASP I 3 73 ? 33.217 82.259 88.559 1.00 19.27 473 ASP I O 1
ATOM 3919 N N . PRO I 3 74 ? 32.656 84.270 89.415 1.00 16.07 474 PRO I N 1
ATOM 3920 C CA . PRO I 3 74 ? 31.723 84.675 88.353 1.00 14.87 474 PRO I CA 1
ATOM 3921 C C . PRO I 3 74 ? 32.277 84.576 86.935 1.00 14.25 474 PRO I C 1
ATOM 3922 O O . PRO I 3 74 ? 31.526 84.323 85.997 1.00 19.87 474 PRO I O 1
ATOM 3926 N N . LYS I 3 75 ? 33.575 84.816 86.776 1.00 14.32 475 LYS I N 1
ATOM 3927 C CA . LYS I 3 75 ? 34.211 84.746 85.463 1.00 16.21 475 LYS I CA 1
ATOM 3928 C C . LYS I 3 75 ? 34.116 83.330 84.910 1.00 19.45 475 LYS I C 1
ATOM 3929 O O . LYS I 3 75 ? 33.639 83.123 83.788 1.00 19.24 475 LYS I O 1
ATOM 3935 N N . THR I 3 76 ? 34.530 82.355 85.717 1.00 16.46 476 THR I N 1
ATOM 3936 C CA . THR I 3 76 ? 34.476 80.961 85.306 1.00 14.52 476 THR I CA 1
ATOM 3937 C C . THR I 3 76 ? 33.033 80.484 85.154 1.00 14.76 476 THR I C 1
ATOM 3938 O O . THR I 3 76 ? 32.716 79.784 84.198 1.00 16.60 476 THR I O 1
ATOM 3942 N N . TRP I 3 77 ? 32.153 80.893 86.066 1.00 13.21 477 TRP I N 1
ATOM 3943 C CA . TRP I 3 77 ? 30.746 80.497 85.987 1.00 14.58 477 TRP I CA 1
ATOM 3944 C C . TRP I 3 77 ? 30.153 80.893 84.636 1.00 14.99 477 TRP I C 1
ATOM 3945 O O . TRP I 3 77 ? 29.373 80.146 84.042 1.00 15.12 477 TRP I O 1
ATOM 3956 N N . 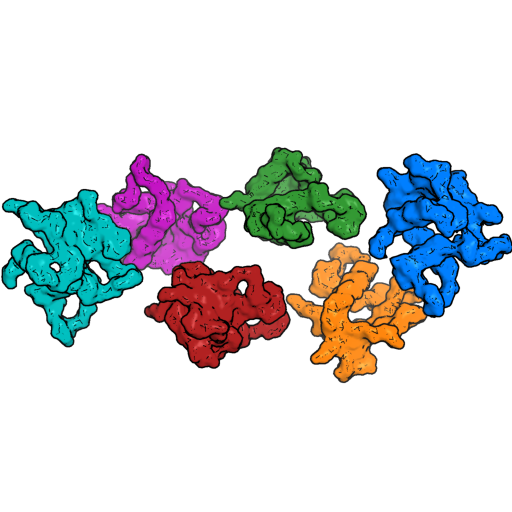LYS I 3 78 ? 30.510 82.088 84.177 1.00 14.41 478 LYS I N 1
ATOM 3957 C CA . LYS I 3 78 ? 30.012 82.615 82.917 1.00 14.91 478 LYS I CA 1
ATOM 3958 C C . LYS I 3 78 ? 30.600 81.889 81.711 1.00 14.38 478 LYS I C 1
ATOM 3959 O O . LYS I 3 78 ? 29.864 81.484 80.813 1.00 17.25 478 LYS I O 1
ATOM 3965 N N . ALA I 3 79 ? 31.923 81.732 81.695 1.00 11.87 479 ALA I N 1
ATOM 3966 C CA . ALA I 3 79 ? 32.610 81.058 80.596 1.00 10.65 479 ALA I CA 1
ATOM 3967 C C . ALA I 3 79 ? 32.169 79.599 80.491 1.00 12.74 479 ALA I C 1
ATOM 3968 O O . ALA I 3 79 ? 31.960 79.087 79.393 1.00 15.83 479 ALA I O 1
ATOM 3970 N N . ASN I 3 80 ? 32.026 78.940 81.640 1.00 12.97 480 ASN I N 1
ATOM 3971 C CA . ASN I 3 80 ? 31.585 77.548 81.693 1.00 12.84 480 ASN I CA 1
ATOM 3972 C C . ASN I 3 80 ? 30.173 77.441 81.129 1.00 10.69 480 ASN I C 1
ATOM 3973 O O . ASN I 3 80 ? 29.875 76.545 80.347 1.00 14.06 480 ASN I O 1
ATOM 3978 N N . PHE I 3 81 ? 29.312 78.368 81.538 1.00 11.38 481 PHE I N 1
ATOM 3979 C CA . PHE I 3 81 ? 27.924 78.406 81.086 1.00 11.32 481 PHE I CA 1
ATOM 3980 C C . PHE I 3 81 ? 27.870 78.600 79.578 1.00 14.28 481 PHE I C 1
ATOM 3981 O O . PHE I 3 81 ? 27.170 77.868 78.878 1.00 13.46 481 PHE I O 1
ATOM 3989 N N . ARG I 3 82 ? 28.616 79.593 79.094 1.00 14.09 482 ARG I N 1
ATOM 3990 C CA . ARG I 3 82 ? 28.674 79.917 77.676 1.00 13.35 482 ARG I CA 1
ATOM 3991 C C . ARG I 3 82 ? 29.167 78.739 76.843 1.00 14.15 482 ARG I C 1
ATOM 3992 O O . ARG I 3 82 ? 28.563 78.404 75.831 1.00 16.50 482 ARG I O 1
ATOM 4000 N N . CYS I 3 83 ? 30.262 78.115 77.269 1.00 15.48 483 CYS I N 1
ATOM 4001 C CA . CYS I 3 83 ? 30.810 76.971 76.549 1.00 14.94 483 CYS I CA 1
ATOM 4002 C C . CYS I 3 83 ? 29.810 75.821 76.538 1.00 16.01 483 CYS I C 1
ATOM 4003 O O . CYS I 3 83 ? 29.680 75.115 75.538 1.00 16.50 483 CYS I O 1
ATOM 4006 N N . ALA I 3 84 ? 29.101 75.642 77.650 1.00 15.15 484 ALA I N 1
ATOM 4007 C CA . ALA I 3 84 ? 28.099 74.590 77.759 1.00 12.54 484 ALA I CA 1
ATOM 4008 C C . ALA I 3 84 ? 26.965 74.867 76.776 1.00 15.34 484 ALA I C 1
ATOM 4009 O O . ALA I 3 84 ? 26.515 73.962 76.078 1.00 19.68 484 ALA I O 1
ATOM 4011 N N . MET I 3 85 ? 26.543 76.129 76.689 1.00 17.96 485 MET I N 1
ATOM 4012 C CA . MET I 3 85 ? 25.478 76.536 75.771 1.00 19.08 485 MET I CA 1
ATOM 4013 C C . MET I 3 85 ? 25.922 76.306 74.332 1.00 18.97 485 MET I C 1
ATOM 4014 O O . MET I 3 85 ? 25.150 75.815 73.515 1.00 22.09 485 MET I O 1
ATOM 4019 N N . ASN I 3 86 ? 27.173 76.665 74.041 1.00 19.06 486 ASN I N 1
ATOM 4020 C CA . ASN I 3 86 ? 27.760 76.509 72.711 1.00 19.39 486 ASN I CA 1
ATOM 4021 C C . ASN I 3 86 ? 27.687 75.056 72.249 1.00 18.77 486 ASN I C 1
ATOM 4022 O O . ASN I 3 86 ? 27.365 74.785 71.097 1.00 16.96 486 ASN I O 1
ATOM 4027 N N . SER I 3 87 ? 27.974 74.133 73.165 1.00 18.57 487 SER I N 1
ATOM 4028 C CA . SER I 3 87 ? 27.979 72.700 72.874 1.00 19.10 487 SER I CA 1
ATOM 4029 C C . SER I 3 87 ? 26.610 72.038 72.717 1.00 20.43 487 SER I C 1
ATOM 4030 O O . SER I 3 87 ? 26.506 70.982 72.088 1.00 23.32 487 SER I O 1
ATOM 4033 N N . LEU I 3 88 ? 25.571 72.627 73.305 1.00 17.85 488 LEU I N 1
ATOM 4034 C CA . LEU I 3 88 ? 24.226 72.059 73.207 1.00 19.96 488 LEU I CA 1
ATOM 4035 C C . LEU I 3 88 ? 23.767 71.939 71.756 1.00 23.03 488 LEU I C 1
ATOM 4036 O O . LEU I 3 88 ? 23.844 72.896 70.990 1.00 23.60 488 LEU I O 1
ATOM 4041 N N . PRO I 3 89 ? 23.316 70.744 71.348 1.00 25.16 489 PRO I N 1
ATOM 4042 C CA . PRO I 3 89 ? 22.859 70.553 69.968 1.00 24.39 489 PRO I CA 1
ATOM 4043 C C . PRO I 3 89 ? 21.455 71.103 69.721 1.00 25.82 489 PRO I C 1
ATOM 4044 O O . PRO I 3 89 ? 21.100 71.444 68.591 1.00 26.06 489 PRO I O 1
ATOM 4048 N N . ASP I 3 90 ? 20.676 71.218 70.792 1.00 26.58 490 ASP I N 1
ATOM 4049 C CA . ASP I 3 90 ? 19.298 71.686 70.698 1.00 27.13 490 ASP I CA 1
ATOM 4050 C C . ASP I 3 90 ? 19.004 73.136 71.094 1.00 28.43 490 ASP I C 1
ATOM 4051 O O . ASP I 3 90 ? 17.847 73.489 71.295 1.00 26.30 490 ASP I O 1
ATOM 4056 N N . ILE I 3 91 ? 20.034 73.959 71.264 1.00 28.92 491 ILE I N 1
ATOM 4057 C CA . ILE I 3 91 ? 19.816 75.370 71.592 1.00 25.68 491 ILE I CA 1
ATOM 4058 C C . ILE I 3 91 ? 20.780 76.225 70.788 1.00 28.07 491 ILE I C 1
ATOM 4059 O O . ILE I 3 91 ? 21.994 76.105 70.932 1.00 26.23 491 ILE I O 1
ATOM 4064 N N . GLU I 3 92 ? 20.223 77.076 69.931 1.00 31.19 492 GLU I N 1
ATOM 4065 C CA . GLU I 3 92 ? 21.012 77.959 69.077 1.00 33.93 492 GLU I CA 1
ATOM 4066 C C . GLU I 3 92 ? 20.834 79.421 69.471 1.00 32.96 492 GLU I C 1
ATOM 4067 O O . GLU I 3 92 ? 19.751 79.838 69.879 1.00 31.80 492 GLU I O 1
ATOM 4073 N N . GLU I 3 93 ? 21.903 80.199 69.343 1.00 31.86 493 GLU I N 1
ATOM 4074 C CA . GLU I 3 93 ? 21.845 81.615 69.670 1.00 32.07 493 GLU I CA 1
ATOM 4075 C C . GLU I 3 93 ? 21.410 82.431 68.457 1.00 32.16 493 GLU I C 1
ATOM 4076 O O . GLU I 3 93 ? 21.880 82.204 67.339 1.00 29.75 493 GLU I O 1
ATOM 4082 N N . VAL I 3 94 ? 20.473 83.345 68.675 1.00 31.63 494 VAL I N 1
ATOM 4083 C CA . VAL I 3 94 ? 20.008 84.217 67.607 1.00 32.42 494 VAL I CA 1
ATOM 4084 C C . VAL I 3 94 ? 20.920 85.437 67.695 1.00 35.44 494 VAL I C 1
ATOM 4085 O O . VAL I 3 94 ? 20.595 86.426 68.357 1.00 36.35 494 VAL I O 1
ATOM 4089 N N . LYS I 3 95 ? 22.087 85.331 67.062 1.00 36.21 495 LYS I N 1
ATOM 4090 C CA . LYS I 3 95 ? 23.085 86.397 67.072 1.00 40.61 495 LYS I CA 1
ATOM 4091 C C . LYS I 3 95 ? 22.622 87.767 66.569 1.00 43.72 495 LYS I C 1
ATOM 4092 O O . LYS I 3 95 ? 23.235 88.786 66.892 1.00 46.53 495 LYS I O 1
ATOM 4098 N N . ASP I 3 96 ? 21.534 87.797 65.805 1.00 44.45 496 ASP I N 1
ATOM 4099 C CA . ASP I 3 96 ? 21.012 89.054 65.273 1.00 46.01 496 ASP I CA 1
ATOM 4100 C C . ASP I 3 96 ? 20.159 89.848 66.263 1.00 44.94 496 ASP I C 1
ATOM 4101 O O . ASP I 3 96 ? 20.038 91.066 66.137 1.00 46.67 496 ASP I O 1
ATOM 4106 N N . ARG I 3 97 ? 19.560 89.160 67.234 1.00 41.97 497 ARG I N 1
ATOM 4107 C CA . ARG I 3 97 ? 18.727 89.823 68.240 1.00 38.96 497 ARG I CA 1
ATOM 4108 C C . ARG I 3 97 ? 19.518 90.140 69.506 1.00 37.09 497 ARG I C 1
ATOM 4109 O O . ARG I 3 97 ? 19.130 91.005 70.294 1.00 35.44 497 ARG I O 1
ATOM 4117 N N . SER I 3 98 ? 20.625 89.428 69.692 1.00 37.56 498 SER I N 1
ATOM 4118 C CA . SER I 3 98 ? 21.492 89.623 70.848 1.00 38.89 498 SER I CA 1
ATOM 4119 C C . SER I 3 98 ? 22.208 90.974 70.798 1.00 42.13 498 SER I C 1
ATOM 4120 O O . SER I 3 98 ? 22.424 91.542 69.724 1.00 44.35 498 SER I O 1
ATOM 4123 N N . ILE I 3 99 ? 22.554 91.478 71.980 1.00 43.43 499 ILE I N 1
ATOM 4124 C CA . ILE I 3 99 ? 23.283 92.735 72.157 1.00 41.31 499 ILE I CA 1
ATOM 4125 C C . ILE I 3 99 ? 24.112 92.462 73.411 1.00 40.86 499 ILE I C 1
ATOM 4126 O O . ILE I 3 99 ? 23.777 92.919 74.504 1.00 41.30 499 ILE I O 1
ATOM 4131 N N . LYS I 3 100 ? 25.171 91.671 73.244 1.00 40.45 500 LYS I N 1
ATOM 4132 C CA . LYS I 3 100 ? 26.045 91.276 74.351 1.00 39.25 500 LYS I CA 1
ATOM 4133 C C . LYS I 3 100 ? 26.930 92.364 74.976 1.00 38.61 500 LYS I C 1
ATOM 4134 O O . LYS I 3 100 ? 27.779 92.063 75.820 1.00 38.34 500 LYS I O 1
ATOM 4140 N N . LYS I 3 101 ? 26.735 93.618 74.571 1.00 38.05 501 LYS I N 1
ATOM 4141 C CA . LYS I 3 101 ? 27.516 94.726 75.120 1.00 35.28 501 LYS I CA 1
ATOM 4142 C C . LYS I 3 101 ? 26.631 95.909 75.523 1.00 35.57 501 LYS I C 1
ATOM 4143 O O . LYS I 3 101 ? 25.489 96.027 75.074 1.00 34.86 501 LYS I O 1
ATOM 4149 N N . GLY I 3 102 ? 27.165 96.776 76.379 1.00 34.87 502 GLY I N 1
ATOM 4150 C CA . GLY I 3 102 ? 26.411 97.926 76.840 1.00 33.38 502 GLY I CA 1
ATOM 4151 C C . GLY I 3 102 ? 25.657 97.636 78.123 1.00 36.13 502 GLY I C 1
ATOM 4152 O O . GLY I 3 102 ? 25.791 96.559 78.713 1.00 29.93 502 GLY I O 1
ATOM 4153 N N . ASN I 3 103 ? 24.856 98.604 78.558 1.00 43.30 503 ASN I N 1
ATOM 4154 C CA . ASN I 3 103 ? 24.079 98.464 79.784 1.00 49.20 503 ASN I CA 1
ATOM 4155 C C . ASN I 3 103 ? 23.036 97.357 79.649 1.00 50.42 503 ASN I C 1
ATOM 4156 O O . ASN I 3 103 ? 23.050 96.394 80.414 1.00 52.10 503 ASN I O 1
ATOM 4161 N N . ASN I 3 104 ? 22.147 97.489 78.668 1.00 51.83 504 ASN I N 1
ATOM 4162 C CA . ASN I 3 104 ? 21.108 96.485 78.434 1.00 55.24 504 ASN I CA 1
ATOM 4163 C C . ASN I 3 104 ? 21.677 95.332 77.599 1.00 53.67 504 ASN I C 1
ATOM 4164 O O . ASN I 3 104 ? 21.241 95.090 76.468 1.00 55.48 504 ASN I O 1
ATOM 4169 N N . ALA I 3 105 ? 22.659 94.631 78.164 1.00 47.98 505 ALA I N 1
ATOM 4170 C CA . ALA I 3 105 ? 23.308 93.514 77.486 1.00 42.52 505 ALA I CA 1
ATOM 4171 C C . ALA I 3 105 ? 22.588 92.200 77.737 1.00 41.45 505 ALA I C 1
ATOM 4172 O O . ALA I 3 105 ? 22.246 91.872 78.872 1.00 40.11 505 ALA I O 1
ATOM 4174 N N . PHE I 3 106 ? 22.374 91.445 76.665 1.00 40.57 506 PHE I N 1
ATOM 4175 C CA . PHE I 3 106 ? 21.690 90.163 76.744 1.00 39.14 506 PHE I CA 1
ATOM 4176 C C . PHE I 3 106 ? 21.971 89.317 75.509 1.00 37.13 506 PHE I C 1
ATOM 4177 O O . PHE I 3 106 ? 22.455 89.816 74.494 1.00 35.49 506 PHE I O 1
ATOM 4185 N N . ARG I 3 107 ? 21.690 88.025 75.618 1.00 34.98 507 ARG I N 1
ATOM 4186 C CA . ARG I 3 107 ? 21.878 87.097 74.516 1.00 33.14 507 ARG I CA 1
ATOM 4187 C C . ARG I 3 107 ? 20.566 86.375 74.278 1.00 31.70 507 ARG I C 1
ATOM 4188 O O . ARG I 3 107 ? 19.973 85.822 75.202 1.00 30.49 507 ARG I O 1
ATOM 4196 N N . VAL I 3 108 ? 20.093 86.427 73.041 1.00 29.64 508 VAL I N 1
ATOM 4197 C CA . VAL I 3 108 ? 18.854 85.771 72.671 1.00 27.83 508 VAL I CA 1
ATOM 4198 C C . VAL I 3 108 ? 19.166 84.386 72.115 1.00 28.11 508 VAL I C 1
ATOM 4199 O O . VAL I 3 108 ? 20.040 84.234 71.262 1.00 27.75 508 VAL I O 1
ATOM 4203 N N . TYR I 3 109 ? 18.488 83.375 72.648 1.00 27.56 509 TYR I N 1
ATOM 4204 C CA . TYR I 3 109 ? 18.669 81.998 72.200 1.00 27.69 509 TYR I CA 1
ATOM 4205 C C . TYR I 3 109 ? 17.329 81.421 71.744 1.00 27.89 509 TYR I C 1
ATOM 4206 O O . TYR I 3 109 ? 16.281 82.047 71.904 1.00 27.46 509 TYR I O 1
ATOM 4215 N N . ARG I 3 110 ? 17.378 80.222 71.176 1.00 29.79 510 ARG I N 1
ATOM 4216 C CA . ARG I 3 110 ? 16.182 79.540 70.708 1.00 31.07 510 ARG I CA 1
ATOM 4217 C C . ARG I 3 110 ? 16.365 78.043 70.907 1.00 31.39 510 ARG I C 1
ATOM 4218 O O . ARG I 3 110 ? 17.403 77.485 70.550 1.00 31.52 510 ARG I O 1
ATOM 4226 N N . MET I 3 111 ? 15.357 77.398 71.484 1.00 29.70 511 MET I N 1
ATOM 4227 C CA . MET I 3 111 ? 15.413 75.965 71.717 1.00 27.90 511 MET I CA 1
ATOM 4228 C C . MET I 3 111 ? 14.812 75.187 70.547 1.00 30.16 511 MET I C 1
ATOM 4229 O O . MET I 3 111 ? 13.751 75.539 70.030 1.00 29.85 511 MET I O 1
ATOM 4234 N N . LEU I 3 112 ? 15.520 74.143 70.130 1.00 32.96 512 LEU I N 1
ATOM 4235 C CA . LEU I 3 112 ? 15.117 73.281 69.025 1.00 38.84 512 LEU I CA 1
ATOM 4236 C C . LEU I 3 112 ? 14.498 71.984 69.561 1.00 45.76 512 LEU I C 1
ATOM 4237 O O . LEU I 3 112 ? 14.725 71.612 70.714 1.00 47.01 512 LEU I O 1
ATOM 4242 N N . PRO I 3 113 ? 13.706 71.277 68.730 1.00 51.62 513 PRO I N 1
ATOM 4243 C CA . PRO I 3 113 ? 13.355 71.609 67.341 1.00 54.28 513 PRO I CA 1
ATOM 4244 C C . PRO I 3 113 ? 12.387 72.791 67.207 1.00 55.88 513 PRO I C 1
ATOM 4245 O O . PRO I 3 113 ? 12.689 73.701 66.403 1.00 55.97 513 PRO I O 1
ATOM 4250 N N . ARG J 3 5 ? 46.695 38.652 79.763 1.00 39.73 605 ARG J N 1
ATOM 4251 C CA . ARG J 3 5 ? 47.177 40.065 79.734 1.00 40.58 605 ARG J CA 1
ATOM 4252 C C . ARG J 3 5 ? 47.469 40.546 81.152 1.00 38.83 605 ARG J C 1
ATOM 4253 O O . ARG J 3 5 ? 46.667 40.336 82.064 1.00 38.68 605 ARG J O 1
ATOM 4261 N N . MET J 3 6 ? 48.625 41.180 81.333 1.00 36.20 606 MET J N 1
ATOM 4262 C CA . MET J 3 6 ? 49.018 41.696 82.638 1.00 33.25 606 MET J CA 1
ATOM 4263 C C . MET J 3 6 ? 48.087 42.845 83.020 1.00 30.93 606 MET J C 1
ATOM 4264 O O . MET J 3 6 ? 47.881 43.766 82.231 1.00 31.91 606 MET J O 1
ATOM 4269 N N . ARG J 3 7 ? 47.495 42.760 84.209 1.00 27.64 607 ARG J N 1
ATOM 4270 C CA . ARG J 3 7 ? 46.586 43.793 84.699 1.00 28.48 607 ARG J CA 1
ATOM 4271 C C . ARG J 3 7 ? 47.282 45.158 84.787 1.00 28.94 607 ARG J C 1
ATOM 4272 O O . ARG J 3 7 ? 48.511 45.237 84.791 1.00 29.54 607 ARG J O 1
ATOM 4280 N N . MET J 3 8 ? 46.491 46.224 84.886 1.00 28.34 608 MET J N 1
ATOM 4281 C CA . MET J 3 8 ? 47.020 47.584 84.935 1.00 25.44 608 MET J CA 1
ATOM 4282 C C . MET J 3 8 ? 47.924 47.931 86.115 1.00 25.20 608 MET J C 1
ATOM 4283 O O . MET J 3 8 ? 48.884 48.677 85.941 1.00 26.29 608 MET J O 1
ATOM 4288 N N . ARG J 3 9 ? 47.627 47.412 87.306 1.00 26.97 609 ARG J N 1
ATOM 4289 C CA . ARG J 3 9 ? 48.464 47.704 88.469 1.00 25.61 609 ARG J CA 1
ATOM 4290 C C . ARG J 3 9 ? 49.876 47.127 88.349 1.00 26.18 609 ARG J C 1
ATOM 4291 O O . ARG J 3 9 ? 50.850 47.867 88.451 1.00 27.84 609 ARG J O 1
ATOM 4299 N N . PRO J 3 10 ? 50.010 45.801 88.150 1.00 27.32 610 PRO J N 1
ATOM 4300 C CA . PRO J 3 10 ? 51.366 45.255 88.031 1.00 26.37 610 PRO J CA 1
ATOM 4301 C C . PRO J 3 10 ? 52.096 45.821 86.820 1.00 25.76 610 PRO J C 1
ATOM 4302 O O . PRO J 3 10 ? 53.310 46.018 86.858 1.00 27.49 610 PRO J O 1
ATOM 4306 N N . TRP J 3 11 ? 51.343 46.110 85.760 1.00 26.38 611 TRP J N 1
ATOM 4307 C CA . TRP J 3 11 ? 51.906 46.682 84.541 1.00 24.05 611 TRP J CA 1
ATOM 4308 C C . TRP J 3 11 ? 52.457 48.078 84.849 1.00 25.57 611 TRP J C 1
ATOM 4309 O O . TRP J 3 11 ? 53.545 48.440 84.397 1.00 23.78 611 TRP J O 1
ATOM 4320 N N . LEU J 3 12 ? 51.707 48.843 85.640 1.00 25.93 612 LEU J N 1
ATOM 4321 C CA . LEU J 3 12 ? 52.107 50.191 86.028 1.00 27.79 612 LEU J CA 1
ATOM 4322 C C . LEU J 3 12 ? 53.354 50.173 86.910 1.00 31.43 612 LEU J C 1
ATOM 4323 O O . LEU J 3 12 ? 54.238 51.019 86.747 1.00 29.69 612 LEU J O 1
ATOM 4328 N N . GLU J 3 13 ? 53.411 49.225 87.849 1.00 31.87 613 GLU J N 1
ATOM 4329 C CA . GLU J 3 13 ? 54.560 49.098 88.745 1.00 34.34 613 GLU J CA 1
ATOM 4330 C C . GLU J 3 13 ? 55.810 48.850 87.913 1.00 35.24 613 GLU J C 1
ATOM 4331 O O . GLU J 3 13 ? 56.856 49.450 88.147 1.00 34.30 613 GLU J O 1
ATOM 4337 N N . GLU J 3 14 ? 55.669 48.001 86.902 1.00 38.12 614 GLU J N 1
ATOM 4338 C CA . GLU J 3 14 ? 56.771 47.668 86.010 1.00 40.81 614 GLU J CA 1
ATOM 4339 C C . GLU J 3 14 ? 57.209 48.903 85.214 1.00 39.10 614 GLU J C 1
ATOM 4340 O O . GLU J 3 14 ? 58.402 49.112 84.999 1.00 39.43 614 GLU J O 1
ATOM 4346 N N . GLN J 3 15 ? 56.241 49.728 84.811 1.00 37.70 615 GLN J N 1
ATOM 4347 C CA . GLN J 3 15 ? 56.516 50.951 84.051 1.00 36.10 615 GLN J CA 1
ATOM 4348 C C . GLN J 3 15 ? 57.289 51.949 84.900 1.00 34.81 615 GLN J C 1
ATOM 4349 O O . GLN J 3 15 ? 58.203 52.617 84.414 1.00 34.02 615 GLN J O 1
ATOM 4355 N N . ILE J 3 16 ? 56.892 52.062 86.164 1.00 34.60 616 ILE J N 1
ATOM 4356 C CA . ILE J 3 16 ? 57.537 52.980 87.096 1.00 34.27 616 ILE J CA 1
ATOM 4357 C C . ILE J 3 16 ? 58.962 52.519 87.398 1.00 34.45 616 ILE J C 1
ATOM 4358 O O . ILE J 3 16 ? 59.913 53.286 87.254 1.00 35.87 616 ILE J O 1
ATOM 4363 N N . ASN J 3 17 ? 59.098 51.250 87.777 1.00 35.51 617 ASN J N 1
ATOM 4364 C CA . ASN J 3 17 ? 60.391 50.661 88.117 1.00 35.45 617 ASN J CA 1
ATOM 4365 C C . ASN J 3 17 ? 61.377 50.581 86.954 1.00 36.23 617 ASN J C 1
ATOM 4366 O O . ASN J 3 17 ? 62.590 50.553 87.166 1.00 38.20 617 ASN J O 1
ATOM 4371 N N . SER J 3 18 ? 60.857 50.561 85.729 1.00 35.41 618 SER J N 1
ATOM 4372 C CA . SER J 3 18 ? 61.698 50.479 84.539 1.00 35.57 618 SER J CA 1
ATOM 4373 C C . SER J 3 18 ? 62.509 51.752 84.302 1.00 38.10 618 SER J C 1
ATOM 4374 O O . SER J 3 18 ? 63.504 51.733 83.574 1.00 38.24 618 SER J O 1
ATOM 4377 N N . ASN J 3 19 ? 62.065 52.856 84.899 1.00 39.43 619 ASN J N 1
ATOM 4378 C CA . ASN J 3 19 ? 62.730 54.148 84.751 1.00 41.48 619 ASN J CA 1
ATOM 4379 C C . ASN J 3 19 ? 62.925 54.519 83.279 1.00 40.62 619 ASN J C 1
ATOM 4380 O O . ASN J 3 19 ? 63.980 55.014 82.881 1.00 42.38 619 ASN J O 1
ATOM 4385 N N . THR J 3 20 ? 61.897 54.258 82.475 1.00 39.10 620 THR J N 1
ATOM 4386 C CA . THR J 3 20 ? 61.929 54.559 81.047 1.00 37.21 620 THR J CA 1
ATOM 4387 C C . THR J 3 20 ? 61.032 55.750 80.713 1.00 38.55 620 THR J C 1
ATOM 4388 O O . THR J 3 20 ? 61.256 56.449 79.723 1.00 40.32 620 THR J O 1
ATOM 4392 N N . ILE J 3 21 ? 60.007 55.968 81.533 1.00 39.89 621 ILE J N 1
ATOM 4393 C CA . ILE J 3 21 ? 59.069 57.068 81.313 1.00 38.33 621 ILE J CA 1
ATOM 4394 C C . ILE J 3 21 ? 59.552 58.334 82.025 1.00 39.19 621 ILE J C 1
ATOM 4395 O O . ILE J 3 21 ? 59.807 58.323 83.231 1.00 38.90 621 ILE J O 1
ATOM 4400 N N . PRO J 3 22 ? 59.719 59.432 81.270 1.00 39.17 622 PRO J N 1
ATOM 4401 C CA . PRO J 3 22 ? 60.173 60.714 81.819 1.00 39.62 622 PRO J CA 1
ATOM 4402 C C . PRO J 3 22 ? 59.191 61.256 82.857 1.00 39.71 622 PRO J C 1
ATOM 4403 O O . PRO J 3 22 ? 58.006 61.420 82.568 1.00 40.91 622 PRO J O 1
ATOM 4407 N N . GLY J 3 23 ? 59.675 61.502 84.071 1.00 38.23 623 GLY J N 1
ATOM 4408 C CA . GLY J 3 23 ? 58.816 62.046 85.112 1.00 38.34 623 GLY J CA 1
ATOM 4409 C C . GLY J 3 23 ? 57.984 61.050 85.901 1.00 38.11 623 GLY J C 1
ATOM 4410 O O . GLY J 3 23 ? 57.396 61.408 86.921 1.00 39.99 623 GLY J O 1
ATOM 4411 N N . LEU J 3 24 ? 57.873 59.822 85.407 1.00 37.58 624 LEU J N 1
ATOM 4412 C CA . LEU J 3 24 ? 57.114 58.796 86.113 1.00 37.01 624 LEU J CA 1
ATOM 4413 C C . LEU J 3 24 ? 58.020 58.241 87.208 1.00 38.07 624 LEU J C 1
ATOM 4414 O O . LEU J 3 24 ? 59.043 57.608 86.919 1.00 39.47 624 LEU J O 1
ATOM 4419 N N . LYS J 3 25 ? 57.647 58.484 88.461 1.00 37.69 625 LYS J N 1
ATOM 4420 C CA . LYS J 3 25 ? 58.456 58.024 89.584 1.00 37.23 625 LYS J CA 1
ATOM 4421 C C . LYS J 3 25 ? 57.686 57.922 90.894 1.00 34.96 625 LYS J C 1
ATOM 4422 O O . LYS J 3 25 ? 56.582 58.448 91.030 1.00 30.41 625 LYS J O 1
ATOM 4428 N N . TRP J 3 26 ? 58.294 57.248 91.864 1.00 35.57 626 TRP J N 1
ATOM 4429 C CA . TRP J 3 26 ? 57.702 57.100 93.187 1.00 34.4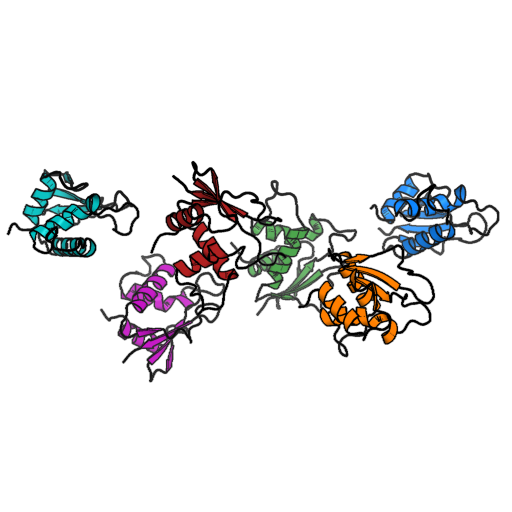3 626 TRP J CA 1
ATOM 4430 C C . TRP J 3 26 ? 57.992 58.356 94.008 1.00 33.16 626 TRP J C 1
ATOM 4431 O O . TRP J 3 26 ? 59.054 58.968 93.872 1.00 31.38 626 TRP J O 1
ATOM 4442 N N . LEU J 3 27 ? 57.016 58.768 94.809 1.00 33.53 627 LEU J N 1
ATOM 4443 C CA . LEU J 3 27 ? 57.177 59.906 95.705 1.00 34.26 627 LEU J CA 1
ATOM 4444 C C . LEU J 3 27 ? 57.455 59.326 97.092 1.00 36.40 627 LEU J C 1
ATOM 4445 O O . LEU J 3 27 ? 57.904 60.025 97.998 1.00 39.42 627 LEU J O 1
ATOM 4450 N N . ASN J 3 28 ? 57.196 58.027 97.222 1.00 38.65 628 ASN J N 1
ATOM 4451 C CA . ASN J 3 28 ? 57.400 57.266 98.448 1.00 42.46 628 ASN J CA 1
ATOM 4452 C C . ASN J 3 28 ? 57.183 55.803 98.059 1.00 45.09 628 ASN J C 1
ATOM 4453 O O . ASN J 3 28 ? 56.062 55.293 98.135 1.00 44.99 628 ASN J O 1
ATOM 4458 N N . LYS J 3 29 ? 58.256 55.141 97.625 1.00 47.14 629 LYS J N 1
ATOM 4459 C CA . LYS J 3 29 ? 58.185 53.745 97.189 1.00 50.21 629 LYS J CA 1
ATOM 4460 C C . LYS J 3 29 ? 57.692 52.767 98.253 1.00 51.90 629 LYS J C 1
ATOM 4461 O O . LYS J 3 29 ? 57.199 51.685 97.925 1.00 52.84 629 LYS J O 1
ATOM 4467 N N . GLU J 3 30 ? 57.815 53.154 99.519 1.00 53.29 630 GLU J N 1
ATOM 4468 C CA . GLU J 3 30 ? 57.370 52.319 100.629 1.00 54.09 630 GLU J CA 1
ATOM 4469 C C . GLU J 3 30 ? 55.843 52.237 100.675 1.00 52.60 630 GLU J C 1
ATOM 4470 O O . GLU J 3 30 ? 55.275 51.144 100.706 1.00 53.02 630 GLU J O 1
ATOM 4476 N N . LYS J 3 31 ? 55.191 53.400 100.666 1.00 51.86 631 LYS J N 1
ATOM 4477 C CA . LYS J 3 31 ? 53.728 53.493 100.704 1.00 50.63 631 LYS J CA 1
ATOM 4478 C C . LYS J 3 31 ? 53.128 53.393 99.292 1.00 48.13 631 LYS J C 1
ATOM 4479 O O . LYS J 3 31 ? 51.913 53.544 99.107 1.00 44.97 631 LYS J O 1
ATOM 4485 N N . LYS J 3 32 ? 53.996 53.143 98.311 1.00 45.15 632 LYS J N 1
ATOM 4486 C CA . LYS J 3 32 ? 53.618 53.015 96.905 1.00 42.03 632 LYS J CA 1
ATOM 4487 C C . LYS J 3 32 ? 52.905 54.238 96.334 1.00 39.05 632 LYS J C 1
ATOM 4488 O O . LYS J 3 32 ? 51.931 54.120 95.586 1.00 36.58 632 LYS J O 1
ATOM 4494 N N . ILE J 3 33 ? 53.392 55.416 96.713 1.00 37.04 633 ILE J N 1
ATOM 4495 C CA . ILE J 3 33 ? 52.838 56.673 96.224 1.00 34.21 633 ILE J CA 1
ATOM 4496 C C . ILE J 3 33 ? 53.730 57.095 95.066 1.00 31.89 633 ILE J C 1
ATOM 4497 O O . ILE J 3 33 ? 54.951 57.030 95.171 1.00 32.82 633 ILE J O 1
ATOM 4502 N N . PHE J 3 34 ? 53.116 57.498 93.959 1.00 29.39 634 PHE J N 1
ATOM 4503 C CA . PHE J 3 34 ? 53.859 57.903 92.772 1.00 25.29 634 PHE J CA 1
ATOM 4504 C C . PHE J 3 34 ? 53.142 59.006 92.002 1.00 25.90 634 PHE J C 1
ATOM 4505 O O . PHE J 3 34 ? 51.971 59.291 92.246 1.00 24.64 634 PHE J O 1
ATOM 4513 N N . GLN J 3 35 ? 53.852 59.628 91.072 1.00 26.42 635 GLN J N 1
ATOM 4514 C CA . GLN J 3 35 ? 53.264 60.683 90.264 1.00 28.96 635 GLN J CA 1
ATOM 4515 C C . GLN J 3 35 ? 53.423 60.358 88.787 1.00 29.61 635 GLN J C 1
ATOM 4516 O O . GLN J 3 35 ? 54.425 59.773 88.365 1.00 30.23 635 GLN J O 1
ATOM 4522 N N . ILE J 3 36 ? 52.412 60.726 88.012 1.00 28.73 636 ILE J N 1
ATOM 4523 C CA . ILE J 3 36 ? 52.406 60.498 86.577 1.00 23.95 636 ILE J CA 1
ATOM 4524 C C . ILE J 3 36 ? 52.391 61.866 85.914 1.00 24.10 636 ILE J C 1
ATOM 4525 O O . ILE J 3 36 ? 51.549 62.701 86.237 1.00 19.59 636 ILE J O 1
ATOM 4530 N N . PRO J 3 37 ? 53.348 62.128 85.005 1.00 27.08 637 PRO J N 1
ATOM 4531 C CA . PRO J 3 37 ? 53.421 63.417 84.302 1.00 27.71 637 PRO J CA 1
ATOM 4532 C C . PRO J 3 37 ? 52.089 63.622 83.592 1.00 27.30 637 PRO J C 1
ATOM 4533 O O . PRO J 3 37 ? 51.615 62.724 82.891 1.00 28.22 637 PRO J O 1
ATOM 4537 N N . TRP J 3 38 ? 51.485 64.792 83.761 1.00 25.89 638 TRP J N 1
ATOM 4538 C CA . TRP J 3 38 ? 50.185 65.032 83.151 1.00 24.53 638 TRP J CA 1
ATOM 4539 C C . TRP J 3 38 ? 50.060 66.364 82.419 1.00 24.56 638 TRP J C 1
ATOM 4540 O O . TRP J 3 38 ? 49.088 67.097 82.620 1.00 25.07 638 TRP J O 1
ATOM 4551 N N . MET J 3 39 ? 51.011 66.659 81.539 1.00 23.85 639 MET J N 1
ATOM 4552 C CA . MET J 3 39 ? 50.973 67.914 80.791 1.00 27.30 639 MET J CA 1
ATOM 4553 C C . MET J 3 39 ? 49.853 67.960 79.747 1.00 24.23 639 MET J C 1
ATOM 4554 O O . MET J 3 39 ? 49.653 67.010 78.989 1.00 26.16 639 MET J O 1
ATOM 4559 N N . HIS J 3 40 ? 49.131 69.079 79.729 1.00 23.54 640 HIS J N 1
ATOM 4560 C CA . HIS J 3 40 ? 48.040 69.318 78.785 1.00 21.86 640 HIS J CA 1
ATOM 4561 C C . HIS J 3 40 ? 48.647 69.332 77.380 1.00 21.26 640 HIS J C 1
ATOM 4562 O O . HIS J 3 40 ? 49.652 70.001 77.145 1.00 24.77 640 HIS J O 1
ATOM 4569 N N . ALA J 3 41 ? 48.037 68.595 76.456 1.00 22.07 641 ALA J N 1
ATOM 4570 C CA . ALA J 3 41 ? 48.530 68.504 75.082 1.00 25.38 641 ALA J CA 1
ATOM 4571 C C . ALA J 3 41 ? 48.438 69.791 74.266 1.00 28.90 641 ALA J C 1
ATOM 4572 O O . ALA J 3 41 ? 49.029 69.880 73.187 1.00 32.47 641 ALA J O 1
ATOM 4574 N N . ALA J 3 42 ? 47.682 70.769 74.761 1.00 31.58 642 ALA J N 1
ATOM 4575 C CA . ALA J 3 42 ? 47.535 72.052 74.072 1.00 34.72 642 ALA J CA 1
ATOM 4576 C C . ALA J 3 42 ? 48.606 73.058 74.508 1.00 37.83 642 ALA J C 1
ATOM 4577 O O . ALA J 3 42 ? 48.873 74.031 73.799 1.00 38.61 642 ALA J O 1
ATOM 4579 N N . ARG J 3 43 ? 49.214 72.812 75.670 1.00 40.51 643 ARG J N 1
ATOM 4580 C CA . ARG J 3 43 ? 50.261 73.682 76.208 1.00 43.70 643 ARG J CA 1
ATOM 4581 C C . ARG J 3 43 ? 51.532 73.616 75.362 1.00 46.48 643 ARG J C 1
ATOM 4582 O O . ARG J 3 43 ? 51.896 72.552 74.853 1.00 46.32 643 ARG J O 1
ATOM 4590 N N . HIS J 3 44 ? 52.195 74.763 75.212 1.00 48.43 644 HIS J N 1
ATOM 4591 C CA . HIS J 3 44 ? 53.426 74.854 74.431 1.00 48.78 644 HIS J CA 1
ATOM 4592 C C . HIS J 3 44 ? 54.583 74.122 75.116 1.00 47.02 644 HIS J C 1
ATOM 4593 O O . HIS J 3 44 ? 54.938 74.419 76.260 1.00 44.67 644 HIS J O 1
ATOM 4600 N N . GLY J 3 45 ? 55.171 73.172 74.394 1.00 44.80 645 GLY J N 1
ATOM 4601 C CA . GLY J 3 45 ? 56.269 72.394 74.934 1.00 45.13 645 GLY J CA 1
ATOM 4602 C C . GLY J 3 45 ? 55.926 70.917 74.971 1.00 45.33 645 GLY J C 1
ATOM 4603 O O . GLY J 3 45 ? 56.816 70.068 75.039 1.00 46.43 645 GLY J O 1
ATOM 4604 N N . TRP J 3 46 ? 54.630 70.612 74.927 1.00 44.76 646 TRP J N 1
ATOM 4605 C CA . TRP J 3 46 ? 54.153 69.234 74.949 1.00 42.61 646 TRP J CA 1
ATOM 4606 C C . TRP J 3 46 ? 54.697 68.441 73.762 1.00 43.60 646 TRP J C 1
ATOM 4607 O O . TRP J 3 46 ? 54.791 68.953 72.642 1.00 43.44 646 TRP J O 1
ATOM 4618 N N . ASP J 3 47 ? 54.999 67.171 74.013 1.00 42.63 647 ASP J N 1
ATOM 4619 C CA . ASP J 3 47 ? 55.540 66.279 72.999 1.00 44.32 647 ASP J CA 1
ATOM 4620 C C . ASP J 3 47 ? 54.941 64.886 73.192 1.00 43.10 647 ASP J C 1
ATOM 4621 O O . ASP J 3 47 ? 54.712 64.460 74.322 1.00 45.08 647 ASP J O 1
ATOM 4626 N N . VAL J 3 48 ? 54.680 64.185 72.090 1.00 41.28 648 VAL J N 1
ATOM 4627 C CA . VAL J 3 48 ? 54.098 62.843 72.152 1.00 40.72 648 VAL J CA 1
ATOM 4628 C C . VAL J 3 48 ? 55.066 61.814 72.743 1.00 43.63 648 VAL J C 1
ATOM 4629 O O . VAL J 3 48 ? 54.642 60.844 73.376 1.00 46.33 648 VAL J O 1
ATOM 4633 N N . GLU J 3 49 ? 56.363 62.046 72.548 1.00 44.57 649 GLU J N 1
ATOM 4634 C CA . GLU J 3 49 ? 57.408 61.153 73.048 1.00 42.59 649 GLU J CA 1
ATOM 4635 C C . GLU J 3 49 ? 57.775 61.470 74.494 1.00 41.36 649 GLU J C 1
ATOM 4636 O O . GLU J 3 49 ? 58.157 60.582 75.261 1.00 41.19 649 GLU J O 1
ATOM 4642 N N . LYS J 3 50 ? 57.670 62.747 74.846 1.00 39.20 650 LYS J N 1
ATOM 4643 C CA . LYS J 3 50 ? 58.011 63.218 76.180 1.00 37.99 650 LYS J CA 1
ATOM 4644 C C . LYS J 3 50 ? 56.868 63.184 77.197 1.00 34.74 650 LYS J C 1
ATOM 4645 O O . LYS J 3 50 ? 57.099 62.896 78.373 1.00 36.01 650 LYS J O 1
ATOM 4651 N N . ASP J 3 51 ? 55.641 63.425 76.739 1.00 28.57 651 ASP J N 1
ATOM 4652 C CA . ASP J 3 51 ? 54.491 63.483 77.643 1.00 29.47 651 ASP J CA 1
ATOM 4653 C C . ASP J 3 51 ? 53.417 62.402 77.531 1.00 29.91 651 ASP J C 1
ATOM 4654 O O . ASP J 3 51 ? 52.555 62.289 78.409 1.00 32.50 651 ASP J O 1
ATOM 4659 N N . ALA J 3 52 ? 53.454 61.613 76.464 1.00 27.90 652 ALA J N 1
ATOM 4660 C CA . ALA J 3 52 ? 52.464 60.560 76.289 1.00 25.19 652 ALA J CA 1
ATOM 4661 C C . ALA J 3 52 ? 52.998 59.133 76.106 1.00 25.19 652 ALA J C 1
ATOM 4662 O O . ALA J 3 52 ? 52.242 58.249 75.702 1.00 26.71 652 ALA J O 1
ATOM 4664 N N . PRO J 3 53 ? 54.282 58.868 76.440 1.00 23.27 653 PRO J N 1
ATOM 4665 C CA . PRO J 3 53 ? 54.766 57.497 76.250 1.00 22.20 653 PRO J CA 1
ATOM 4666 C C . PRO J 3 53 ? 54.073 56.459 77.120 1.00 21.77 653 PRO J C 1
ATOM 4667 O O . PRO J 3 53 ? 53.893 55.321 76.697 1.00 23.96 653 PRO J O 1
ATOM 4671 N N . LEU J 3 54 ? 53.684 56.854 78.330 1.00 21.84 654 LEU J N 1
ATOM 4672 C CA . LEU J 3 54 ? 53.001 55.946 79.246 1.00 18.98 654 LEU J CA 1
ATOM 4673 C C . LEU J 3 54 ? 51.612 55.618 78.707 1.00 19.04 654 LEU J C 1
ATOM 4674 O O . LEU J 3 54 ? 51.197 54.459 78.704 1.00 18.43 654 LEU J O 1
ATOM 4679 N N . PHE J 3 55 ? 50.907 56.650 78.245 1.00 18.75 655 PHE J N 1
ATOM 4680 C CA . PHE J 3 55 ? 49.567 56.492 77.697 1.00 18.02 655 PHE J CA 1
ATOM 4681 C C . PHE J 3 55 ? 49.633 55.631 76.443 1.00 21.54 655 PHE J C 1
ATOM 4682 O O . PHE J 3 55 ? 48.770 54.783 76.216 1.00 23.22 655 PHE J O 1
ATOM 4690 N N . ARG J 3 56 ? 50.685 55.832 75.653 1.00 22.46 656 ARG J N 1
ATOM 4691 C CA . ARG J 3 56 ? 50.891 55.068 74.430 1.00 24.75 656 ARG J CA 1
ATOM 4692 C C . ARG J 3 56 ? 51.122 53.602 74.780 1.00 24.72 656 ARG J C 1
ATOM 4693 O O . ARG J 3 56 ? 50.510 52.715 74.189 1.00 25.65 656 ARG J O 1
ATOM 4701 N N . ASN J 3 57 ? 52.006 53.366 75.746 1.00 21.15 657 ASN J N 1
ATOM 4702 C CA . ASN J 3 57 ? 52.341 52.019 76.189 1.00 20.39 657 ASN J CA 1
ATOM 4703 C C . ASN J 3 57 ? 51.120 51.234 76.637 1.00 20.89 657 ASN J C 1
ATOM 4704 O O . ASN J 3 57 ? 51.032 50.036 76.387 1.00 20.84 657 ASN J O 1
ATOM 4709 N N . TRP J 3 58 ? 50.191 51.904 77.316 1.00 20.56 658 TRP J N 1
ATOM 4710 C CA . TRP J 3 58 ? 48.975 51.247 77.773 1.00 19.03 658 TRP J CA 1
ATOM 4711 C C . TRP J 3 58 ? 48.081 50.922 76.582 1.00 18.86 658 TRP J C 1
ATOM 4712 O O . TRP J 3 58 ? 47.423 49.886 76.562 1.00 22.12 658 TRP J O 1
ATOM 4723 N N . ALA J 3 59 ? 48.059 51.820 75.601 1.00 22.52 659 ALA J N 1
ATOM 4724 C CA . ALA J 3 59 ? 47.254 51.645 74.395 1.00 22.22 659 ALA J CA 1
ATOM 4725 C C . ALA J 3 59 ? 47.753 50.458 73.586 1.00 22.21 659 ALA J C 1
ATOM 4726 O O . ALA J 3 59 ? 46.959 49.666 73.087 1.00 24.20 659 ALA J O 1
ATOM 4728 N N . ILE J 3 60 ? 49.075 50.335 73.479 1.00 23.97 660 ILE J N 1
ATOM 4729 C CA . ILE J 3 60 ? 49.709 49.240 72.748 1.00 24.43 660 ILE J CA 1
ATOM 4730 C C . ILE J 3 60 ? 49.461 47.928 73.485 1.00 23.50 660 ILE J C 1
ATOM 4731 O O . ILE J 3 60 ? 49.070 46.931 72.883 1.00 25.63 660 ILE J O 1
ATOM 4736 N N . HIS J 3 61 ? 49.653 47.960 74.799 1.00 25.18 661 HIS J N 1
ATOM 4737 C CA . HIS J 3 61 ? 49.456 46.803 75.670 1.00 25.74 661 HIS J CA 1
ATOM 4738 C C . HIS J 3 61 ? 48.011 46.293 75.644 1.00 27.80 661 HIS J C 1
ATOM 4739 O O . HIS J 3 61 ? 47.760 45.113 75.901 1.00 30.98 661 HIS J O 1
ATOM 4746 N N . THR J 3 62 ? 47.067 47.184 75.342 1.00 26.95 662 THR J N 1
ATOM 4747 C CA . THR J 3 62 ? 45.651 46.824 75.301 1.00 28.59 662 THR J CA 1
ATOM 4748 C C . THR J 3 62 ? 45.070 46.719 73.888 1.00 31.29 662 THR J C 1
ATOM 4749 O O . THR J 3 62 ? 43.850 46.756 73.705 1.00 32.40 662 THR J O 1
ATOM 4753 N N . GLY J 3 63 ? 45.950 46.621 72.894 1.00 33.64 663 GLY J N 1
ATOM 4754 C CA . GLY J 3 63 ? 45.524 46.486 71.512 1.00 33.12 663 GLY J CA 1
ATOM 4755 C C . GLY J 3 63 ? 44.889 47.700 70.863 1.00 34.71 663 GLY J C 1
ATOM 4756 O O . GLY J 3 63 ? 44.593 47.674 69.667 1.00 38.81 663 GLY J O 1
ATOM 4757 N N . LYS J 3 64 ? 44.680 48.761 71.635 1.00 33.28 664 LYS J N 1
ATOM 4758 C CA . LYS J 3 64 ? 44.076 49.984 71.115 1.00 31.27 664 LYS J CA 1
ATOM 4759 C C . LYS J 3 64 ? 45.018 50.796 70.223 1.00 32.16 664 LYS J C 1
ATOM 4760 O O . LYS J 3 64 ? 44.658 51.865 69.727 1.00 29.26 664 LYS J O 1
ATOM 4766 N N . HIS J 3 65 ? 46.236 50.295 70.042 1.00 33.24 665 HIS J N 1
ATOM 4767 C CA . HIS J 3 65 ? 47.206 50.949 69.177 1.00 35.77 665 HIS J CA 1
ATOM 4768 C C . HIS J 3 65 ? 48.331 50.032 68.731 1.00 38.10 665 HIS J C 1
ATOM 4769 O O . HIS J 3 65 ? 48.934 49.319 69.533 1.00 37.91 665 HIS J O 1
ATOM 4776 N N . GLN J 3 66 ? 48.600 50.070 67.431 1.00 43.82 666 GLN J N 1
ATOM 4777 C CA . GLN J 3 66 ? 49.659 49.284 66.819 1.00 46.77 666 GLN J CA 1
ATOM 4778 C C . GLN J 3 66 ? 50.566 50.280 66.114 1.00 48.29 666 GLN J C 1
ATOM 4779 O O . GLN J 3 66 ? 50.162 50.914 65.137 1.00 48.20 666 GLN J O 1
ATOM 4785 N N . PRO J 3 67 ? 51.782 50.486 66.645 1.00 50.12 667 PRO J N 1
ATOM 4786 C CA . PRO J 3 67 ? 52.738 51.424 66.048 1.00 52.77 667 PRO J CA 1
ATOM 4787 C C . PRO J 3 67 ? 53.085 51.071 64.597 1.00 54.39 667 PRO J C 1
ATOM 4788 O O . PRO J 3 67 ? 53.532 49.959 64.299 1.00 53.52 667 PRO J O 1
ATOM 4792 N N . GLY J 3 68 ? 52.833 52.017 63.696 1.00 54.54 668 GLY J N 1
ATOM 4793 C CA . GLY J 3 68 ? 53.106 51.795 62.289 1.00 54.31 668 GLY J CA 1
ATOM 4794 C C . GLY J 3 68 ? 51.845 51.532 61.485 1.00 55.11 668 GLY J C 1
ATOM 4795 O O . GLY J 3 68 ? 51.806 51.797 60.283 1.00 55.26 668 GLY J O 1
ATOM 4796 N N . ILE J 3 69 ? 50.817 50.996 62.139 1.00 54.62 669 ILE J N 1
ATOM 4797 C CA . ILE J 3 69 ? 49.548 50.704 61.477 1.00 53.48 669 ILE J CA 1
ATOM 4798 C C . ILE J 3 69 ? 48.534 51.818 61.719 1.00 53.25 669 ILE J C 1
ATOM 4799 O O . ILE J 3 69 ? 47.990 52.387 60.772 1.00 54.29 669 ILE J O 1
ATOM 4804 N N . ASP J 3 70 ? 48.293 52.127 62.992 1.00 52.20 670 ASP J N 1
ATOM 4805 C CA . ASP J 3 70 ? 47.334 53.162 63.373 1.00 49.32 670 ASP J CA 1
ATOM 4806 C C . ASP J 3 70 ? 47.936 54.556 63.477 1.00 46.87 670 ASP J C 1
ATOM 4807 O O . ASP J 3 70 ? 49.121 54.720 63.773 1.00 46.16 670 ASP J O 1
ATOM 4812 N N . LYS J 3 71 ? 47.101 55.557 63.220 1.00 45.31 671 LYS J N 1
ATOM 4813 C CA . LYS J 3 71 ? 47.515 56.948 63.310 1.00 45.05 671 LYS J CA 1
ATOM 4814 C C . LYS J 3 71 ? 47.489 57.296 64.798 1.00 43.60 671 LYS J C 1
ATOM 4815 O O . LYS J 3 71 ? 46.477 57.081 65.472 1.00 42.59 671 LYS J O 1
ATOM 4821 N N . PRO J 3 72 ? 48.608 57.813 65.335 1.00 41.87 672 PRO J N 1
ATOM 4822 C CA . PRO J 3 72 ? 48.693 58.181 66.751 1.00 40.80 672 PRO J CA 1
ATOM 4823 C C . PRO J 3 72 ? 47.494 58.998 67.226 1.00 38.93 672 PRO J C 1
ATOM 4824 O O . PRO J 3 72 ? 47.047 59.925 66.542 1.00 39.87 672 PRO J O 1
ATOM 4828 N N . ASP J 3 73 ? 46.953 58.609 68.378 1.00 34.37 673 ASP J N 1
ATOM 4829 C CA . ASP J 3 73 ? 45.808 59.289 68.973 1.00 29.07 673 ASP J CA 1
ATOM 4830 C C . ASP J 3 73 ? 46.042 59.494 70.475 1.00 27.88 673 ASP J C 1
ATOM 4831 O O . ASP J 3 73 ? 45.402 58.851 71.312 1.00 24.62 673 ASP J O 1
ATOM 4836 N N . PRO J 3 74 ? 46.959 60.411 70.830 1.00 27.70 674 PRO J N 1
ATOM 4837 C CA . PRO J 3 74 ? 47.307 60.731 72.219 1.00 27.44 674 PRO J CA 1
ATOM 4838 C C . PRO J 3 74 ? 46.096 61.135 73.058 1.00 28.89 674 PRO J C 1
ATOM 4839 O O . PRO J 3 74 ? 46.037 60.829 74.247 1.00 32.06 674 PRO J O 1
ATOM 4843 N N . LYS J 3 75 ? 45.138 61.824 72.442 1.00 24.83 675 LYS J N 1
ATOM 4844 C CA . LYS J 3 75 ? 43.940 62.257 73.151 1.00 22.72 675 LYS J CA 1
ATOM 4845 C C . LYS J 3 75 ? 43.176 61.068 73.719 1.00 22.10 675 LYS J C 1
ATOM 4846 O O . LYS J 3 75 ? 42.849 61.041 74.905 1.00 23.22 675 LYS J O 1
ATOM 4852 N N . THR J 3 76 ? 42.901 60.085 72.868 1.00 20.88 676 THR J N 1
ATOM 4853 C CA . THR J 3 76 ? 42.176 58.894 73.286 1.00 19.05 676 THR J CA 1
ATOM 4854 C C . THR J 3 76 ? 43.028 58.022 74.202 1.00 19.42 676 THR J C 1
ATOM 4855 O O . THR J 3 76 ? 42.499 57.375 75.103 1.00 19.52 676 THR J O 1
ATOM 4859 N N . TRP J 3 77 ? 44.343 58.021 73.982 1.00 19.62 677 TRP J N 1
ATOM 4860 C CA . TRP J 3 77 ? 45.259 57.228 74.805 1.00 21.69 677 TRP J CA 1
ATOM 4861 C C . TRP J 3 77 ? 45.203 57.715 76.243 1.00 20.90 677 TRP J C 1
ATOM 4862 O O . TRP J 3 77 ? 45.130 56.918 77.176 1.00 24.20 677 TRP J O 1
ATOM 4873 N N . LYS J 3 78 ? 45.224 59.036 76.396 1.00 19.37 678 LYS J N 1
ATOM 4874 C CA . LYS J 3 78 ? 45.180 59.694 77.694 1.00 17.93 678 LYS J CA 1
ATOM 4875 C C . LYS J 3 78 ? 43.830 59.495 78.385 1.00 16.51 678 LYS J C 1
ATOM 4876 O O . LYS J 3 78 ? 43.778 59.179 79.576 1.00 16.80 678 LYS J O 1
ATOM 4882 N N . ALA J 3 79 ? 42.745 59.660 77.632 1.00 11.10 679 ALA J N 1
ATOM 4883 C CA . ALA J 3 79 ? 41.403 59.490 78.180 1.00 13.26 679 ALA J CA 1
ATOM 4884 C C . ALA J 3 79 ? 41.173 58.049 78.614 1.00 13.67 679 ALA J C 1
ATOM 4885 O O . ALA J 3 79 ? 40.544 57.799 79.638 1.00 17.10 679 ALA J O 1
ATOM 4887 N N . ASN J 3 80 ? 41.686 57.107 77.830 1.00 13.09 680 ASN J N 1
ATOM 4888 C CA . ASN J 3 80 ? 41.546 55.692 78.140 1.00 14.07 680 ASN J CA 1
ATOM 4889 C C . ASN J 3 80 ? 42.338 55.320 79.383 1.00 15.26 680 ASN J C 1
ATOM 4890 O O . ASN J 3 80 ? 41.817 54.657 80.287 1.00 16.28 680 ASN J O 1
ATOM 4895 N N . PHE J 3 81 ? 43.592 55.763 79.425 1.00 16.21 681 PHE J N 1
ATOM 4896 C CA . PHE J 3 81 ? 44.465 55.494 80.560 1.00 15.27 681 PHE J CA 1
ATOM 4897 C C . PHE J 3 81 ? 43.846 56.046 81.841 1.00 15.70 681 PHE J C 1
ATOM 4898 O O . PHE J 3 81 ? 43.796 55.354 82.861 1.00 17.98 681 PHE J O 1
ATOM 4906 N N . ARG J 3 82 ? 43.359 57.284 81.768 1.00 12.24 682 ARG J N 1
ATOM 4907 C CA . ARG J 3 82 ? 42.739 57.947 82.909 1.00 14.03 682 ARG J CA 1
ATOM 4908 C C . ARG J 3 82 ? 41.490 57.217 83.397 1.00 14.56 682 ARG J C 1
ATOM 4909 O O . ARG J 3 82 ? 41.391 56.877 84.573 1.00 17.67 682 ARG J O 1
ATOM 4917 N N . CYS J 3 83 ? 40.554 56.958 82.490 1.00 14.26 683 CYS J N 1
ATOM 4918 C CA . CYS J 3 83 ? 39.325 56.254 82.841 1.00 16.15 683 CYS J CA 1
ATOM 4919 C C . CYS J 3 83 ? 39.616 54.881 83.429 1.00 15.42 683 CYS J C 1
ATOM 4920 O O . CYS J 3 83 ? 38.886 54.402 84.294 1.00 19.18 683 CYS J O 1
ATOM 4923 N N . ALA J 3 84 ? 40.688 54.251 82.961 1.00 16.37 684 ALA J N 1
ATOM 4924 C CA . ALA J 3 84 ? 41.071 52.938 83.463 1.00 16.02 684 ALA J CA 1
ATOM 4925 C C . ALA J 3 84 ? 41.588 53.090 84.892 1.00 16.29 684 ALA J C 1
ATOM 4926 O O . ALA J 3 84 ? 41.250 52.296 85.771 1.00 16.62 684 ALA J O 1
ATOM 4928 N N . MET J 3 85 ? 42.391 54.130 85.113 1.00 17.38 685 MET J N 1
ATOM 4929 C CA . MET J 3 85 ? 42.951 54.424 86.429 1.00 19.16 685 MET J CA 1
ATOM 4930 C C . MET J 3 85 ? 41.835 54.678 87.431 1.00 18.51 685 MET J C 1
ATOM 4931 O O . MET J 3 85 ? 41.881 54.185 88.554 1.00 22.22 685 MET J O 1
ATOM 4936 N N . ASN J 3 86 ? 40.818 55.417 86.995 1.00 19.53 686 ASN J N 1
ATOM 4937 C CA . ASN J 3 86 ? 39.667 55.759 87.827 1.00 19.63 686 ASN J CA 1
ATOM 4938 C C . ASN J 3 86 ? 38.912 54.543 88.352 1.00 21.80 686 ASN J C 1
ATOM 4939 O O . ASN J 3 86 ? 38.395 54.572 89.466 1.00 22.88 686 ASN J O 1
ATOM 4944 N N . SER J 3 87 ? 38.845 53.487 87.542 1.00 24.74 687 SER J N 1
ATOM 4945 C CA . SER J 3 87 ? 38.131 52.260 87.901 1.00 24.32 687 SER J CA 1
ATOM 4946 C C . SER J 3 87 ? 38.911 51.309 88.812 1.00 24.30 687 SER J C 1
ATOM 4947 O O . SER J 3 87 ? 38.307 50.555 89.573 1.00 23.24 687 SER J O 1
ATOM 4950 N N . LEU J 3 88 ? 40.241 51.329 88.718 1.00 27.37 688 LEU J N 1
ATOM 4951 C CA . LEU J 3 88 ? 41.089 50.453 89.536 1.00 28.74 688 LEU J CA 1
ATOM 4952 C C . LEU J 3 88 ? 40.746 50.569 91.018 1.00 30.54 688 LEU J C 1
ATOM 4953 O O . LEU J 3 88 ? 40.844 51.643 91.607 1.00 26.96 688 LEU J O 1
ATOM 4958 N N . PRO J 3 89 ? 40.312 49.459 91.633 1.00 34.53 689 PRO J N 1
ATOM 4959 C CA . PRO J 3 89 ? 39.944 49.436 93.051 1.00 37.44 689 PRO J CA 1
ATOM 4960 C C . PRO J 3 89 ? 41.135 49.589 93.998 1.00 38.45 689 PRO J C 1
ATOM 4961 O O . PRO J 3 89 ? 41.002 50.176 95.075 1.00 40.89 689 PRO J O 1
ATOM 4965 N N . ASP J 3 90 ? 42.295 49.078 93.585 1.00 36.74 690 ASP J N 1
ATOM 4966 C CA . ASP J 3 90 ? 43.502 49.136 94.412 1.00 35.76 690 ASP J CA 1
ATOM 4967 C C . ASP J 3 90 ? 44.528 50.236 94.100 1.00 34.51 690 ASP J C 1
ATOM 4968 O O . ASP J 3 90 ? 45.705 50.105 94.436 1.00 33.61 690 ASP J O 1
ATOM 4973 N N . ILE J 3 91 ? 44.083 51.302 93.442 1.00 32.89 691 ILE J N 1
ATOM 4974 C CA . ILE J 3 91 ? 44.941 52.444 93.114 1.00 31.99 691 ILE J CA 1
ATOM 4975 C C . ILE J 3 91 ? 44.050 53.678 93.082 1.00 36.04 691 ILE J C 1
ATOM 4976 O O . ILE J 3 91 ? 43.230 53.830 92.178 1.00 38.73 691 ILE J O 1
ATOM 4981 N N . GLU J 3 92 ? 44.195 54.546 94.076 1.00 38.36 692 GLU J N 1
ATOM 4982 C CA . GLU J 3 92 ? 43.388 55.758 94.138 1.00 40.26 692 GLU J CA 1
ATOM 4983 C C . GLU J 3 92 ? 44.233 56.993 93.876 1.00 37.16 692 GLU J C 1
ATOM 4984 O O . GLU J 3 92 ? 45.428 57.006 94.163 1.00 35.57 692 GLU J O 1
ATOM 4990 N N . GLU J 3 93 ? 43.614 58.024 93.313 1.00 36.05 693 GLU J N 1
ATOM 4991 C CA . GLU J 3 93 ? 44.332 59.256 93.037 1.00 36.19 693 GLU J CA 1
ATOM 4992 C C . GLU J 3 93 ? 44.313 60.183 94.239 1.00 37.70 693 GLU J C 1
ATOM 4993 O O . GLU J 3 93 ? 43.260 60.436 94.828 1.00 37.53 693 GLU J O 1
ATOM 4999 N N . VAL J 3 94 ? 45.497 60.636 94.630 1.00 39.12 694 VAL J N 1
ATOM 5000 C CA . VAL J 3 94 ? 45.639 61.581 95.724 1.00 41.57 694 VAL J CA 1
ATOM 5001 C C . VAL J 3 94 ? 45.316 62.905 95.035 1.00 44.70 694 VAL J C 1
ATOM 5002 O O . VAL J 3 94 ? 46.162 63.497 94.364 1.00 42.91 694 VAL J O 1
ATOM 5006 N N . LYS J 3 95 ? 44.060 63.321 95.142 1.00 52.06 695 LYS J N 1
ATOM 5007 C CA . LYS J 3 95 ? 43.597 64.538 94.492 1.00 59.00 695 LYS J CA 1
ATOM 5008 C C . LYS J 3 95 ? 43.445 65.720 95.442 1.00 63.87 695 LYS J C 1
ATOM 5009 O O . LYS J 3 95 ? 43.195 65.550 96.637 1.00 64.29 695 LYS J O 1
ATOM 5015 N N . ASP J 3 96 ? 43.622 66.917 94.885 1.00 70.15 696 ASP J N 1
ATOM 5016 C CA . ASP J 3 96 ? 43.491 68.183 95.607 1.00 74.69 696 ASP J CA 1
ATOM 5017 C C . ASP J 3 96 ? 43.778 69.318 94.630 1.00 76.56 696 ASP J C 1
ATOM 5018 O O . ASP J 3 96 ? 42.925 70.179 94.400 1.00 77.75 696 ASP J O 1
ATOM 5023 N N . ARG J 3 97 ? 44.976 69.297 94.047 1.00 77.28 697 ARG J N 1
ATOM 5024 C CA . ARG J 3 97 ? 45.396 70.312 93.083 1.00 78.92 697 ARG J CA 1
ATOM 5025 C C . ARG J 3 97 ? 46.342 69.681 92.060 1.00 79.55 697 ARG J C 1
ATOM 5026 O O . ARG J 3 97 ? 46.154 69.846 90.849 1.00 79.74 697 ARG J O 1
ATOM 5034 N N . SER J 3 98 ? 47.365 68.982 92.561 1.00 78.84 698 SER J N 1
ATOM 5035 C CA . SER J 3 98 ? 48.363 68.287 91.733 1.00 76.35 698 SER J CA 1
ATOM 5036 C C . SER J 3 98 ? 49.214 69.159 90.798 1.00 75.07 698 SER J C 1
ATOM 5037 O O . SER J 3 98 ? 50.215 68.686 90.251 1.00 74.02 698 SER J O 1
ATOM 5040 N N . ILE J 3 99 ? 48.843 70.433 90.656 1.00 73.98 699 ILE J N 1
ATOM 5041 C CA . ILE J 3 99 ? 49.528 71.367 89.754 1.00 72.31 699 ILE J CA 1
ATOM 5042 C C . ILE J 3 99 ? 49.286 70.850 88.325 1.00 72.00 699 ILE J C 1
ATOM 5043 O O . ILE J 3 99 ? 50.088 71.068 87.416 1.00 71.12 699 ILE J O 1
ATOM 5048 N N . LYS J 3 100 ? 48.150 70.173 88.14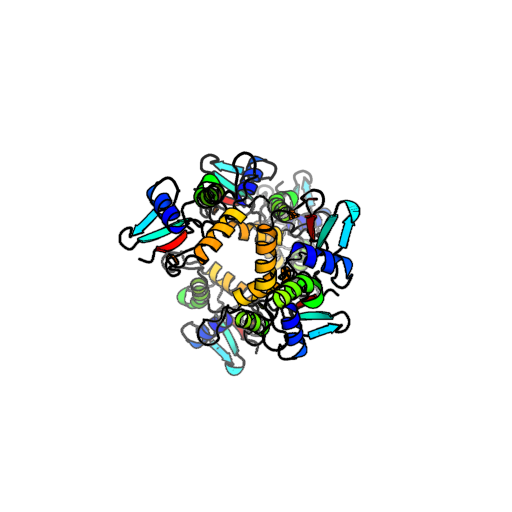9 1.00 73.44 700 LYS J N 1
ATOM 5049 C CA . LYS J 3 100 ? 47.756 69.596 86.864 1.00 74.57 700 LYS J CA 1
ATOM 5050 C C . LYS J 3 100 ? 47.299 70.664 85.863 1.00 75.64 700 LYS J C 1
ATOM 5051 O O . LYS J 3 100 ? 47.653 70.602 84.680 1.00 77.36 700 LYS J O 1
ATOM 5057 N N . LYS J 3 101 ? 46.472 71.608 86.315 1.00 73.53 701 LYS J N 1
ATOM 5058 C CA . LYS J 3 101 ? 46.031 72.688 85.433 1.00 70.55 701 LYS J CA 1
ATOM 5059 C C . LYS J 3 101 ? 47.108 73.778 85.377 1.00 70.15 701 LYS J C 1
ATOM 5060 O O . LYS J 3 101 ? 47.094 74.634 84.492 1.00 69.87 701 LYS J O 1
ATOM 5066 N N . GLY J 3 102 ? 48.066 73.700 86.301 1.00 70.78 702 GLY J N 1
ATOM 5067 C CA . GLY J 3 102 ? 49.159 74.657 86.349 1.00 70.81 702 GLY J CA 1
ATOM 5068 C C . GLY J 3 102 ? 50.272 74.311 85.372 1.00 71.72 702 GLY J C 1
ATOM 5069 O O . GLY J 3 102 ? 50.091 73.461 84.497 1.00 71.82 702 GLY J O 1
ATOM 5070 N N . ASN J 3 103 ? 51.430 74.950 85.543 1.00 72.21 703 ASN J N 1
ATOM 5071 C CA . ASN J 3 103 ? 52.592 74.741 84.673 1.00 72.87 703 ASN J CA 1
ATOM 5072 C C . ASN J 3 103 ? 53.056 73.281 84.564 1.00 73.30 703 ASN J C 1
ATOM 5073 O O . ASN J 3 103 ? 52.653 72.568 83.636 1.00 73.39 703 ASN J O 1
ATOM 5078 N N . ASN J 3 104 ? 53.935 72.855 85.474 1.00 71.68 704 ASN J N 1
ATOM 5079 C CA . ASN J 3 104 ? 54.438 71.478 85.477 1.00 69.88 704 ASN J CA 1
ATOM 5080 C C . ASN J 3 104 ? 53.369 70.548 86.059 1.00 67.39 704 ASN J C 1
ATOM 5081 O O . ASN J 3 104 ? 53.350 70.265 87.264 1.00 68.79 704 ASN J O 1
ATOM 5086 N N . ALA J 3 105 ? 52.482 70.082 85.184 1.00 59.48 705 ALA J N 1
ATOM 5087 C CA . ALA J 3 105 ? 51.379 69.216 85.567 1.00 52.36 705 ALA J CA 1
ATOM 5088 C C . ALA J 3 105 ? 51.728 67.754 85.816 1.00 49.10 705 ALA J C 1
ATOM 5089 O O . ALA J 3 105 ? 52.571 67.169 85.132 1.00 48.20 705 ALA J O 1
ATOM 5091 N N . PHE J 3 106 ? 51.056 67.178 86.808 1.00 45.45 706 PHE J N 1
ATOM 5092 C CA . PHE J 3 106 ? 51.231 65.778 87.183 1.00 41.74 706 PHE J CA 1
ATOM 5093 C C . PHE J 3 106 ? 50.094 65.333 88.104 1.00 35.80 706 PHE J C 1
ATOM 5094 O O . PHE J 3 106 ? 49.443 66.160 88.733 1.00 32.33 706 PHE J O 1
ATOM 5102 N N . ARG J 3 107 ? 49.810 64.035 88.117 1.00 33.43 707 ARG J N 1
ATOM 5103 C CA . ARG J 3 107 ? 48.768 63.485 88.977 1.00 30.60 707 ARG J CA 1
ATOM 5104 C C . ARG J 3 107 ? 49.416 62.520 89.951 1.00 28.88 707 ARG J C 1
ATOM 5105 O O . ARG J 3 107 ? 50.361 61.816 89.601 1.00 25.07 707 ARG J O 1
ATOM 5113 N N . VAL J 3 108 ? 48.928 62.512 91.187 1.00 29.31 708 VAL J N 1
ATOM 5114 C CA . VAL J 3 108 ? 49.490 61.633 92.205 1.00 30.35 708 VAL J CA 1
ATOM 5115 C C . VAL J 3 108 ? 48.543 60.479 92.526 1.00 27.88 708 VAL J C 1
ATOM 5116 O O . VAL J 3 108 ? 47.346 60.679 92.698 1.00 25.82 708 VAL J O 1
ATOM 5120 N N . TYR J 3 109 ? 49.089 59.268 92.568 1.00 28.41 709 TYR J N 1
ATOM 5121 C CA . TYR J 3 109 ? 48.309 58.070 92.860 1.00 30.47 709 TYR J CA 1
ATOM 5122 C C . TYR J 3 109 ? 48.969 57.252 93.966 1.00 31.65 709 TYR J C 1
ATOM 5123 O O . TYR J 3 109 ? 50.185 57.294 94.145 1.00 29.37 709 TYR J O 1
ATOM 5132 N N . ARG J 3 110 ? 48.155 56.493 94.689 1.00 36.76 710 ARG J N 1
ATOM 5133 C CA . ARG J 3 110 ? 48.635 55.652 95.779 1.00 41.36 710 ARG J CA 1
ATOM 5134 C C . ARG J 3 110 ? 48.050 54.256 95.605 1.00 40.89 710 ARG J C 1
ATOM 5135 O O . ARG J 3 110 ? 46.834 54.100 95.480 1.00 41.18 710 ARG J O 1
ATOM 5143 N N . MET J 3 111 ? 48.918 53.250 95.561 1.00 40.68 711 MET J N 1
ATOM 5144 C CA . MET J 3 111 ? 48.476 51.866 95.416 1.00 42.91 711 MET J CA 1
ATOM 5145 C C . MET J 3 111 ? 48.085 51.308 96.785 1.00 45.97 711 MET J C 1
ATOM 5146 O O . MET J 3 111 ? 48.927 51.174 97.675 1.00 48.69 711 MET J O 1
ATOM 5151 N N . LEU J 3 112 ? 46.797 51.018 96.949 1.00 48.43 712 LEU J N 1
ATOM 5152 C CA . LEU J 3 112 ? 46.255 50.499 98.204 1.00 53.04 712 LEU J CA 1
ATOM 5153 C C . LEU J 3 112 ? 46.795 49.116 98.574 1.00 56.21 712 LEU J C 1
ATOM 5154 O O . LEU J 3 112 ? 46.844 48.215 97.734 1.00 55.98 712 LEU J O 1
ATOM 5159 N N . PRO J 3 113 ? 47.182 48.931 99.855 1.00 60.08 713 PRO J N 1
ATOM 5160 C CA . PRO J 3 113 ? 47.732 47.692 100.420 1.00 59.44 713 PRO J CA 1
ATOM 5161 C C . PRO J 3 113 ? 46.976 46.429 100.022 1.00 60.09 713 PRO J C 1
ATOM 5162 O O . PRO J 3 113 ? 47.627 45.527 99.451 1.00 59.84 713 PRO J O 1
ATOM 5167 N N . ARG K 3 5 ? 13.485 25.401 72.769 1.00 39.19 805 ARG K N 1
ATOM 5168 C CA . ARG K 3 5 ? 13.190 26.796 72.324 1.00 36.78 805 ARG K CA 1
ATOM 5169 C C . ARG K 3 5 ? 13.973 27.127 71.060 1.00 34.10 805 ARG K C 1
ATOM 5170 O O . ARG K 3 5 ? 14.997 26.507 70.765 1.00 34.53 805 ARG K O 1
ATOM 5178 N N . MET K 3 6 ? 13.499 28.136 70.339 1.00 30.72 806 MET K N 1
ATOM 5179 C CA . MET K 3 6 ? 14.131 28.571 69.103 1.00 27.78 806 MET K CA 1
ATOM 5180 C C . MET K 3 6 ? 15.471 29.258 69.376 1.00 26.90 806 MET K C 1
ATOM 5181 O O . MET K 3 6 ? 15.578 30.097 70.269 1.00 25.54 806 MET K O 1
ATOM 5186 N N . ARG K 3 7 ? 16.495 28.867 68.620 1.00 27.20 807 ARG K N 1
ATOM 5187 C CA . ARG K 3 7 ? 17.832 29.438 68.762 1.00 24.95 807 ARG K CA 1
ATOM 5188 C C . ARG K 3 7 ? 17.821 30.908 68.361 1.00 24.47 807 ARG K C 1
ATOM 5189 O O . ARG K 3 7 ? 16.890 31.370 67.703 1.00 22.03 807 ARG K O 1
ATOM 5197 N N . MET K 3 8 ? 18.889 31.622 68.701 1.00 23.26 808 MET K N 1
ATOM 5198 C CA . MET K 3 8 ? 18.958 33.044 68.416 1.00 22.09 808 MET K CA 1
ATOM 5199 C C . MET K 3 8 ? 18.811 33.471 66.960 1.00 20.83 808 MET K C 1
ATOM 5200 O O . MET K 3 8 ? 17.969 34.313 66.673 1.00 19.99 808 MET K O 1
ATOM 5205 N N . ARG K 3 9 ? 19.593 32.897 66.047 1.00 19.33 809 ARG K N 1
ATOM 5206 C CA . ARG K 3 9 ? 19.492 33.288 64.637 1.00 23.63 809 ARG K CA 1
ATOM 5207 C C . ARG K 3 9 ? 18.082 33.158 64.055 1.00 22.93 809 ARG K C 1
ATOM 5208 O O . ARG K 3 9 ? 17.517 34.146 63.580 1.00 26.01 809 ARG K O 1
ATOM 5216 N N . PRO K 3 10 ? 17.493 31.946 64.078 1.00 22.40 810 PRO K N 1
ATOM 5217 C CA . PRO K 3 10 ? 16.139 31.822 63.525 1.00 21.55 810 PRO K CA 1
ATOM 5218 C C . PRO K 3 10 ? 15.143 32.730 64.253 1.00 20.66 810 PRO K C 1
ATOM 5219 O O . PRO K 3 10 ? 14.185 33.229 63.657 1.00 21.51 810 PRO K O 1
ATOM 5223 N N . TRP K 3 11 ? 15.400 32.970 65.534 1.00 19.83 811 TRP K N 1
ATOM 5224 C CA . TRP K 3 11 ? 14.543 33.833 66.337 1.00 18.67 811 TRP K CA 1
ATOM 5225 C C . TRP K 3 11 ? 14.697 35.275 65.856 1.00 19.16 811 TRP K C 1
ATOM 5226 O O . TRP K 3 11 ? 13.719 36.015 65.763 1.00 17.77 811 TRP K O 1
ATOM 5237 N N . LEU K 3 12 ? 15.928 35.645 65.513 1.00 20.00 812 LEU K N 1
ATOM 5238 C CA . LEU K 3 12 ? 16.243 36.991 65.047 1.00 22.75 812 LEU K CA 1
ATOM 5239 C C . LEU K 3 12 ? 15.575 37.299 63.715 1.00 23.17 812 LEU K C 1
ATOM 5240 O O . LEU K 3 12 ? 14.961 38.352 63.566 1.00 28.22 812 LEU K O 1
ATOM 5245 N N . GLU K 3 13 ? 15.695 36.386 62.752 1.00 25.63 813 GLU K N 1
ATOM 5246 C CA . GLU K 3 13 ? 15.088 36.585 61.434 1.00 30.22 813 GLU K CA 1
ATOM 5247 C C . GLU K 3 13 ? 13.593 36.812 61.560 1.00 31.17 813 GLU K C 1
ATOM 5248 O O . GLU K 3 13 ? 13.027 37.669 60.884 1.00 32.70 813 GLU K O 1
ATOM 5254 N N . GLU K 3 14 ? 12.970 36.057 62.457 1.00 32.29 814 GLU K N 1
ATOM 5255 C CA . GLU K 3 14 ? 11.538 36.156 62.697 1.00 34.53 814 GLU K CA 1
ATOM 5256 C C . GLU K 3 14 ? 11.194 37.516 63.317 1.00 36.49 814 GLU K C 1
ATOM 5257 O O . GLU K 3 14 ? 10.112 38.060 63.075 1.00 36.84 814 GLU K O 1
ATOM 5263 N N . GLN K 3 15 ? 12.122 38.060 64.107 1.00 34.56 815 GLN K N 1
ATOM 5264 C CA . GLN K 3 15 ? 11.932 39.362 64.749 1.00 30.79 815 GLN K CA 1
ATOM 5265 C C . GLN K 3 15 ? 12.018 40.477 63.714 1.00 28.79 815 GLN K C 1
ATOM 5266 O O . GLN K 3 15 ? 11.207 41.403 63.720 1.00 28.32 815 GLN K O 1
ATOM 5272 N N . ILE K 3 16 ? 13.014 40.392 62.837 1.00 23.02 816 ILE K N 1
ATOM 5273 C CA . ILE K 3 16 ? 13.198 41.397 61.802 1.00 25.30 816 ILE K CA 1
ATOM 5274 C C . ILE K 3 16 ? 11.941 41.462 60.940 1.00 30.69 816 ILE K C 1
ATOM 5275 O O . ILE K 3 16 ? 11.358 42.529 60.754 1.00 36.49 816 ILE K O 1
ATOM 5280 N N . ASN K 3 17 ? 11.478 40.297 60.497 1.00 33.58 817 ASN K N 1
ATOM 5281 C CA . ASN K 3 17 ? 10.294 40.197 59.652 1.00 31.26 817 ASN K CA 1
ATOM 5282 C C . ASN K 3 17 ? 8.986 40.572 60.345 1.00 33.35 817 ASN K C 1
ATOM 5283 O O . ASN K 3 17 ? 8.010 40.903 59.676 1.00 36.63 817 ASN K O 1
ATOM 5288 N N . SER K 3 18 ? 8.974 40.551 61.675 1.00 35.17 818 SER K N 1
ATOM 5289 C CA . SER K 3 18 ? 7.768 40.887 62.433 1.00 38.18 818 SER K CA 1
ATOM 5290 C C . SER K 3 18 ? 7.354 42.347 62.253 1.00 40.80 818 SER K C 1
ATOM 5291 O O . SER K 3 18 ? 6.215 42.709 62.549 1.00 40.03 818 SER K O 1
ATOM 5294 N N . ASN K 3 19 ? 8.297 43.184 61.818 1.00 43.02 819 ASN K N 1
ATOM 5295 C CA . ASN K 3 19 ? 8.044 44.609 61.603 1.00 45.50 819 ASN K CA 1
ATOM 5296 C C . ASN K 3 19 ? 7.484 45.323 62.828 1.00 45.76 819 ASN K C 1
ATOM 5297 O O . ASN K 3 19 ? 6.788 46.331 62.692 1.00 47.19 819 ASN K O 1
ATOM 5302 N N . THR K 3 20 ? 7.773 44.797 64.017 1.00 43.75 820 THR K N 1
ATOM 5303 C CA . THR K 3 20 ? 7.293 45.406 65.256 1.00 42.06 820 THR K CA 1
ATOM 5304 C C . THR K 3 20 ? 8.409 46.115 66.013 1.00 39.17 820 THR K C 1
ATOM 5305 O O . THR K 3 20 ? 8.139 46.955 66.871 1.00 41.93 820 THR K O 1
ATOM 5309 N N . ILE K 3 21 ? 9.657 45.757 65.712 1.00 34.52 821 ILE K N 1
ATOM 5310 C CA . ILE K 3 21 ? 10.812 46.363 66.373 1.00 30.01 821 ILE K CA 1
ATOM 5311 C C . ILE K 3 21 ? 11.290 47.603 65.623 1.00 29.47 821 ILE K C 1
ATOM 5312 O O . ILE K 3 21 ? 11.778 47.507 64.496 1.00 28.87 821 ILE K O 1
ATOM 5317 N N . PRO K 3 22 ? 11.156 48.787 66.249 1.00 30.02 822 PRO K N 1
ATOM 5318 C CA . PRO K 3 22 ? 11.567 50.071 65.669 1.00 27.98 822 PRO K CA 1
ATOM 5319 C C . PRO K 3 22 ? 13.052 50.082 65.304 1.00 26.63 822 PRO K C 1
ATOM 5320 O O . PRO K 3 22 ? 13.912 49.880 66.167 1.00 27.80 822 PRO K O 1
ATOM 5324 N N . GLY K 3 23 ? 13.348 50.294 64.025 1.00 21.64 823 GLY K N 1
ATOM 5325 C CA . GLY K 3 23 ? 14.733 50.337 63.585 1.00 21.64 823 GLY K CA 1
ATOM 5326 C C . GLY K 3 23 ? 15.326 49.010 63.143 1.00 22.09 823 GLY K C 1
ATOM 5327 O O . GLY K 3 23 ? 16.363 48.988 62.472 1.00 22.84 823 GLY K O 1
ATOM 5328 N N . LEU K 3 24 ? 14.709 47.907 63.561 1.00 21.53 824 LEU K N 1
ATOM 5329 C CA . LEU K 3 24 ? 15.174 46.575 63.182 1.00 21.51 824 LEU K CA 1
ATOM 5330 C C . LEU K 3 24 ? 14.607 46.256 61.799 1.00 22.54 824 LEU K C 1
ATOM 5331 O O . LEU K 3 24 ? 13.409 46.002 61.647 1.00 23.75 824 LEU K O 1
ATOM 5336 N N . LYS K 3 25 ? 15.479 46.262 60.796 1.00 22.29 825 LYS K N 1
ATOM 5337 C CA . LYS K 3 25 ? 15.059 46.008 59.424 1.00 23.00 825 LYS K CA 1
ATOM 5338 C C . LYS K 3 25 ? 16.196 45.442 58.591 1.00 20.85 825 LYS K C 1
ATOM 5339 O O . LYS K 3 25 ? 17.368 45.518 58.968 1.00 19.05 825 LYS K O 1
ATOM 5345 N N . TRP K 3 26 ? 15.838 44.890 57.440 1.00 22.47 826 TRP K N 1
ATOM 5346 C CA . TRP K 3 26 ? 16.821 44.351 56.518 1.00 22.81 826 TRP K CA 1
ATOM 5347 C C . TRP K 3 26 ? 17.363 45.496 55.663 1.00 21.98 826 TRP K C 1
ATOM 5348 O O . TRP K 3 26 ? 16.630 46.423 55.315 1.00 22.86 826 TRP K O 1
ATOM 5359 N N . LEU K 3 27 ? 18.659 45.465 55.386 1.00 24.36 827 LEU K N 1
ATOM 5360 C CA . LEU K 3 27 ? 19.282 46.463 54.520 1.00 26.20 827 LEU K CA 1
ATOM 5361 C C . LEU K 3 27 ? 19.391 45.780 53.154 1.00 27.50 827 LEU K C 1
ATOM 5362 O O . LEU K 3 27 ? 19.437 46.431 52.111 1.00 2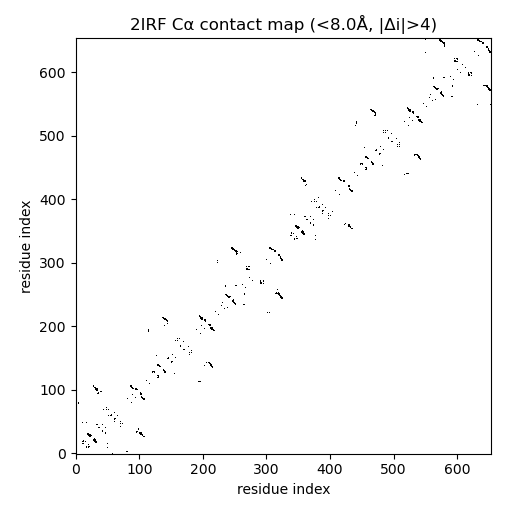9.42 827 LEU K O 1
ATOM 5367 N N . ASN K 3 28 ? 19.382 44.449 53.192 1.00 28.87 828 ASN K N 1
ATOM 5368 C CA . ASN K 3 28 ? 19.458 43.599 52.012 1.00 29.48 828 ASN K CA 1
ATOM 5369 C C . ASN K 3 28 ? 18.964 42.216 52.437 1.00 31.06 828 ASN K C 1
ATOM 5370 O O . ASN K 3 28 ? 19.761 41.347 52.786 1.00 30.65 828 ASN K O 1
ATOM 5375 N N . LYS K 3 29 ? 17.645 42.029 52.427 1.00 31.43 829 LYS K N 1
ATOM 5376 C CA . LYS K 3 29 ? 17.036 40.757 52.815 1.00 33.68 829 LYS K CA 1
ATOM 5377 C C . LYS K 3 29 ? 17.579 39.604 51.984 1.00 36.88 829 LYS K C 1
ATOM 5378 O O . LYS K 3 29 ? 17.627 38.462 52.440 1.00 37.21 829 LYS K O 1
ATOM 5384 N N . GLU K 3 30 ? 18.002 39.928 50.766 1.00 42.25 830 GLU K N 1
ATOM 5385 C CA . GLU K 3 30 ? 18.557 38.956 49.836 1.00 46.54 830 GLU K CA 1
ATOM 5386 C C . GLU K 3 30 ? 19.868 38.378 50.372 1.00 44.41 830 GLU K C 1
ATOM 5387 O O . GLU K 3 30 ? 19.995 37.164 50.548 1.00 40.86 830 GLU K O 1
ATOM 5393 N N . LYS K 3 31 ? 20.830 39.259 50.642 1.00 44.27 831 LYS K N 1
ATOM 5394 C CA . LYS K 3 31 ? 22.134 38.859 51.169 1.00 44.39 831 LYS K CA 1
ATOM 5395 C C . LYS K 3 31 ? 22.131 38.780 52.699 1.00 41.84 831 LYS K C 1
ATOM 5396 O O . LYS K 3 31 ? 23.178 38.623 53.333 1.00 37.50 831 LYS K O 1
ATOM 5402 N N . LYS K 3 32 ? 20.930 38.860 53.269 1.00 39.36 832 LYS K N 1
ATOM 5403 C CA . LYS K 3 32 ? 20.705 38.795 54.708 1.00 39.83 832 LYS K CA 1
ATOM 5404 C C . LYS K 3 32 ? 21.471 39.806 55.562 1.00 38.14 832 LYS K C 1
ATOM 5405 O O . LYS K 3 32 ? 21.922 39.492 56.665 1.00 40.28 832 LYS K O 1
ATOM 5411 N N . ILE K 3 33 ? 21.611 41.021 55.039 1.00 33.62 833 ILE K N 1
ATOM 5412 C CA . ILE K 3 33 ? 22.278 42.099 55.752 1.00 27.88 833 ILE K CA 1
ATOM 5413 C C . ILE K 3 33 ? 21.171 42.892 56.444 1.00 26.43 833 ILE K C 1
ATOM 5414 O O . ILE K 3 33 ? 20.135 43.169 55.843 1.00 24.98 833 ILE K O 1
ATOM 5419 N N . PHE K 3 34 ? 21.374 43.224 57.714 1.00 23.96 834 PHE K N 1
ATOM 5420 C CA . PHE K 3 34 ? 20.372 43.966 58.476 1.00 24.24 834 PHE K CA 1
ATOM 5421 C C . PHE K 3 34 ? 21.006 44.893 59.505 1.00 22.51 834 PHE K C 1
ATOM 5422 O O . PHE K 3 34 ? 22.223 44.906 59.680 1.00 22.84 834 PHE K O 1
ATOM 5430 N N . GLN K 3 35 ? 20.174 45.689 60.165 1.00 20.54 835 GLN K N 1
ATOM 5431 C CA . GLN K 3 35 ? 20.666 46.591 61.188 1.00 23.18 835 GLN K CA 1
ATOM 5432 C C . GLN K 3 35 ? 19.824 46.515 62.449 1.00 19.93 835 GLN K C 1
ATOM 5433 O O . GLN K 3 35 ? 18.603 46.354 62.395 1.00 19.32 835 GLN K O 1
ATOM 5439 N N . ILE K 3 36 ? 20.508 46.579 63.585 1.00 20.50 836 ILE K N 1
ATOM 5440 C CA . ILE K 3 36 ? 19.861 46.544 64.884 1.00 19.23 836 ILE K CA 1
ATOM 5441 C C . ILE K 3 36 ? 20.080 47.909 65.518 1.00 20.93 836 ILE K C 1
ATOM 5442 O O . ILE K 3 36 ? 21.208 48.405 65.561 1.00 19.69 836 ILE K O 1
ATOM 5447 N N . PRO K 3 37 ? 18.998 48.564 65.966 1.00 20.32 837 PRO K N 1
ATOM 5448 C CA . PRO K 3 37 ? 19.152 49.877 66.596 1.00 20.92 837 PRO K CA 1
ATOM 5449 C C . PRO K 3 37 ? 20.041 49.715 67.839 1.00 21.70 837 PRO K C 1
ATOM 5450 O O . PRO K 3 37 ? 19.871 48.769 68.614 1.00 22.38 837 PRO K O 1
ATOM 5454 N N . TRP K 3 38 ? 21.007 50.612 68.002 1.00 17.32 838 TRP K N 1
ATOM 5455 C CA . TRP K 3 38 ? 21.940 50.532 69.114 1.00 15.21 838 TRP K CA 1
ATOM 5456 C C . TRP K 3 38 ? 22.175 51.864 69.829 1.00 17.09 838 TRP K C 1
ATOM 5457 O O . TRP K 3 38 ? 23.316 52.199 70.166 1.00 12.95 838 TRP K O 1
ATOM 5468 N N . MET K 3 39 ? 21.108 52.614 70.091 1.00 16.85 839 MET K N 1
ATOM 5469 C CA . MET K 3 39 ? 21.269 53.894 70.766 1.00 16.37 839 MET K CA 1
ATOM 5470 C C . MET K 3 39 ? 21.699 53.708 72.215 1.00 18.73 839 MET K C 1
ATOM 5471 O O . MET K 3 39 ? 21.092 52.939 72.959 1.00 20.34 839 MET K O 1
ATOM 5476 N N . HIS K 3 40 ? 22.763 54.413 72.593 1.00 17.72 840 HIS K N 1
ATOM 5477 C CA . HIS K 3 40 ? 23.321 54.365 73.942 1.00 14.09 840 HIS K CA 1
ATOM 5478 C C . HIS K 3 40 ? 22.240 54.775 74.947 1.00 14.70 840 HIS K C 1
ATOM 5479 O O . HIS K 3 40 ? 21.558 55.784 74.754 1.00 11.79 840 HIS K O 1
ATOM 5486 N N . ALA K 3 41 ? 22.078 53.980 76.005 1.00 12.05 841 ALA K N 1
ATOM 5487 C CA . ALA K 3 41 ? 21.064 54.241 77.030 1.00 10.05 841 ALA K CA 1
ATOM 5488 C C . ALA K 3 41 ? 21.235 55.530 77.836 1.00 13.74 841 ALA K C 1
ATOM 5489 O O . ALA K 3 41 ? 20.273 56.022 78.422 1.00 13.52 841 ALA K O 1
ATOM 5491 N N . ALA K 3 42 ? 22.457 56.060 77.892 1.00 18.30 842 ALA K N 1
ATOM 5492 C CA . ALA K 3 42 ? 22.724 57.304 78.625 1.00 19.92 842 ALA K CA 1
ATOM 5493 C C . ALA K 3 42 ? 22.474 58.549 77.767 1.00 18.68 842 ALA K C 1
ATOM 5494 O O . ALA K 3 42 ? 22.513 59.674 78.263 1.00 20.81 842 ALA K O 1
ATOM 5496 N N . ARG K 3 43 ? 22.203 58.344 76.485 1.00 18.50 843 ARG K N 1
ATOM 5497 C CA . ARG K 3 43 ? 21.959 59.453 75.576 1.00 17.48 843 ARG K CA 1
ATOM 5498 C C . ARG K 3 43 ? 20.524 59.965 75.618 1.00 17.89 843 ARG K C 1
ATOM 5499 O O . ARG K 3 43 ? 19.576 59.187 75.719 1.00 17.77 843 ARG K O 1
ATOM 5507 N N . HIS K 3 44 ? 20.382 61.286 75.558 1.00 18.00 844 HIS K N 1
ATOM 5508 C CA . HIS K 3 44 ? 19.079 61.945 75.568 1.00 18.66 844 HIS K CA 1
ATOM 5509 C C . HIS K 3 44 ? 18.296 61.446 74.360 1.00 22.14 844 HIS K C 1
ATOM 5510 O O . HIS K 3 44 ? 18.821 61.411 73.246 1.00 20.98 844 HIS K O 1
ATOM 5517 N N . GLY K 3 45 ? 17.049 61.048 74.582 1.00 23.00 845 GLY K N 1
ATOM 5518 C CA . GLY K 3 45 ? 16.240 60.546 73.487 1.00 23.24 845 GLY K CA 1
ATOM 5519 C C . GLY K 3 45 ? 15.985 59.058 73.631 1.00 25.00 845 GLY K C 1
ATOM 5520 O O . GLY K 3 45 ? 15.012 58.538 73.083 1.00 25.12 845 GLY K O 1
ATOM 5521 N N . TRP K 3 46 ? 16.875 58.369 74.346 1.00 25.16 846 TRP K N 1
ATOM 5522 C CA . TRP K 3 46 ? 16.730 56.938 74.590 1.00 23.53 846 TRP K CA 1
ATOM 5523 C C . TRP K 3 46 ? 15.458 56.708 75.401 1.00 25.67 846 TRP K C 1
ATOM 5524 O O . TRP K 3 46 ? 15.122 57.499 76.285 1.00 27.91 846 TRP K O 1
ATOM 5535 N N . ASP K 3 47 ? 14.775 55.608 75.105 1.00 24.64 847 ASP K N 1
ATOM 5536 C CA . ASP K 3 47 ? 13.529 55.238 75.763 1.00 23.48 847 ASP K CA 1
ATOM 5537 C C . ASP K 3 47 ? 13.457 53.709 75.724 1.00 24.04 847 ASP K C 1
ATOM 5538 O O . ASP K 3 47 ? 13.730 53.107 74.690 1.00 21.46 847 ASP K O 1
ATOM 5543 N N . VAL K 3 48 ? 13.116 53.087 76.854 1.00 24.73 848 VAL K N 1
ATOM 5544 C CA . VAL K 3 48 ? 13.042 51.622 76.940 1.00 24.02 848 VAL K CA 1
ATOM 5545 C C . VAL K 3 48 ? 12.131 50.966 75.893 1.00 19.80 848 VAL K C 1
ATOM 5546 O O . VAL K 3 48 ? 12.484 49.930 75.320 1.00 18.60 848 VAL K O 1
ATOM 5550 N N . GLU K 3 49 ? 10.994 51.598 75.611 1.00 17.94 849 GLU K N 1
ATOM 5551 C CA . GLU K 3 49 ? 10.041 51.084 74.633 1.00 20.26 849 GLU K CA 1
ATOM 5552 C C . GLU K 3 49 ? 10.527 51.203 73.195 1.00 20.66 849 GLU K C 1
ATOM 5553 O O . GLU K 3 49 ? 10.251 50.340 72.359 1.00 25.85 849 GLU K O 1
ATOM 5559 N N . LYS K 3 50 ? 11.259 52.273 72.918 1.00 19.12 850 LYS K N 1
ATOM 5560 C CA . LYS K 3 50 ? 11.768 52.541 71.583 1.00 17.27 850 LYS K CA 1
ATOM 5561 C C . LYS K 3 50 ? 13.078 51.855 71.234 1.00 20.54 850 LYS K C 1
ATOM 5562 O O . LYS K 3 50 ? 13.223 51.295 70.144 1.00 21.97 850 LYS K O 1
ATOM 5568 N N . ASP K 3 51 ? 14.012 51.852 72.178 1.00 19.63 851 ASP K N 1
ATOM 5569 C CA . ASP K 3 51 ? 15.333 51.297 71.934 1.00 18.38 851 ASP K CA 1
ATOM 5570 C C . ASP K 3 51 ? 15.668 49.921 72.489 1.00 18.93 851 ASP K C 1
ATOM 5571 O O . ASP K 3 51 ? 16.589 49.272 71.997 1.00 16.20 851 ASP K O 1
ATOM 5576 N N . ALA K 3 52 ? 14.917 49.459 73.483 1.00 19.98 852 ALA K N 1
ATOM 5577 C CA . ALA K 3 52 ? 15.197 48.158 74.085 1.00 21.35 852 ALA K CA 1
ATOM 5578 C C . ALA K 3 52 ? 14.222 46.990 73.845 1.00 17.77 852 ALA K C 1
ATOM 5579 O O . ALA K 3 52 ? 14.473 45.888 74.322 1.00 18.60 852 ALA K O 1
ATOM 5581 N N . PRO K 3 53 ? 13.158 47.179 73.038 1.00 19.51 853 PRO K N 1
ATOM 5582 C CA . PRO K 3 53 ? 12.240 46.050 72.839 1.00 18.01 853 PRO K CA 1
ATOM 5583 C C . PRO K 3 53 ? 12.836 44.736 72.321 1.00 17.96 853 PRO K C 1
ATOM 5584 O O . PRO K 3 53 ? 12.399 43.661 72.730 1.00 21.05 853 PRO K O 1
ATOM 5588 N N . LEU K 3 54 ? 13.830 44.814 71.440 1.00 14.98 854 LEU K N 1
ATOM 5589 C CA . LEU K 3 54 ? 14.455 43.608 70.899 1.00 14.99 854 LEU K CA 1
ATOM 5590 C C . LEU K 3 54 ? 15.228 42.861 71.981 1.00 18.30 854 LEU K C 1
ATOM 5591 O O . LEU K 3 54 ? 15.118 41.639 72.104 1.00 19.09 854 LEU K O 1
ATOM 5596 N N . PHE K 3 55 ? 16.007 43.607 72.761 1.00 18.58 855 PHE K N 1
ATOM 5597 C CA . PHE K 3 55 ? 16.810 43.042 73.838 1.00 14.24 855 PHE K CA 1
ATOM 5598 C C . PHE K 3 55 ? 15.904 42.425 74.899 1.00 15.74 855 PHE K C 1
ATOM 5599 O O . PHE K 3 55 ? 16.220 41.383 75.469 1.00 16.94 855 PHE K O 1
ATOM 5607 N N . ARG K 3 56 ? 14.767 43.070 75.137 1.00 15.97 856 ARG K N 1
ATOM 5608 C CA . ARG K 3 56 ? 13.795 42.602 76.111 1.00 17.26 856 ARG K CA 1
ATOM 5609 C C . ARG K 3 56 ? 13.138 41.304 75.636 1.00 19.81 856 ARG K C 1
ATOM 5610 O O . ARG K 3 56 ? 12.955 40.376 76.419 1.00 21.09 856 ARG K O 1
ATOM 5618 N N . ASN K 3 57 ? 12.779 41.247 74.356 1.00 20.68 857 ASN K N 1
ATOM 5619 C CA . ASN K 3 57 ? 12.147 40.055 73.799 1.00 19.08 857 ASN K CA 1
ATOM 5620 C C . ASN K 3 57 ? 13.066 38.849 73.926 1.00 16.33 857 ASN K C 1
ATOM 5621 O O . ASN K 3 57 ? 12.600 37.732 74.100 1.00 17.69 857 ASN K O 1
ATOM 5626 N N . TRP K 3 58 ? 14.372 39.076 73.827 1.00 16.51 858 TRP K N 1
ATOM 5627 C CA . TRP K 3 58 ? 15.329 37.988 73.965 1.00 15.88 858 TRP K CA 1
ATOM 5628 C C . TRP K 3 58 ? 15.345 37.545 75.427 1.00 16.79 858 TRP K C 1
ATOM 5629 O O . TRP K 3 58 ? 15.411 36.353 75.718 1.00 17.70 858 TRP K O 1
ATOM 5640 N N . ALA K 3 59 ? 15.247 38.514 76.336 1.00 16.91 859 ALA K N 1
ATOM 5641 C CA . ALA K 3 59 ? 15.235 38.248 77.773 1.00 17.83 859 ALA K CA 1
ATOM 5642 C C . ALA K 3 59 ? 14.012 37.419 78.142 1.00 18.20 859 ALA K C 1
ATOM 5643 O O . ALA K 3 59 ? 14.103 36.481 78.931 1.00 18.09 859 ALA K O 1
ATOM 5645 N N . ILE K 3 60 ? 12.868 37.782 77.566 1.00 16.84 860 ILE K N 1
ATOM 5646 C CA . ILE K 3 60 ? 11.614 37.079 77.802 1.00 16.36 860 ILE K CA 1
ATOM 5647 C C . ILE K 3 60 ? 11.683 35.691 77.172 1.00 17.29 860 ILE K C 1
ATOM 5648 O O . ILE K 3 60 ? 11.391 34.691 77.822 1.00 22.85 860 ILE K O 1
ATOM 5653 N N . HIS K 3 61 ? 12.129 35.642 75.921 1.00 17.26 861 HIS K N 1
ATOM 5654 C CA . HIS K 3 61 ? 12.250 34.400 75.173 1.00 16.14 861 HIS K CA 1
ATOM 5655 C C . HIS K 3 61 ? 13.164 33.386 75.856 1.00 17.72 861 HIS K C 1
ATOM 5656 O O . HIS K 3 61 ? 12.918 32.181 75.796 1.00 21.16 861 HIS K O 1
ATOM 5663 N N . THR K 3 62 ? 14.223 33.874 76.494 1.00 18.27 862 THR K N 1
ATOM 5664 C CA . THR K 3 62 ? 15.170 32.999 77.175 1.00 16.42 862 THR K CA 1
ATOM 5665 C C . THR K 3 62 ? 14.908 32.885 78.679 1.00 15.87 862 THR K C 1
ATOM 5666 O O . THR K 3 62 ? 15.785 32.483 79.436 1.00 16.96 862 THR K O 1
ATOM 5670 N N . GLY K 3 63 ? 13.707 33.272 79.101 1.00 16.84 863 GLY K N 1
ATOM 5671 C CA . GLY K 3 63 ? 13.330 33.192 80.503 1.00 20.09 863 GLY K CA 1
ATOM 5672 C C . GLY K 3 63 ? 14.090 34.055 81.498 1.00 22.66 863 GLY K C 1
ATOM 5673 O O . GLY K 3 63 ? 13.929 33.884 82.706 1.00 22.14 863 GLY K O 1
ATOM 5674 N N . LYS K 3 64 ? 14.904 34.986 81.007 1.00 25.24 864 LYS K N 1
ATOM 5675 C CA . LYS K 3 64 ? 15.685 35.863 81.882 1.00 24.99 864 LYS K CA 1
ATOM 5676 C C . LYS K 3 64 ? 14.916 37.097 82.358 1.00 26.46 864 LYS K C 1
ATOM 5677 O O . LYS K 3 64 ? 15.420 37.876 83.172 1.00 29.06 864 LYS K O 1
ATOM 5683 N N . HIS K 3 65 ? 13.706 37.284 81.834 1.00 24.61 865 HIS K N 1
ATOM 5684 C CA . HIS K 3 65 ? 12.871 38.414 82.226 1.00 19.41 865 HIS K CA 1
ATOM 5685 C C . HIS K 3 65 ? 11.398 38.054 82.230 1.00 21.05 865 HIS K C 1
ATOM 5686 O O . HIS K 3 65 ? 10.859 37.556 81.240 1.00 18.89 865 HIS K O 1
ATOM 5693 N N . GLN K 3 66 ? 10.741 38.351 83.343 1.00 22.73 866 GLN K N 1
ATOM 5694 C CA . GLN K 3 66 ? 9.325 38.068 83.485 1.00 23.76 866 GLN K CA 1
ATOM 5695 C C . GLN K 3 66 ? 8.591 39.372 83.761 1.00 24.00 866 GLN K C 1
ATOM 5696 O O . GLN K 3 66 ? 8.651 39.899 84.869 1.00 26.21 866 GLN K O 1
ATOM 5702 N N . PRO K 3 67 ? 7.914 39.926 82.738 1.00 23.17 867 PRO K N 1
ATOM 5703 C CA . PRO K 3 67 ? 7.162 41.180 82.848 1.00 25.65 867 PRO K CA 1
ATOM 5704 C C . PRO K 3 67 ? 6.205 41.181 84.034 1.00 29.70 867 PRO K C 1
ATOM 5705 O O . PRO K 3 67 ? 5.490 40.203 84.265 1.00 31.17 867 PRO K O 1
ATOM 5709 N N . GLY K 3 68 ? 6.226 42.273 84.799 1.00 32.95 868 GLY K N 1
ATOM 5710 C CA . GLY K 3 68 ? 5.362 42.397 85.964 1.00 32.14 868 GLY K CA 1
ATOM 5711 C C . GLY K 3 68 ? 5.951 41.797 87.231 1.00 31.97 868 GLY K C 1
ATOM 5712 O O . GLY K 3 68 ? 5.475 42.074 88.331 1.00 31.66 868 GLY K O 1
ATOM 5713 N N . ILE K 3 69 ? 6.977 40.966 87.069 1.00 31.69 869 ILE K N 1
ATOM 5714 C CA . ILE K 3 69 ? 7.652 40.314 88.189 1.00 31.30 869 ILE K CA 1
ATOM 5715 C C . ILE K 3 69 ? 9.052 40.904 88.360 1.00 34.18 869 ILE K C 1
ATOM 5716 O O . ILE K 3 69 ? 9.417 41.355 89.449 1.00 33.10 869 ILE K O 1
ATOM 5721 N N . ASP K 3 70 ? 9.832 40.873 87.279 1.00 33.86 870 ASP K N 1
ATOM 5722 C CA . ASP K 3 70 ? 11.194 41.394 87.278 1.00 30.45 870 ASP K CA 1
ATOM 5723 C C . ASP K 3 70 ? 11.226 42.860 86.874 1.00 30.10 870 ASP K C 1
ATOM 5724 O O . ASP K 3 70 ? 10.511 43.284 85.959 1.00 30.94 870 ASP K O 1
ATOM 5729 N N . LYS K 3 71 ? 12.042 43.632 87.585 1.00 29.21 871 LYS K N 1
ATOM 5730 C CA . LYS K 3 71 ? 12.206 45.053 87.306 1.00 30.12 871 LYS K CA 1
ATOM 5731 C C . LYS K 3 71 ? 13.001 45.145 86.011 1.00 26.03 871 LYS K C 1
ATOM 5732 O O . LYS K 3 71 ? 13.974 44.412 85.827 1.00 23.06 871 LYS K O 1
ATOM 5738 N N . PRO K 3 72 ? 12.579 46.025 85.086 1.00 24.84 872 PRO K N 1
ATOM 5739 C CA . PRO K 3 72 ? 13.263 46.200 83.802 1.00 23.47 872 PRO K CA 1
ATOM 5740 C C . PRO K 3 72 ? 14.763 46.387 83.994 1.00 23.92 872 PRO K C 1
ATOM 5741 O O . PRO K 3 72 ? 15.199 47.087 84.910 1.00 25.65 872 PRO K O 1
ATOM 5745 N N . ASP K 3 73 ? 15.548 45.728 83.151 1.00 20.35 873 ASP K N 1
ATOM 5746 C CA . ASP K 3 73 ? 16.999 45.820 83.235 1.00 17.79 873 ASP K CA 1
ATOM 5747 C C . ASP K 3 73 ? 17.594 45.830 81.825 1.00 15.68 873 ASP K C 1
ATOM 5748 O O . ASP K 3 73 ? 18.249 44.874 81.408 1.00 17.30 873 ASP K O 1
ATOM 5753 N N . PRO K 3 74 ? 17.389 46.935 81.085 1.00 17.58 874 PRO K N 1
ATOM 5754 C CA . PRO K 3 74 ? 17.872 47.140 79.715 1.00 15.30 874 PRO K CA 1
ATOM 5755 C C . PRO K 3 74 ? 19.378 46.975 79.562 1.00 16.06 874 PRO K C 1
ATOM 5756 O O . PRO K 3 74 ? 19.854 46.599 78.496 1.00 19.32 874 PRO K O 1
ATOM 5760 N N . LYS K 3 75 ? 20.133 47.301 80.608 1.00 13.51 875 LYS K N 1
ATOM 5761 C CA . LYS K 3 75 ? 21.585 47.165 80.555 1.00 15.02 875 LYS K CA 1
ATOM 5762 C C . LYS K 3 75 ? 21.978 45.707 80.366 1.00 15.04 875 LYS K C 1
ATOM 5763 O O . LYS K 3 75 ? 22.813 45.388 79.516 1.00 16.63 875 LYS K O 1
ATOM 5769 N N . THR K 3 76 ? 21.363 44.830 81.159 1.00 15.02 876 THR K N 1
ATOM 5770 C CA . THR K 3 76 ? 21.639 43.401 81.091 1.00 14.33 876 THR K CA 1
ATOM 5771 C C . THR K 3 76 ? 21.001 42.789 79.852 1.00 12.14 876 THR K C 1
ATOM 5772 O O . THR K 3 76 ? 21.586 41.907 79.234 1.00 9.90 876 THR K O 1
ATOM 5776 N N . TRP K 3 77 ? 19.809 43.258 79.488 1.00 12.97 877 TRP K N 1
ATOM 5777 C CA . TRP K 3 77 ? 19.131 42.748 78.296 1.00 11.54 877 TRP K CA 1
ATOM 5778 C C . TRP K 3 77 ? 20.027 42.988 77.094 1.00 11.84 877 TRP K C 1
ATOM 5779 O O . TRP K 3 77 ? 20.225 42.100 76.268 1.00 15.34 877 TRP K O 1
ATOM 5790 N N . LYS K 3 78 ? 20.599 44.188 77.034 1.00 12.36 878 LYS K N 1
ATOM 5791 C CA . LYS K 3 78 ? 21.477 44.582 75.938 1.00 10.99 878 LYS K CA 1
ATOM 5792 C C . LYS K 3 78 ? 22.808 43.841 75.964 1.00 11.66 878 LYS K C 1
ATOM 5793 O O . LYS K 3 78 ? 23.290 43.398 74.920 1.00 13.52 878 LYS K O 1
ATOM 5799 N N . ALA K 3 79 ? 23.392 43.693 77.154 1.00 14.23 879 ALA K N 1
ATOM 5800 C CA . ALA K 3 79 ? 24.670 42.994 77.307 1.00 12.71 879 ALA K CA 1
ATOM 5801 C C . ALA K 3 79 ? 24.528 41.513 76.943 1.00 12.68 879 ALA K C 1
ATOM 5802 O O . ALA K 3 79 ? 25.348 40.963 76.207 1.00 12.41 879 ALA K O 1
ATOM 5804 N N . ASN K 3 80 ? 23.470 40.883 77.446 1.00 9.89 880 ASN K N 1
ATOM 5805 C CA . ASN K 3 80 ? 23.188 39.474 77.173 1.00 12.79 880 ASN K CA 1
ATOM 5806 C C . ASN K 3 80 ? 22.972 39.251 75.679 1.00 12.15 880 ASN K C 1
ATOM 5807 O O . ASN K 3 80 ? 23.477 38.283 75.106 1.00 15.36 880 ASN K O 1
ATOM 5812 N N . PHE K 3 81 ? 22.211 40.154 75.064 1.00 12.01 881 PHE K N 1
ATOM 5813 C CA . PHE K 3 81 ? 21.913 40.088 73.638 1.00 11.05 881 PHE K CA 1
ATOM 5814 C C . PHE K 3 81 ? 23.207 40.182 72.833 1.00 11.64 881 PHE K C 1
ATOM 5815 O O . PHE K 3 81 ? 23.481 39.319 71.999 1.00 15.99 881 PHE K O 1
ATOM 5823 N N . ARG K 3 82 ? 24.015 41.205 73.113 1.00 11.47 882 ARG K N 1
ATOM 5824 C CA . ARG K 3 82 ? 25.282 41.399 72.413 1.00 11.28 882 ARG K CA 1
ATOM 5825 C C . ARG K 3 82 ? 26.228 40.219 72.589 1.00 15.10 882 ARG K C 1
ATOM 5826 O O . ARG K 3 82 ? 26.856 39.773 71.625 1.00 16.08 882 ARG K O 1
ATOM 5834 N N . CYS K 3 83 ? 26.354 39.731 73.819 1.00 13.94 883 CYS K N 1
ATOM 5835 C CA . CYS K 3 83 ? 27.228 38.597 74.080 1.00 12.58 883 CYS K CA 1
ATOM 5836 C C . CYS K 3 83 ? 26.722 37.366 73.343 1.00 9.96 883 CYS K C 1
ATOM 5837 O O . CYS K 3 83 ? 27.511 36.621 72.774 1.00 13.17 883 CYS K O 1
ATOM 5840 N N . ALA K 3 84 ? 25.406 37.174 73.311 1.00 11.36 884 ALA K N 1
ATOM 5841 C CA . ALA K 3 84 ? 24.840 36.027 72.603 1.00 14.33 884 ALA K CA 1
ATOM 5842 C C . ALA K 3 84 ? 25.167 36.148 71.110 1.00 16.63 884 ALA K C 1
ATOM 5843 O O . ALA K 3 84 ? 25.631 35.187 70.498 1.00 16.54 884 ALA K O 1
ATOM 5845 N N . MET K 3 85 ? 24.992 37.353 70.559 1.00 17.39 885 MET K N 1
ATOM 5846 C CA . MET K 3 85 ? 25.273 37.643 69.148 1.00 16.82 885 MET K CA 1
ATOM 5847 C C . MET K 3 85 ? 26.730 37.384 68.810 1.00 18.40 885 MET K C 1
ATOM 5848 O O . MET K 3 85 ? 27.039 36.866 67.737 1.00 21.90 885 MET K O 1
ATOM 5853 N N . ASN K 3 86 ? 27.622 37.797 69.710 1.00 17.61 886 ASN K N 1
ATOM 5854 C CA . ASN K 3 86 ? 29.061 37.623 69.524 1.00 14.90 886 ASN K CA 1
ATOM 5855 C C . ASN K 3 86 ? 29.417 36.154 69.360 1.00 16.11 886 ASN K C 1
ATOM 5856 O O . ASN K 3 86 ? 30.290 35.807 68.562 1.00 15.03 886 ASN K O 1
ATOM 5861 N N . SER K 3 87 ? 28.733 35.298 70.119 1.00 17.44 887 SER K N 1
ATOM 5862 C CA . SER K 3 87 ? 28.994 33.860 70.099 1.00 18.45 887 SER K CA 1
ATOM 5863 C C . SER K 3 87 ? 28.500 33.128 68.859 1.00 16.18 887 SER K C 1
ATOM 5864 O O . SER K 3 87 ? 29.057 32.100 68.489 1.00 19.96 887 SER K O 1
ATOM 5867 N N . LEU K 3 88 ? 27.468 33.661 68.216 1.00 15.93 888 LEU K N 1
ATOM 5868 C CA . LEU K 3 88 ? 26.897 33.049 67.019 1.00 15.99 888 LEU K CA 1
ATOM 5869 C C . LEU K 3 88 ? 27.916 32.873 65.899 1.00 16.87 888 LEU K C 1
ATOM 5870 O O . LEU K 3 88 ? 28.677 33.782 65.598 1.00 22.06 888 LEU K O 1
ATOM 5875 N N . PRO K 3 89 ? 27.975 31.671 65.304 1.00 19.39 889 PRO K N 1
ATOM 5876 C CA . PRO K 3 89 ? 28.920 31.410 64.216 1.00 21.36 889 PRO K CA 1
ATOM 5877 C C . PRO K 3 89 ? 28.394 31.852 62.843 1.00 21.16 889 PRO K C 1
ATOM 5878 O O . PRO K 3 89 ? 29.169 32.233 61.964 1.00 24.86 889 PRO K O 1
ATOM 5882 N N . ASP K 3 90 ? 27.076 31.831 62.681 1.00 24.19 890 ASP K N 1
ATOM 5883 C CA . ASP K 3 90 ? 26.445 32.185 61.411 1.00 28.87 890 ASP K CA 1
ATOM 5884 C C . ASP K 3 90 ? 25.875 33.600 61.296 1.00 30.55 890 ASP K C 1
ATOM 5885 O O . ASP K 3 90 ? 24.953 33.850 60.514 1.00 31.83 890 ASP K O 1
ATOM 5890 N N . ILE K 3 91 ? 26.386 34.504 62.124 1.00 29.99 891 ILE K N 1
ATOM 5891 C CA . ILE K 3 91 ? 25.989 35.909 62.102 1.00 28.39 891 ILE K CA 1
ATOM 5892 C C . ILE K 3 91 ? 27.233 36.686 62.504 1.00 31.21 891 ILE K C 1
ATOM 5893 O O . ILE K 3 91 ? 27.947 36.278 63.416 1.00 33.90 891 ILE K O 1
ATOM 5898 N N . GLU K 3 92 ? 27.530 37.765 61.791 1.00 31.34 892 GLU K N 1
ATOM 5899 C CA . GLU K 3 92 ? 28.684 38.580 62.132 1.00 33.56 892 GLU K CA 1
ATOM 5900 C C . GLU K 3 92 ? 28.491 40.031 61.742 1.00 32.21 892 GLU K C 1
ATOM 5901 O O . GLU K 3 92 ? 27.791 40.344 60.783 1.00 35.12 892 GLU K O 1
ATOM 5907 N N . GLU K 3 93 ? 29.112 40.915 62.508 1.00 30.82 893 GLU K N 1
ATOM 5908 C CA . GLU K 3 93 ? 28.998 42.342 62.270 1.00 32.94 893 GLU K CA 1
ATOM 5909 C C . GLU K 3 93 ? 29.893 42.861 61.154 1.00 33.26 893 GLU K C 1
ATOM 5910 O O . GLU K 3 93 ? 31.012 42.382 60.954 1.00 33.99 893 GLU K O 1
ATOM 5916 N N . VAL K 3 94 ? 29.346 43.794 60.385 1.00 32.49 894 VAL K N 1
ATOM 5917 C CA . VAL K 3 94 ? 30.085 44.460 59.324 1.00 34.48 894 VAL K CA 1
ATOM 5918 C C . VAL K 3 94 ? 30.284 45.855 59.926 1.00 34.48 894 VAL K C 1
ATOM 5919 O O . VAL K 3 94 ? 29.439 46.745 59.807 1.00 32.88 894 VAL K O 1
ATOM 5923 N N . LYS K 3 95 ? 31.378 45.973 60.674 1.00 35.74 895 LYS K N 1
ATOM 5924 C CA . LYS K 3 95 ? 31.740 47.186 61.398 1.00 40.53 895 LYS K CA 1
ATOM 5925 C C . LYS K 3 95 ? 31.954 48.462 60.593 1.00 41.04 895 LYS K C 1
ATOM 5926 O O . LYS K 3 95 ? 31.776 49.562 61.122 1.00 42.93 895 LYS K O 1
ATOM 5932 N N . ASP K 3 96 ? 32.336 48.323 59.328 1.00 40.99 896 ASP K N 1
ATOM 5933 C CA . ASP K 3 96 ? 32.564 49.482 58.469 1.00 42.64 896 ASP K CA 1
ATOM 5934 C C . ASP K 3 96 ? 31.265 50.200 58.110 1.00 41.83 896 ASP K C 1
ATOM 5935 O O . ASP K 3 96 ? 31.287 51.283 57.527 1.00 43.68 896 ASP K O 1
ATOM 5940 N N . ARG K 3 97 ? 30.137 49.588 58.465 1.00 41.75 897 ARG K N 1
ATOM 5941 C CA . ARG K 3 97 ? 28.821 50.158 58.189 1.00 39.35 897 ARG K CA 1
ATOM 5942 C C . ARG K 3 97 ? 28.076 50.530 59.468 1.00 38.71 897 ARG K C 1
ATOM 5943 O O . ARG K 3 97 ? 27.130 51.318 59.438 1.00 40.89 897 ARG K O 1
ATOM 5951 N N . SER K 3 98 ? 28.507 49.958 60.587 1.00 35.79 898 SER K N 1
ATOM 5952 C CA . SER K 3 98 ? 27.896 50.237 61.881 1.00 35.92 898 SER K CA 1
ATOM 5953 C C . SER K 3 98 ? 28.325 51.605 62.407 1.00 36.96 898 SER K C 1
ATOM 5954 O O . SER K 3 98 ? 29.433 52.073 62.131 1.00 37.02 898 SER K O 1
ATOM 5957 N N . ILE K 3 99 ? 27.424 52.251 63.139 1.00 36.46 899 ILE K N 1
ATOM 5958 C CA . ILE K 3 99 ? 27.696 53.539 63.770 1.00 36.98 899 ILE K CA 1
ATOM 5959 C C . ILE K 3 99 ? 27.011 53.409 65.122 1.00 33.71 899 ILE K C 1
ATOM 5960 O O . ILE K 3 99 ? 25.840 53.753 65.252 1.00 37.06 899 ILE K O 1
ATOM 5965 N N . LYS K 3 100 ? 27.723 52.882 66.116 1.00 31.77 900 LYS K N 1
ATOM 5966 C CA . LYS K 3 100 ? 27.132 52.678 67.440 1.00 30.45 900 LYS K CA 1
ATOM 5967 C C . LYS K 3 100 ? 27.120 53.870 68.393 1.00 30.16 900 LYS K C 1
ATOM 5968 O O . LYS K 3 100 ? 26.907 53.705 69.592 1.00 31.70 900 LYS K O 1
ATOM 5974 N N . LYS K 3 101 ? 27.354 55.066 67.862 1.00 32.19 901 LYS K N 1
ATOM 5975 C CA . LYS K 3 101 ? 27.313 56.275 68.675 1.00 31.50 901 LYS K CA 1
ATOM 5976 C C . LYS K 3 101 ? 26.523 57.363 67.945 1.00 32.57 901 LYS K C 1
ATOM 5977 O O . LYS K 3 101 ? 26.472 57.383 66.712 1.00 34.33 901 LYS K O 1
ATOM 5983 N N . GLY K 3 102 ? 25.851 58.218 68.712 1.00 29.38 902 GLY K N 1
ATOM 5984 C CA . GLY K 3 102 ? 25.043 59.273 68.124 1.00 29.66 902 GLY K CA 1
ATOM 5985 C C . GLY K 3 102 ? 23.565 58.967 68.283 1.00 29.96 902 GLY K C 1
ATOM 5986 O O . GLY K 3 102 ? 23.207 57.971 68.907 1.00 29.47 902 GLY K O 1
ATOM 5987 N N . ASN K 3 103 ? 22.704 59.814 67.722 1.00 33.04 903 ASN K N 1
ATOM 5988 C CA . ASN K 3 103 ? 21.255 59.627 67.816 1.00 37.17 903 ASN K CA 1
ATOM 5989 C C . ASN K 3 103 ? 20.772 58.456 66.972 1.00 40.15 903 ASN K C 1
ATOM 5990 O O . ASN K 3 103 ? 19.937 57.654 67.405 1.00 42.09 903 ASN K O 1
ATOM 5995 N N . ASN K 3 104 ? 21.286 58.383 65.750 1.00 43.05 904 ASN K N 1
ATOM 5996 C CA . ASN K 3 104 ? 20.921 57.322 64.818 1.00 46.72 904 ASN K CA 1
ATOM 5997 C C . ASN K 3 104 ? 21.961 56.204 64.923 1.00 44.30 904 ASN K C 1
ATOM 5998 O O . ASN K 3 104 ? 22.629 55.861 63.941 1.00 46.18 904 ASN K O 1
ATOM 6003 N N . ALA K 3 105 ? 22.113 55.666 66.132 1.00 38.52 905 ALA K N 1
ATOM 6004 C CA . ALA K 3 105 ? 23.075 54.599 66.388 1.00 29.14 905 ALA K CA 1
ATOM 6005 C C . ALA K 3 105 ? 22.493 53.235 66.059 1.00 26.30 905 ALA K C 1
ATOM 6006 O O . ALA K 3 105 ? 21.371 52.921 66.442 1.00 25.25 905 ALA K O 1
ATOM 6008 N N . PHE K 3 106 ? 23.264 52.440 65.326 1.00 24.04 906 PHE K N 1
ATOM 6009 C CA . PHE K 3 106 ? 22.858 51.102 64.926 1.00 23.87 906 PHE K CA 1
ATOM 6010 C C . PHE K 3 106 ? 24.096 50.270 64.608 1.00 22.72 906 PHE K C 1
ATOM 6011 O O . PHE K 3 106 ? 25.181 50.812 64.382 1.00 23.00 906 PHE K O 1
ATOM 6019 N N . ARG K 3 107 ? 23.935 48.953 64.635 1.00 22.10 907 ARG K N 1
ATOM 6020 C CA . ARG K 3 107 ? 25.021 48.038 64.311 1.00 24.18 907 ARG K CA 1
ATOM 6021 C C . ARG K 3 107 ? 24.521 47.190 63.159 1.00 24.14 907 ARG K C 1
ATOM 6022 O O . ARG K 3 107 ? 23.384 46.725 63.170 1.00 26.47 907 ARG K O 1
ATOM 6030 N N . VAL K 3 108 ? 25.340 47.059 62.127 1.00 24.07 908 VAL K N 1
ATOM 6031 C CA . VAL K 3 108 ? 24.956 46.273 60.970 1.00 24.21 908 VAL K CA 1
ATOM 6032 C C . VAL K 3 108 ? 25.523 44.868 61.087 1.00 24.43 908 VAL K C 1
ATOM 6033 O O . VAL K 3 108 ? 26.662 44.681 61.511 1.00 24.48 908 VAL K O 1
ATOM 6037 N N . TYR K 3 109 ? 24.694 43.885 60.759 1.00 25.67 909 TYR K N 1
ATOM 6038 C CA . TYR K 3 109 ? 25.086 42.481 60.808 1.00 27.34 909 TYR K CA 1
ATOM 6039 C C . TYR K 3 109 ? 24.704 41.787 59.508 1.00 27.83 909 TYR K C 1
ATOM 6040 O O . TYR K 3 109 ? 23.811 42.232 58.788 1.00 24.52 909 TYR K O 1
ATOM 6049 N N . ARG K 3 110 ? 25.364 40.671 59.238 1.00 30.79 910 ARG K N 1
ATOM 6050 C CA . ARG K 3 110 ? 25.103 39.894 58.039 1.00 33.09 910 ARG K CA 1
ATOM 6051 C C . ARG K 3 110 ? 25.007 38.424 58.429 1.00 32.50 910 ARG K C 1
ATOM 6052 O O . ARG K 3 110 ? 25.909 37.882 59.070 1.00 30.35 910 ARG K O 1
ATOM 6060 N N . MET K 3 111 ? 23.896 37.791 58.077 1.00 32.51 911 MET K N 1
ATOM 6061 C CA . MET K 3 111 ? 23.718 36.385 58.383 1.00 33.53 911 MET K CA 1
ATOM 6062 C C . MET K 3 111 ? 24.413 35.543 57.324 1.00 37.54 911 MET K C 1
ATOM 6063 O O . MET K 3 111 ? 24.132 35.665 56.132 1.00 38.89 911 MET K O 1
ATOM 6068 N N . LEU K 3 112 ? 25.382 34.750 57.771 1.00 43.99 912 LEU K N 1
ATOM 6069 C CA . LEU K 3 112 ? 26.150 33.880 56.892 1.00 49.53 912 LEU K CA 1
ATOM 6070 C C . LEU K 3 112 ? 25.303 32.683 56.484 1.00 54.56 912 LEU K C 1
ATOM 6071 O O . LEU K 3 112 ? 24.724 32.003 57.334 1.00 53.10 912 LEU K O 1
ATOM 6076 N N . PRO K 3 113 ? 25.204 32.422 55.170 1.00 60.15 913 PRO K N 1
ATOM 6077 C CA . PRO K 3 113 ? 24.418 31.296 54.657 1.00 63.10 913 PRO K CA 1
ATOM 6078 C C . PRO K 3 113 ? 24.868 29.980 55.288 1.00 64.55 913 PRO K C 1
ATOM 6079 O O . PRO K 3 113 ? 24.022 29.316 55.927 1.00 64.81 913 PRO K O 1
ATOM 6084 N N . ARG L 3 5 ? 35.934 3.061 90.976 1.00 32.33 2005 ARG L N 1
ATOM 6085 C CA . ARG L 3 5 ? 34.620 2.384 90.796 1.00 29.01 2005 ARG L CA 1
ATOM 6086 C C . ARG L 3 5 ? 33.628 2.879 91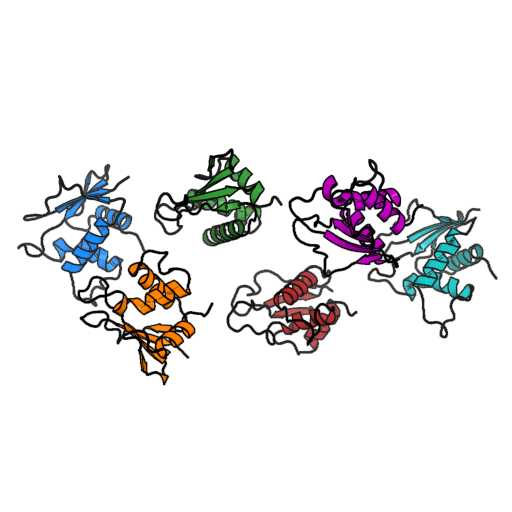.836 1.00 28.36 2005 ARG L C 1
ATOM 6087 O O . ARG L 3 5 ? 32.425 2.662 91.699 1.00 26.02 2005 ARG L O 1
ATOM 6089 N N . MET L 3 6 ? 34.135 3.527 92.885 1.00 29.11 2006 MET L N 1
ATOM 6090 C CA . MET L 3 6 ? 33.273 4.061 93.936 1.00 27.41 2006 MET L CA 1
ATOM 6091 C C . MET L 3 6 ? 32.437 5.180 93.329 1.00 27.34 2006 MET L C 1
ATOM 6092 O O . MET L 3 6 ? 32.967 6.102 92.706 1.00 29.47 2006 MET L O 1
ATOM 6097 N N . ARG L 3 7 ? 31.126 5.080 93.490 1.00 26.16 2007 ARG L N 1
ATOM 6098 C CA . ARG L 3 7 ? 30.222 6.074 92.939 1.00 25.90 2007 ARG L CA 1
ATOM 6099 C C . ARG L 3 7 ? 30.309 7.433 93.635 1.00 23.21 2007 ARG L C 1
ATOM 6100 O O . ARG L 3 7 ? 30.875 7.552 94.723 1.00 21.77 2007 ARG L O 1
ATOM 6108 N N . MET L 3 8 ? 29.762 8.456 92.987 1.00 19.36 2008 MET L N 1
ATOM 6109 C CA . MET L 3 8 ? 29.826 9.819 93.493 1.00 19.10 2008 MET L CA 1
ATOM 6110 C C . MET L 3 8 ? 29.328 10.096 94.910 1.00 18.95 2008 MET L C 1
ATOM 6111 O O . MET L 3 8 ? 29.982 10.828 95.647 1.00 18.75 2008 MET L O 1
ATOM 6116 N N . ARG L 3 9 ? 28.193 9.526 95.301 1.00 20.40 2009 ARG L N 1
ATOM 6117 C CA . ARG L 3 9 ? 27.680 9.769 96.647 1.00 22.02 2009 ARG L CA 1
ATOM 6118 C C . ARG L 3 9 ? 28.617 9.281 97.759 1.00 23.47 2009 ARG L C 1
ATOM 6119 O O . ARG L 3 9 ? 28.999 10.069 98.629 1.00 23.81 2009 ARG L O 1
ATOM 6127 N N . PRO L 3 10 ? 28.965 7.974 97.775 1.00 22.95 2010 PRO L N 1
ATOM 6128 C CA . PRO L 3 10 ? 29.866 7.497 98.831 1.00 20.99 2010 PRO L CA 1
ATOM 6129 C C . PRO L 3 10 ? 31.247 8.143 98.751 1.00 21.60 2010 PRO L C 1
ATOM 6130 O O . PRO L 3 10 ? 31.909 8.339 99.773 1.00 21.63 2010 PRO L O 1
ATOM 6134 N N . TRP L 3 11 ? 31.666 8.486 97.534 1.00 21.59 2011 TRP L N 1
ATOM 6135 C CA . TRP L 3 11 ? 32.954 9.137 97.312 1.00 17.07 2011 TRP L CA 1
ATOM 6136 C C . TRP L 3 11 ? 32.939 10.543 97.923 1.00 17.48 2011 TRP L C 1
ATOM 6137 O O . TRP L 3 11 ? 33.889 10.950 98.594 1.00 18.15 2011 TRP L O 1
ATOM 6148 N N . LEU L 3 12 ? 31.853 11.272 97.674 1.00 17.03 2012 LEU L N 1
ATOM 6149 C CA . LEU L 3 12 ? 31.677 12.635 98.171 1.00 18.83 2012 LEU L CA 1
ATOM 6150 C C . LEU L 3 12 ? 31.614 12.648 99.693 1.00 19.03 2012 LEU L C 1
ATOM 6151 O O . LEU L 3 12 ? 32.233 13.488 100.337 1.00 21.51 2012 LEU L O 1
ATOM 6156 N N . GLU L 3 13 ? 30.834 11.729 100.256 1.00 19.86 2013 GLU L N 1
ATOM 6157 C CA . GLU L 3 13 ? 30.682 11.612 101.703 1.00 22.29 2013 GLU L CA 1
ATOM 6158 C C . GLU L 3 13 ? 32.043 11.343 102.342 1.00 20.32 2013 GLU L C 1
ATOM 6159 O O . GLU L 3 13 ? 32.341 11.836 103.421 1.00 22.50 2013 GLU L O 1
ATOM 6165 N N . GLU L 3 14 ? 32.884 10.613 101.621 1.00 21.38 2014 GLU L N 1
ATOM 6166 C CA . GLU L 3 14 ? 34.224 10.280 102.077 1.00 20.55 2014 GLU L CA 1
ATOM 6167 C C . GLU L 3 14 ? 35.120 11.519 102.009 1.00 20.75 2014 GLU L C 1
ATOM 6168 O O . GLU L 3 14 ? 35.930 11.753 102.906 1.00 23.34 2014 GLU L O 1
ATOM 6174 N N . GLN L 3 15 ? 34.957 12.315 100.952 1.00 16.85 2015 GLN L N 1
ATOM 6175 C CA . GLN L 3 15 ? 35.737 13.540 100.771 1.00 16.03 2015 GLN L CA 1
ATOM 6176 C C . GLN L 3 15 ? 35.410 14.539 101.883 1.00 16.66 2015 GLN L C 1
ATOM 6177 O O . GLN L 3 15 ? 36.296 15.232 102.386 1.00 17.65 2015 GLN L O 1
ATOM 6183 N N . ILE L 3 16 ? 34.134 14.612 102.257 1.00 15.69 2016 ILE L N 1
ATOM 6184 C CA . ILE L 3 16 ? 33.699 15.528 103.305 1.00 16.41 2016 ILE L CA 1
ATOM 6185 C C . ILE L 3 16 ? 34.293 15.109 104.638 1.00 18.32 2016 ILE L C 1
ATOM 6186 O O . ILE L 3 16 ? 34.886 15.926 105.345 1.00 20.89 2016 ILE L O 1
ATOM 6191 N N . ASN L 3 17 ? 34.165 13.821 104.948 1.00 17.66 2017 ASN L N 1
ATOM 6192 C CA . ASN L 3 17 ? 34.662 13.261 106.201 1.00 18.59 2017 ASN L CA 1
ATOM 6193 C C . ASN L 3 17 ? 36.177 13.187 106.320 1.00 17.67 2017 ASN L C 1
ATOM 6194 O O . ASN L 3 17 ? 36.697 12.927 107.405 1.00 22.75 2017 ASN L O 1
ATOM 6199 N N . SER L 3 18 ? 36.886 13.430 105.221 1.00 18.50 2018 SER L N 1
ATOM 6200 C CA . SER L 3 18 ? 38.349 13.383 105.231 1.00 16.84 2018 SER L CA 1
ATOM 6201 C C . SER L 3 18 ? 38.993 14.632 105.837 1.00 17.22 2018 SER L C 1
ATOM 6202 O O . SER L 3 18 ? 40.111 14.570 106.352 1.00 19.67 2018 SER L O 1
ATOM 6205 N N . ASN L 3 19 ? 38.284 15.759 105.761 1.00 20.56 2019 ASN L N 1
ATOM 6206 C CA . ASN L 3 19 ? 38.758 17.045 106.277 1.00 19.07 2019 ASN L CA 1
ATOM 6207 C C . ASN L 3 19 ? 40.035 17.524 105.581 1.00 20.31 2019 ASN L C 1
ATOM 6208 O O . ASN L 3 19 ? 40.911 18.118 106.209 1.00 21.70 2019 ASN L O 1
ATOM 6213 N N . THR L 3 20 ? 40.142 17.240 104.285 1.00 18.55 2020 THR L N 1
ATOM 6214 C CA . THR L 3 20 ? 41.300 17.649 103.491 1.00 18.02 2020 THR L CA 1
ATOM 6215 C C . THR L 3 20 ? 40.917 18.732 102.484 1.00 20.13 2020 THR L C 1
ATOM 6216 O O . THR L 3 20 ? 41.790 19.399 101.923 1.00 19.19 2020 THR L O 1
ATOM 6220 N N . ILE L 3 21 ? 39.611 18.892 102.260 1.00 19.41 2021 ILE L N 1
ATOM 6221 C CA . ILE L 3 21 ? 39.088 19.882 101.320 1.00 17.87 2021 ILE L CA 1
ATOM 6222 C C . ILE L 3 21 ? 38.599 21.124 102.062 1.00 20.20 2021 ILE L C 1
ATOM 6223 O O . ILE L 3 21 ? 37.686 21.045 102.891 1.00 22.10 2021 ILE L O 1
ATOM 6228 N N . PRO L 3 22 ? 39.207 22.291 101.775 1.00 21.42 2022 PRO L N 1
ATOM 6229 C CA . PRO L 3 22 ? 38.840 23.559 102.411 1.00 19.83 2022 PRO L CA 1
ATOM 6230 C C . PRO L 3 22 ? 37.390 23.960 102.147 1.00 19.97 2022 PRO L C 1
ATOM 6231 O O . PRO L 3 22 ? 36.939 23.956 101.003 1.00 24.39 2022 PRO L O 1
ATOM 6235 N N . GLY L 3 23 ? 36.655 24.262 103.215 1.00 19.29 2023 GLY L N 1
ATOM 6236 C CA . GLY L 3 23 ? 35.268 24.678 103.077 1.00 15.95 2023 GLY L CA 1
ATOM 6237 C C . GLY L 3 23 ? 34.232 23.579 102.925 1.00 15.82 2023 GLY L C 1
ATOM 6238 O O . GLY L 3 23 ? 33.039 23.824 103.112 1.00 17.44 2023 GLY L O 1
ATOM 6239 N N . LEU L 3 24 ? 34.668 22.381 102.545 1.00 16.55 2024 LEU L N 1
ATOM 6240 C CA . LEU L 3 24 ? 33.752 21.256 102.382 1.00 17.62 2024 LEU L CA 1
ATOM 6241 C C . LEU L 3 24 ? 33.470 20.678 103.766 1.00 18.63 2024 LEU L C 1
ATOM 6242 O O . LEU L 3 24 ? 34.292 19.950 104.324 1.00 18.71 2024 LEU L O 1
ATOM 6247 N N . LYS L 3 25 ? 32.309 21.012 104.317 1.00 21.04 2025 LYS L N 1
ATOM 6248 C CA . LYS L 3 25 ? 31.938 20.545 105.647 1.00 22.45 2025 LYS L CA 1
ATOM 6249 C C . LYS L 3 25 ? 30.451 20.250 105.762 1.00 22.51 2025 LYS L C 1
ATOM 6250 O O . LYS L 3 25 ? 29.659 20.663 104.915 1.00 23.57 2025 LYS L O 1
ATOM 6256 N N . TRP L 3 26 ? 30.085 19.512 106.807 1.00 21.66 2026 TRP L N 1
ATOM 6257 C CA . TRP L 3 26 ? 28.690 19.178 107.066 1.00 21.70 2026 TRP L CA 1
ATOM 6258 C C . TRP L 3 26 ? 28.073 20.324 107.850 1.00 21.08 2026 TRP L C 1
ATOM 6259 O O . TRP L 3 26 ? 28.722 20.897 108.726 1.00 24.03 2026 TRP L O 1
ATOM 6270 N N . LEU L 3 27 ? 26.856 20.706 107.477 1.00 22.83 2027 LEU L N 1
ATOM 6271 C CA . LEU L 3 27 ? 26.119 21.746 108.189 1.00 24.30 2027 LEU L CA 1
ATOM 6272 C C . LEU L 3 27 ? 25.309 20.999 109.249 1.00 26.10 2027 LEU L C 1
ATOM 6273 O O . LEU L 3 27 ? 24.950 21.549 110.288 1.00 29.41 2027 LEU L O 1
ATOM 6278 N N . ASN L 3 28 ? 25.043 19.728 108.959 1.00 26.53 2028 ASN L N 1
ATOM 6279 C CA . ASN L 3 28 ? 24.320 18.818 109.838 1.00 27.39 2028 ASN L CA 1
ATOM 6280 C C . ASN L 3 28 ? 24.674 17.438 109.302 1.00 27.50 2028 ASN L C 1
ATOM 6281 O O . ASN L 3 28 ? 24.097 16.979 108.318 1.00 30.01 2028 ASN L O 1
ATOM 6286 N N . LYS L 3 29 ? 25.637 16.787 109.946 1.00 27.93 2029 LYS L N 1
ATOM 6287 C CA . LYS L 3 29 ? 26.091 15.471 109.515 1.00 25.77 2029 LYS L CA 1
ATOM 6288 C C . LYS L 3 29 ? 25.024 14.384 109.547 1.00 30.16 2029 LYS L C 1
ATOM 6289 O O . LYS L 3 29 ? 24.969 13.545 108.647 1.00 30.78 2029 LYS L O 1
ATOM 6295 N N . GLU L 3 30 ? 24.173 14.412 110.571 1.00 33.04 2030 GLU L N 1
ATOM 6296 C CA . GLU L 3 30 ? 23.111 13.420 110.724 1.00 36.49 2030 GLU L CA 1
ATOM 6297 C C . GLU L 3 30 ? 22.108 13.481 109.572 1.00 32.10 2030 GLU L C 1
ATOM 6298 O O . GLU L 3 30 ? 21.775 12.456 108.974 1.00 31.12 2030 GLU L O 1
ATOM 6304 N N . LYS L 3 31 ? 21.642 14.686 109.259 1.00 31.31 2031 LYS L N 1
ATOM 6305 C CA . LYS L 3 31 ? 20.681 14.880 108.179 1.00 32.95 2031 LYS L CA 1
ATOM 6306 C C . LYS L 3 31 ? 21.366 14.940 106.814 1.00 32.84 2031 LYS L C 1
ATOM 6307 O O . LYS L 3 31 ? 20.707 15.114 105.788 1.00 34.29 2031 LYS L O 1
ATOM 6313 N N . LYS L 3 32 ? 22.690 14.792 106.821 1.00 30.97 2032 LYS L N 1
ATOM 6314 C CA . LYS L 3 32 ? 23.507 14.797 105.610 1.00 29.73 2032 LYS L CA 1
ATOM 6315 C C . LYS L 3 32 ? 23.403 16.039 104.720 1.00 29.09 2032 LYS L C 1
ATOM 6316 O O . LYS L 3 32 ? 23.327 15.939 103.494 1.00 28.19 2032 LYS L O 1
ATOM 6322 N N . ILE L 3 33 ? 23.406 17.205 105.361 1.00 26.67 2033 ILE L N 1
ATOM 6323 C CA . ILE L 3 33 ? 23.356 18.490 104.676 1.00 22.09 2033 ILE L CA 1
ATOM 6324 C C . ILE L 3 33 ? 24.787 19.014 104.740 1.00 23.69 2033 ILE L C 1
ATOM 6325 O O . ILE L 3 33 ? 25.364 19.094 105.822 1.00 25.62 2033 ILE L O 1
ATOM 6330 N N . PHE L 3 34 ? 25.368 19.340 103.590 1.00 21.66 2034 PHE L N 1
ATOM 6331 C CA . PHE L 3 34 ? 26.747 19.826 103.546 1.00 18.95 2034 PHE L CA 1
ATOM 6332 C C . PHE L 3 34 ? 26.936 20.995 102.593 1.00 18.15 2034 PHE L C 1
ATOM 6333 O O . PHE L 3 34 ? 26.116 21.222 101.708 1.00 23.40 2034 PHE L O 1
ATOM 6341 N N . GLN L 3 35 ? 28.031 21.726 102.772 1.00 18.27 2035 GLN L N 1
ATOM 6342 C CA . GLN L 3 35 ? 28.338 22.866 101.916 1.00 19.03 2035 GLN L CA 1
ATOM 6343 C C . GLN L 3 35 ? 29.565 22.596 101.054 1.00 18.50 2035 GLN L C 1
ATOM 6344 O O . GLN L 3 35 ? 30.502 21.914 101.479 1.00 18.56 2035 GLN L O 1
ATOM 6350 N N . ILE L 3 36 ? 29.545 23.135 99.840 1.00 17.79 2036 ILE L N 1
ATOM 6351 C CA . ILE L 3 36 ? 30.653 22.976 98.905 1.00 18.17 2036 ILE L CA 1
ATOM 6352 C C . ILE L 3 36 ? 31.122 24.358 98.470 1.00 18.83 2036 ILE L C 1
ATOM 6353 O O . ILE L 3 36 ? 30.312 25.180 98.038 1.00 21.05 2036 ILE L O 1
ATOM 6358 N N . PRO L 3 37 ? 32.420 24.657 98.635 1.00 17.82 2037 PRO L N 1
ATOM 6359 C CA . PRO L 3 37 ? 32.915 25.970 98.213 1.00 19.24 2037 PRO L CA 1
ATOM 6360 C C . PRO L 3 37 ? 32.680 26.089 96.697 1.00 22.73 2037 PRO L C 1
ATOM 6361 O O . PRO L 3 37 ? 32.952 25.155 95.931 1.00 21.12 2037 PRO L O 1
ATOM 6365 N N . TRP L 3 38 ? 32.136 27.224 96.276 1.00 23.52 2038 TRP L N 1
ATOM 6366 C CA . TRP L 3 38 ? 31.808 27.433 94.873 1.00 22.19 2038 TRP L CA 1
ATOM 6367 C C . TRP L 3 38 ? 32.165 28.845 94.402 1.00 23.56 2038 TRP L C 1
ATOM 6368 O O . TRP L 3 38 ? 31.359 29.515 93.756 1.00 26.39 2038 TRP L O 1
ATOM 6379 N N . MET L 3 39 ? 33.377 29.290 94.715 1.00 24.58 2039 MET L N 1
ATOM 6380 C CA . MET L 3 39 ? 33.820 30.619 94.312 1.00 26.75 2039 MET L CA 1
ATOM 6381 C C . MET L 3 39 ? 34.125 30.667 92.818 1.00 26.63 2039 MET L C 1
ATOM 6382 O O . MET L 3 39 ? 34.804 29.787 92.282 1.00 24.25 2039 MET L O 1
ATOM 6387 N N . HIS L 3 40 ? 33.634 31.714 92.161 1.00 22.95 2040 HIS L N 1
ATOM 6388 C CA . HIS L 3 40 ? 33.851 31.916 90.738 1.00 18.60 2040 HIS L CA 1
ATOM 6389 C C . HIS L 3 40 ? 35.358 32.017 90.517 1.00 19.49 2040 HIS L C 1
ATOM 6390 O O . HIS L 3 40 ? 36.035 32.808 91.172 1.00 21.89 2040 HIS L O 1
ATOM 6397 N N . ALA L 3 41 ? 35.881 31.206 89.604 1.00 20.45 2041 ALA L N 1
ATOM 6398 C CA . ALA L 3 41 ? 37.315 31.179 89.322 1.00 21.00 2041 ALA L CA 1
ATOM 6399 C C . ALA L 3 41 ? 37.923 32.471 88.769 1.00 24.64 2041 ALA L C 1
ATOM 6400 O O . ALA L 3 41 ? 39.145 32.629 88.766 1.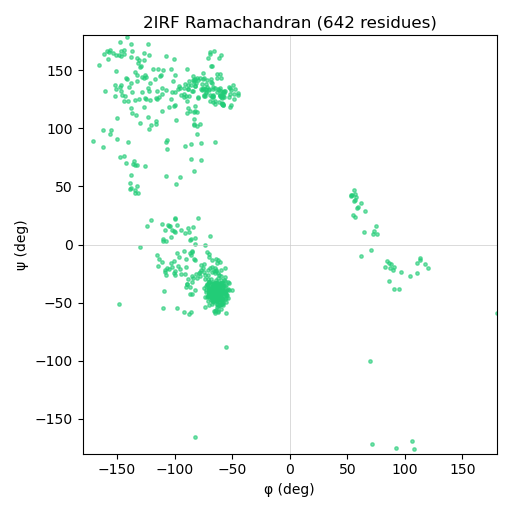00 25.41 2041 ALA L O 1
ATOM 6402 N N . ALA L 3 42 ? 37.078 33.376 88.282 1.00 28.92 2042 ALA L N 1
ATOM 6403 C CA . ALA L 3 42 ? 37.541 34.657 87.742 1.00 32.74 2042 ALA L CA 1
ATOM 6404 C C . ALA L 3 42 ? 37.593 35.743 88.820 1.00 35.51 2042 ALA L C 1
ATOM 6405 O O . ALA L 3 42 ? 38.160 36.818 88.605 1.00 36.67 2042 ALA L O 1
ATOM 6407 N N . ARG L 3 43 ? 36.982 35.464 89.969 1.00 37.75 2043 ARG L N 1
ATOM 6408 C CA . ARG L 3 43 ? 36.958 36.401 91.086 1.00 39.24 2043 ARG L CA 1
ATOM 6409 C C . ARG L 3 43 ? 38.341 36.462 91.735 1.00 41.50 2043 ARG L C 1
ATOM 6410 O O . ARG L 3 43 ? 39.015 35.438 91.883 1.00 39.26 2043 ARG L O 1
ATOM 6418 N N . HIS L 3 44 ? 38.771 37.674 92.084 1.00 44.13 2044 HIS L N 1
ATOM 6419 C CA . HIS L 3 44 ? 40.076 37.885 92.708 1.00 46.05 2044 HIS L CA 1
ATOM 6420 C C . HIS L 3 44 ? 40.179 37.136 94.031 1.00 43.78 2044 HIS L C 1
ATOM 6421 O O . HIS L 3 44 ? 39.308 37.257 94.892 1.00 45.66 2044 HIS L O 1
ATOM 6428 N N . GLY L 3 45 ? 41.247 36.359 94.182 1.00 40.89 2045 GLY L N 1
ATOM 6429 C CA . GLY L 3 45 ? 41.440 35.598 95.402 1.00 40.68 2045 GLY L CA 1
ATOM 6430 C C . GLY L 3 45 ? 41.340 34.101 95.182 1.00 39.67 2045 GLY L C 1
ATOM 6431 O O . GLY L 3 45 ? 41.707 33.314 96.056 1.00 39.82 2045 GLY L O 1
ATOM 6432 N N . TRP L 3 46 ? 40.830 33.709 94.016 1.00 36.65 2046 TRP L N 1
ATOM 6433 C CA . TRP L 3 46 ? 40.684 32.303 93.663 1.00 30.46 2046 TRP L CA 1
ATOM 6434 C C . TRP L 3 46 ? 42.042 31.639 93.451 1.00 30.02 2046 TRP L C 1
ATOM 6435 O O . TRP L 3 46 ? 42.954 32.223 92.862 1.00 32.30 2046 TRP L O 1
ATOM 6446 N N . ASP L 3 47 ? 42.149 30.406 93.928 1.00 29.95 2047 ASP L N 1
ATOM 6447 C CA . ASP L 3 47 ? 43.363 29.602 93.827 1.00 31.80 2047 ASP L CA 1
ATOM 6448 C C . ASP L 3 47 ? 42.939 28.156 93.548 1.00 29.58 2047 ASP L C 1
ATOM 6449 O O . ASP L 3 47 ? 41.936 27.683 94.085 1.00 28.48 2047 ASP L O 1
ATOM 6454 N N . VAL L 3 48 ? 43.699 27.458 92.711 1.00 28.04 2048 VAL L N 1
ATOM 6455 C CA . VAL L 3 48 ? 43.373 26.080 92.366 1.00 28.19 2048 VAL L CA 1
ATOM 6456 C C . VAL L 3 48 ? 43.411 25.117 93.560 1.00 29.00 2048 VAL L C 1
ATOM 6457 O O . VAL L 3 48 ? 42.521 24.279 93.708 1.00 26.44 2048 VAL L O 1
ATOM 6461 N N . GLU L 3 49 ? 44.416 25.259 94.423 1.00 30.47 2049 GLU L N 1
ATOM 6462 C CA . GLU L 3 49 ? 44.563 24.394 95.595 1.00 28.90 2049 GLU L CA 1
ATOM 6463 C C . GLU L 3 49 ? 43.504 24.661 96.654 1.00 27.40 2049 GLU L C 1
ATOM 6464 O O . GLU L 3 49 ? 43.048 23.744 97.334 1.00 29.35 2049 GLU L O 1
ATOM 6470 N N . LYS L 3 50 ? 43.120 25.923 96.788 1.00 26.26 2050 LYS L N 1
ATOM 6471 C CA . LYS L 3 50 ? 42.130 26.332 97.770 1.00 25.96 2050 LYS L CA 1
ATOM 6472 C C . LYS L 3 50 ? 40.684 26.123 97.331 1.00 27.76 2050 LYS L C 1
ATOM 6473 O O . LYS L 3 50 ? 39.851 25.687 98.126 1.00 29.39 2050 LYS L O 1
ATOM 6479 N N . ASP L 3 51 ? 40.398 26.392 96.059 1.00 27.83 2051 ASP L N 1
ATOM 6480 C CA . ASP L 3 51 ? 39.032 26.296 95.549 1.00 24.85 2051 ASP L CA 1
ATOM 6481 C C . ASP L 3 51 ? 38.664 25.153 94.613 1.00 21.10 2051 ASP L C 1
ATOM 6482 O O . ASP L 3 51 ? 37.490 24.824 94.494 1.00 22.78 2051 ASP L O 1
ATOM 6487 N N . ALA L 3 52 ? 39.640 24.556 93.941 1.00 19.83 2052 ALA L N 1
ATOM 6488 C CA . ALA L 3 52 ? 39.346 23.459 93.021 1.00 18.97 2052 ALA L CA 1
ATOM 6489 C C . ALA L 3 52 ? 39.745 22.029 93.423 1.00 20.65 2052 ALA L C 1
ATOM 6490 O O . ALA L 3 52 ? 39.500 21.098 92.656 1.00 21.99 2052 ALA L O 1
ATOM 6492 N N . PRO L 3 53 ? 40.292 21.814 94.641 1.00 21.79 2053 PRO L N 1
ATOM 6493 C CA . PRO L 3 53 ? 40.676 20.439 94.993 1.00 19.12 2053 PRO L CA 1
ATOM 6494 C C . PRO L 3 53 ? 39.595 19.357 94.899 1.00 19.25 2053 PRO L C 1
ATOM 6495 O O . PRO L 3 53 ? 39.867 18.260 94.419 1.00 18.40 2053 PRO L O 1
ATOM 6499 N N . LEU L 3 54 ? 38.380 19.657 95.353 1.00 19.10 2054 LEU L N 1
ATOM 6500 C CA . LEU L 3 54 ? 37.295 18.678 95.296 1.00 17.82 2054 LEU L CA 1
ATOM 6501 C C . LEU L 3 54 ? 36.984 18.323 93.846 1.00 20.33 2054 LEU L C 1
ATOM 6502 O O . LEU L 3 54 ? 36.761 17.157 93.510 1.00 19.50 2054 LEU L O 1
ATOM 6507 N N . PHE L 3 55 ? 36.997 19.342 92.992 1.00 21.67 2055 PHE L N 1
ATOM 6508 C CA . PHE L 3 55 ? 36.717 19.167 91.573 1.00 19.27 2055 PHE L CA 1
ATOM 6509 C C . PHE L 3 55 ? 37.827 18.362 90.912 1.00 19.29 2055 PHE L C 1
ATOM 6510 O O . PHE L 3 55 ? 37.563 17.497 90.069 1.00 18.67 2055 PHE L O 1
ATOM 6518 N N . ARG L 3 56 ? 39.063 18.627 91.331 1.00 18.76 2056 ARG L N 1
ATOM 6519 C CA . ARG L 3 56 ? 40.221 17.922 90.801 1.00 20.76 2056 ARG L CA 1
ATOM 6520 C C . ARG L 3 56 ? 40.192 16.464 91.226 1.00 21.53 2056 ARG L C 1
ATOM 6521 O O . ARG L 3 56 ? 40.506 15.583 90.433 1.00 24.56 2056 ARG L O 1
ATOM 6529 N N . ASN L 3 57 ? 39.834 16.216 92.485 1.00 22.52 2057 ASN L N 1
ATOM 6530 C CA . ASN L 3 57 ? 39.773 14.854 93.005 1.00 19.75 2057 ASN L CA 1
ATOM 6531 C C . ASN L 3 57 ? 38.761 13.999 92.247 1.00 19.46 2057 ASN L C 1
ATOM 6532 O O . ASN L 3 57 ? 39.002 12.815 92.014 1.00 23.03 2057 ASN L O 1
ATOM 6537 N N . TRP L 3 58 ? 37.632 14.589 91.862 1.00 15.65 2058 TRP L N 1
ATOM 6538 C CA . TRP L 3 58 ? 36.627 13.843 91.114 1.00 14.66 2058 TRP L CA 1
ATOM 6539 C C . TRP L 3 58 ? 37.166 13.539 89.721 1.00 16.17 2058 TRP L C 1
ATOM 6540 O O . TRP L 3 58 ? 36.922 12.468 89.177 1.00 20.31 2058 TRP L O 1
ATOM 6551 N N . ALA L 3 59 ? 37.912 14.484 89.157 1.00 16.80 2059 ALA L N 1
ATOM 6552 C CA . ALA L 3 59 ? 38.500 14.312 87.833 1.00 19.66 2059 ALA L CA 1
ATOM 6553 C C . ALA L 3 59 ? 39.507 13.165 87.859 1.00 21.44 2059 ALA L C 1
ATOM 6554 O O . ALA L 3 59 ? 39.473 12.282 87.006 1.00 24.70 2059 ALA L O 1
ATOM 6556 N N . ILE L 3 60 ? 40.384 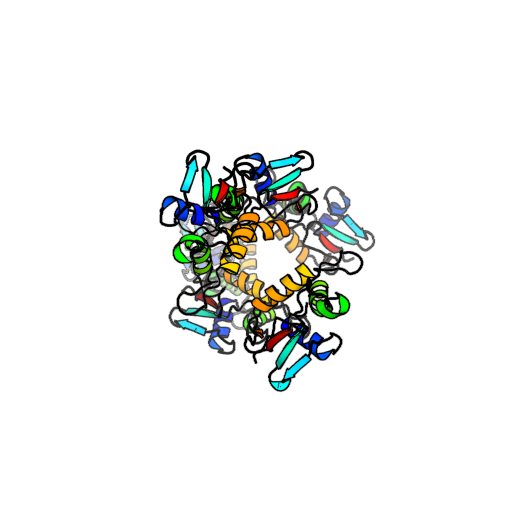13.174 88.859 1.00 21.28 2060 ILE L N 1
ATOM 6557 C CA . ILE L 3 60 ? 41.400 12.138 89.018 1.00 20.17 2060 ILE L CA 1
ATOM 6558 C C . ILE L 3 60 ? 40.712 10.793 89.250 1.00 18.65 2060 ILE L C 1
ATOM 6559 O O . ILE L 3 60 ? 41.073 9.789 88.643 1.00 19.66 2060 ILE L O 1
ATOM 6564 N N . HIS L 3 61 ? 39.683 10.805 90.091 1.00 16.21 2061 HIS L N 1
ATOM 6565 C CA . HIS L 3 61 ? 38.925 9.604 90.421 1.00 16.77 2061 HIS L CA 1
ATOM 6566 C C . HIS L 3 61 ? 38.244 8.999 89.201 1.00 18.93 2061 HIS L C 1
ATOM 6567 O O . HIS L 3 61 ? 38.112 7.779 89.103 1.00 21.46 2061 HIS L O 1
ATOM 6574 N N . THR L 3 62 ? 37.814 9.854 88.277 1.00 19.10 2062 THR L N 1
ATOM 6575 C CA . THR L 3 62 ? 37.126 9.406 87.072 1.00 18.17 2062 THR L CA 1
ATOM 6576 C C . THR L 3 62 ? 38.006 9.326 85.812 1.00 20.94 2062 THR L C 1
ATOM 6577 O O . THR L 3 62 ? 37.496 9.154 84.703 1.00 18.33 2062 THR L O 1
ATOM 6581 N N . GLY L 3 63 ? 39.320 9.445 85.995 1.00 21.29 2063 GLY L N 1
ATOM 6582 C CA . GLY L 3 63 ? 40.255 9.361 84.885 1.00 22.26 2063 GLY L CA 1
ATOM 6583 C C . GLY L 3 63 ? 40.356 10.571 83.973 1.00 25.56 2063 GLY L C 1
ATOM 6584 O O . GLY L 3 63 ? 41.000 10.506 82.923 1.00 29.35 2063 GLY L O 1
ATOM 6585 N N . LYS L 3 64 ? 39.732 11.675 84.363 1.00 24.46 2064 LYS L N 1
ATOM 6586 C CA . LYS L 3 64 ? 39.757 12.893 83.558 1.00 24.02 2064 LYS L CA 1
ATOM 6587 C C . LYS L 3 64 ? 40.995 13.751 83.813 1.00 25.25 2064 LYS L C 1
ATOM 6588 O O . LYS L 3 64 ? 41.228 14.743 83.120 1.00 25.19 2064 LYS L O 1
ATOM 6594 N N . HIS L 3 65 ? 41.794 13.357 84.798 1.00 26.92 2065 HIS L N 1
ATOM 6595 C CA . HIS L 3 65 ? 43.013 14.082 85.117 1.00 26.75 2065 HIS L CA 1
ATOM 6596 C C . HIS L 3 65 ? 44.075 13.183 85.737 1.00 30.64 2065 HIS L C 1
ATOM 6597 O O . HIS L 3 65 ? 43.781 12.331 86.580 1.00 30.32 2065 HIS L O 1
ATOM 6604 N N . GLN L 3 66 ? 45.311 13.374 85.284 1.00 33.34 2066 GLN L N 1
ATOM 6605 C CA . GLN L 3 66 ? 46.464 12.629 85.773 1.00 36.84 2066 GLN L CA 1
ATOM 6606 C C . GLN L 3 66 ? 47.518 13.678 86.099 1.00 38.08 2066 GLN L C 1
ATOM 6607 O O . GLN L 3 66 ? 48.117 14.259 85.193 1.00 40.73 2066 GLN L O 1
ATOM 6613 N N . PRO L 3 67 ? 47.733 13.967 87.394 1.00 38.50 2067 PRO L N 1
ATOM 6614 C CA . PRO L 3 67 ? 48.731 14.966 87.791 1.00 38.99 2067 PRO L CA 1
ATOM 6615 C C . PRO L 3 67 ? 50.091 14.692 87.142 1.00 41.65 2067 PRO L C 1
ATOM 6616 O O . PRO L 3 67 ? 50.541 13.543 87.083 1.00 40.39 2067 PRO L O 1
ATOM 6620 N N . GLY L 3 68 ? 50.712 15.745 86.615 1.00 44.17 2068 GLY L N 1
ATOM 6621 C CA . GLY L 3 68 ? 52.003 15.604 85.961 1.00 45.25 2068 GLY L CA 1
ATOM 6622 C C . GLY L 3 68 ? 51.876 15.338 84.470 1.00 45.99 2068 GLY L C 1
ATOM 6623 O O . GLY L 3 68 ? 52.672 15.833 83.673 1.00 46.81 2068 GLY L O 1
ATOM 6624 N N . ILE L 3 69 ? 50.883 14.538 84.094 1.00 46.47 2069 ILE L N 1
ATOM 6625 C CA . ILE L 3 69 ? 50.644 14.212 82.694 1.00 46.79 2069 ILE L CA 1
ATOM 6626 C C . ILE L 3 69 ? 49.737 15.260 82.047 1.00 48.71 2069 ILE L C 1
ATOM 6627 O O . ILE L 3 69 ? 50.131 15.919 81.085 1.00 52.44 2069 ILE L O 1
ATOM 6632 N N . ASP L 3 70 ? 48.532 15.421 82.590 1.00 46.59 2070 ASP L N 1
ATOM 6633 C CA . ASP L 3 70 ? 47.563 16.383 82.068 1.00 42.81 2070 ASP L CA 1
ATOM 6634 C C . ASP L 3 70 ? 47.765 17.804 82.591 1.00 41.81 2070 ASP L C 1
ATOM 6635 O O . ASP L 3 70 ? 48.165 18.010 83.740 1.00 40.36 2070 ASP L O 1
ATOM 6640 N N . LYS L 3 71 ? 47.488 18.780 81.730 1.00 40.73 2071 LYS L N 1
ATOM 6641 C CA . LYS L 3 71 ? 47.594 20.186 82.096 1.00 38.95 2071 LYS L CA 1
ATOM 6642 C C . LYS L 3 71 ? 46.319 20.518 82.871 1.00 39.69 2071 LYS L C 1
ATOM 6643 O O . LYS L 3 71 ? 45.212 20.271 82.382 1.00 40.06 2071 LYS L O 1
ATOM 6649 N N . PRO L 3 72 ? 46.457 21.083 84.086 1.00 38.64 2072 PRO L N 1
ATOM 6650 C CA . PRO L 3 72 ? 45.317 21.447 84.938 1.00 37.03 2072 PRO L CA 1
ATOM 6651 C C . PRO L 3 72 ? 44.184 22.154 84.195 1.00 35.07 2072 PRO L C 1
ATOM 6652 O O . PRO L 3 72 ? 44.404 23.135 83.483 1.00 38.28 2072 PRO L O 1
ATOM 6656 N N . ASP L 3 73 ? 42.972 21.641 84.368 1.00 30.09 2073 ASP L N 1
ATOM 6657 C CA . ASP L 3 73 ? 41.800 22.204 83.711 1.00 25.10 2073 ASP L CA 1
ATOM 6658 C C . ASP L 3 73 ? 40.642 22.373 84.704 1.00 22.10 2073 ASP L C 1
ATOM 6659 O O . ASP L 3 73 ? 39.620 21.688 84.610 1.00 25.27 2073 ASP L O 1
ATOM 6664 N N . PRO L 3 74 ? 40.784 23.308 85.659 1.00 20.28 2074 PRO L N 1
ATOM 6665 C CA . PRO L 3 74 ? 39.783 23.605 86.689 1.00 20.76 2074 PRO L CA 1
ATOM 6666 C C . PRO L 3 74 ? 38.390 23.892 86.141 1.00 20.26 2074 PRO L C 1
ATOM 6667 O O . PRO L 3 74 ? 37.386 23.493 86.734 1.00 21.68 2074 PRO L O 1
ATOM 6671 N N . LYS L 3 75 ? 38.341 24.600 85.017 1.00 22.64 2075 LYS L N 1
ATOM 6672 C CA . LYS L 3 75 ? 37.083 24.963 84.370 1.00 21.57 2075 LYS L CA 1
ATOM 6673 C C . LYS L 3 75 ? 36.254 23.720 84.030 1.00 17.65 2075 LYS L C 1
ATOM 6674 O O . LYS L 3 75 ? 35.076 23.637 84.377 1.00 18.00 2075 LYS L O 1
ATOM 6680 N N . THR L 3 76 ? 36.888 22.745 83.381 1.00 18.33 2076 THR L N 1
ATOM 6681 C CA . THR L 3 76 ? 36.216 21.509 82.998 1.00 16.38 2076 THR L CA 1
ATOM 6682 C C . THR L 3 76 ? 35.940 20.608 84.193 1.00 17.69 2076 THR L C 1
ATOM 6683 O O . THR L 3 76 ? 34.919 19.922 84.222 1.00 19.92 2076 THR L O 1
ATOM 6687 N N . TRP L 3 77 ? 36.858 20.590 85.160 1.00 17.51 2077 TRP L N 1
ATOM 6688 C CA . TRP L 3 77 ? 36.680 19.774 86.360 1.00 13.94 2077 TRP L CA 1
ATOM 6689 C C . TRP L 3 77 ? 35.401 20.198 87.077 1.00 16.91 2077 TRP L C 1
ATOM 6690 O O . TRP L 3 77 ? 34.588 19.354 87.462 1.00 20.10 2077 TRP L O 1
ATOM 6701 N N . LYS L 3 78 ? 35.228 21.510 87.239 1.00 13.43 2078 LYS L N 1
ATOM 6702 C CA . LYS L 3 78 ? 34.056 22.068 87.908 1.00 13.96 2078 LYS L CA 1
ATOM 6703 C C . LYS L 3 78 ? 32.766 21.808 87.123 1.00 13.65 2078 LYS L C 1
ATOM 6704 O O . LYS L 3 78 ? 31.742 21.453 87.707 1.00 15.59 2078 LYS L O 1
ATOM 6710 N N . ALA L 3 79 ? 32.821 21.981 85.804 1.00 15.72 2079 ALA L N 1
ATOM 6711 C CA . ALA L 3 79 ? 31.657 21.747 84.945 1.00 13.80 2079 ALA L CA 1
ATOM 6712 C C . ALA L 3 79 ? 31.238 20.281 85.048 1.00 11.52 2079 ALA L C 1
ATOM 6713 O O . ALA L 3 79 ? 30.062 19.975 85.240 1.00 11.12 2079 ALA L O 1
ATOM 6715 N N . ASN L 3 80 ? 32.211 19.382 84.926 1.00 12.06 2080 ASN L N 1
ATOM 6716 C CA . ASN L 3 80 ? 31.967 17.945 85.031 1.00 12.43 2080 ASN L CA 1
ATOM 6717 C C . ASN L 3 80 ? 31.346 17.585 86.378 1.00 12.78 2080 ASN L C 1
ATOM 6718 O O . ASN L 3 80 ? 30.357 16.852 86.437 1.00 11.63 2080 ASN L O 1
ATOM 6723 N N . PHE L 3 81 ? 31.925 18.125 87.450 1.00 13.78 2081 PHE L N 1
ATOM 6724 C CA . PHE L 3 81 ? 31.450 17.885 88.811 1.00 14.30 2081 PHE L CA 1
ATOM 6725 C C . PHE L 3 81 ? 30.011 18.360 88.974 1.00 13.84 2081 PHE L C 1
ATOM 6726 O O . PHE L 3 81 ? 29.170 17.652 89.535 1.00 15.34 2081 PHE L O 1
ATOM 6734 N N . ARG L 3 82 ? 29.732 19.558 88.473 1.00 11.95 2082 ARG L N 1
ATOM 6735 C CA . ARG L 3 82 ? 28.394 20.124 88.563 1.00 12.48 2082 ARG L CA 1
ATOM 6736 C C . ARG L 3 82 ? 27.380 19.278 87.806 1.00 13.40 2082 ARG L C 1
ATOM 6737 O O . ARG L 3 82 ? 26.307 18.984 88.328 1.00 15.30 2082 ARG L O 1
ATOM 6745 N N . CYS L 3 83 ? 27.721 18.877 86.583 1.00 14.03 2083 CYS L N 1
ATOM 6746 C CA . CYS L 3 83 ? 26.811 18.060 85.784 1.00 13.99 2083 CYS L CA 1
ATOM 6747 C C . CYS L 3 83 ? 26.568 16.700 86.434 1.00 12.87 2083 CYS L C 1
ATOM 6748 O O . CYS L 3 83 ? 25.435 16.217 86.453 1.00 14.37 2083 CYS L O 1
ATOM 6751 N N . ALA L 3 84 ? 27.622 16.104 86.993 1.00 10.29 2084 ALA L N 1
ATOM 6752 C CA . ALA L 3 84 ? 27.506 14.812 87.671 1.00 11.43 2084 ALA L CA 1
ATOM 6753 C C . ALA L 3 84 ? 26.563 14.967 88.869 1.00 10.72 2084 ALA L C 1
ATOM 6754 O O . ALA L 3 84 ? 25.655 14.160 89.058 1.00 15.31 2084 ALA L O 1
ATOM 6756 N N . MET L 3 85 ? 26.751 16.042 89.637 1.00 12.26 2085 MET L N 1
ATOM 6757 C CA . MET L 3 85 ? 25.903 16.326 90.795 1.00 12.09 2085 MET L CA 1
ATOM 6758 C C . MET L 3 85 ? 24.457 16.491 90.345 1.00 13.46 2085 MET L C 1
ATOM 6759 O O . MET L 3 85 ? 23.549 15.961 90.976 1.00 14.35 2085 MET L O 1
ATOM 6764 N N . ASN L 3 86 ? 24.255 17.225 89.250 1.00 14.86 2086 ASN L N 1
ATOM 6765 C CA . ASN L 3 86 ? 22.920 17.454 88.690 1.00 16.64 2086 ASN L CA 1
ATOM 6766 C C . ASN L 3 86 ? 22.230 16.135 88.339 1.00 15.53 2086 ASN L C 1
ATOM 6767 O O . ASN L 3 86 ? 21.030 15.985 88.556 1.00 18.46 2086 ASN L O 1
ATOM 6772 N N . SER L 3 87 ? 23.002 15.182 87.813 1.00 17.74 2087 SER L N 1
ATOM 6773 C CA . SER L 3 87 ? 22.482 13.870 87.418 1.00 20.37 2087 SER L CA 1
ATOM 6774 C C . SER L 3 87 ? 22.095 12.981 88.603 1.00 19.76 2087 SER L C 1
ATOM 6775 O O . SER L 3 87 ? 21.153 12.199 88.506 1.00 20.42 2087 SER L O 1
ATOM 6778 N N . LEU L 3 88 ? 22.833 13.101 89.707 1.00 20.91 2088 LEU L N 1
ATOM 6779 C CA . LEU L 3 88 ? 22.591 12.308 90.916 1.00 18.67 2088 LEU L CA 1
ATOM 6780 C C . LEU L 3 88 ? 21.145 12.341 91.396 1.00 21.61 2088 LEU L C 1
ATOM 6781 O O . LEU L 3 88 ? 20.614 13.399 91.717 1.00 22.87 2088 LEU L O 1
ATOM 6786 N N . PRO L 3 89 ? 20.491 11.170 91.462 1.00 24.58 2089 PRO L N 1
ATOM 6787 C CA . PRO L 3 89 ? 19.095 11.084 91.907 1.00 25.73 2089 PRO L CA 1
ATOM 6788 C C . PRO L 3 89 ? 18.872 11.284 93.413 1.00 29.46 2089 PRO L C 1
ATOM 6789 O O . PRO L 3 89 ? 17.824 11.795 93.824 1.00 29.37 2089 PRO L O 1
ATOM 6793 N N . ASP L 3 90 ? 19.867 10.918 94.222 1.00 29.20 2090 ASP L N 1
ATOM 6794 C CA . ASP L 3 90 ? 19.754 11.018 95.673 1.00 28.43 2090 ASP L CA 1
ATOM 6795 C C . ASP L 3 90 ? 20.509 12.146 96.378 1.00 28.39 2090 ASP L C 1
ATOM 6796 O O . ASP L 3 90 ? 20.732 12.078 97.585 1.00 29.95 2090 ASP L O 1
ATOM 6801 N N . ILE L 3 91 ? 20.945 13.153 95.632 1.00 27.29 2091 ILE L N 1
ATOM 6802 C CA . ILE L 3 91 ? 21.621 14.301 96.235 1.00 27.39 2091 ILE L CA 1
ATOM 6803 C C . ILE L 3 91 ? 21.064 15.539 95.551 1.00 30.37 2091 ILE L C 1
ATOM 6804 O O . ILE L 3 91 ? 21.261 15.728 94.355 1.00 32.60 2091 ILE L O 1
ATOM 6809 N N . GLU L 3 92 ? 20.341 16.363 96.301 1.00 31.70 2092 GLU L N 1
ATOM 6810 C CA . GLU L 3 92 ? 19.745 17.567 95.735 1.00 34.42 2092 GLU L CA 1
ATOM 6811 C C . GLU L 3 92 ? 20.262 18.828 96.393 1.00 33.13 2092 GLU L C 1
ATOM 6812 O O . GLU L 3 92 ? 20.611 18.831 97.573 1.00 33.72 2092 GLU L O 1
ATOM 6818 N N . GLU L 3 93 ? 20.273 19.909 95.623 1.00 31.84 2093 GLU L N 1
ATOM 6819 C CA . GLU L 3 93 ? 20.744 21.190 96.114 1.00 34.80 2093 GLU L CA 1
ATOM 6820 C C . GLU L 3 93 ? 19.718 21.859 97.020 1.00 39.20 2093 GLU L C 1
ATOM 6821 O O . GLU L 3 93 ? 18.514 21.797 96.773 1.00 39.04 2093 GLU L O 1
ATOM 6827 N N . VAL L 3 94 ? 20.213 22.430 98.111 1.00 44.50 2094 VAL L N 1
ATOM 6828 C CA . VAL L 3 94 ? 19.396 23.147 99.081 1.00 50.07 2094 VAL L CA 1
ATOM 6829 C C . VAL L 3 94 ? 19.576 24.643 98.808 1.00 55.97 2094 VAL L C 1
ATOM 6830 O O . VAL L 3 94 ? 20.680 25.097 98.504 1.00 55.91 2094 VAL L O 1
ATOM 6834 N N . LYS L 3 95 ? 18.490 25.401 98.909 1.00 62.79 2095 LYS L N 1
ATOM 6835 C CA . LYS L 3 95 ? 18.539 26.838 98.659 1.00 69.05 2095 LYS L CA 1
ATOM 6836 C C . LYS L 3 95 ? 18.105 27.686 99.854 1.00 70.64 2095 LYS L C 1
ATOM 6837 O O . LYS L 3 95 ? 17.769 28.860 99.701 1.00 70.43 2095 LYS L O 1
ATOM 6843 N N . ASP L 3 96 ? 18.163 27.102 101.048 1.00 73.64 2096 ASP L N 1
ATOM 6844 C CA . ASP L 3 96 ? 17.765 27.792 102.270 1.00 78.00 2096 ASP L CA 1
ATOM 6845 C C . ASP L 3 96 ? 18.783 28.845 102.719 1.00 82.54 2096 ASP L C 1
ATOM 6846 O O . ASP L 3 96 ? 18.421 30.003 102.944 1.00 83.51 2096 ASP L O 1
ATOM 6851 N N . ARG L 3 97 ? 20.046 28.435 102.859 1.00 87.94 2097 ARG L N 1
ATOM 6852 C CA . ARG L 3 97 ? 21.129 29.336 103.285 1.00 90.70 2097 ARG L CA 1
ATOM 6853 C C . ARG L 3 97 ? 22.391 29.088 102.448 1.00 92.64 2097 ARG L C 1
ATOM 6854 O O . ARG L 3 97 ? 23.446 28.740 102.990 1.00 92.49 2097 ARG L O 1
ATOM 6862 N N . SER L 3 98 ? 22.280 29.272 101.133 1.00 94.14 2098 SER L N 1
ATOM 6863 C CA . SER L 3 98 ? 23.405 29.060 100.220 1.00 94.50 2098 SER L CA 1
ATOM 6864 C C . SER L 3 98 ? 23.968 30.374 99.672 1.00 95.33 2098 SER L C 1
ATOM 6865 O O . SER L 3 98 ? 24.013 30.588 98.455 1.00 95.44 2098 SER L O 1
ATOM 6868 N N . ILE L 3 99 ? 24.415 31.238 100.584 1.00 95.01 2099 ILE L N 1
ATOM 6869 C CA . ILE L 3 99 ? 24.978 32.543 100.233 1.00 92.65 2099 ILE L CA 1
ATOM 6870 C C . ILE L 3 99 ? 26.222 32.386 99.352 1.00 91.96 2099 ILE L C 1
ATOM 6871 O O . ILE L 3 99 ? 26.964 31.409 99.477 1.00 90.34 2099 ILE L O 1
ATOM 6876 N N . LYS L 3 100 ? 26.424 33.343 98.449 1.00 91.06 2100 LYS L N 1
ATOM 6877 C CA . LYS L 3 100 ? 27.572 33.328 97.548 1.00 89.42 2100 LYS L CA 1
ATOM 6878 C C . LYS L 3 100 ? 28.192 34.722 97.403 1.00 89.44 2100 LYS L C 1
ATOM 6879 O O . LYS L 3 100 ? 28.488 35.178 96.294 1.00 88.89 2100 LYS L O 1
ATOM 6885 N N . LYS L 3 101 ? 28.425 35.368 98.546 1.00 88.74 2101 LYS L N 1
ATOM 6886 C CA . LYS L 3 101 ? 28.998 36.714 98.600 1.00 88.57 2101 LYS L CA 1
ATOM 6887 C C . LYS L 3 101 ? 30.535 36.713 98.570 1.00 88.82 2101 LYS L C 1
ATOM 6888 O O . LYS L 3 101 ? 31.187 36.960 99.588 1.00 89.39 2101 LYS L O 1
ATOM 6894 N N . GLY L 3 102 ? 31.104 36.437 97.398 1.00 88.36 2102 GLY L N 1
ATOM 6895 C CA . GLY L 3 102 ? 32.551 36.418 97.248 1.00 87.62 2102 GLY L CA 1
ATOM 6896 C C . GLY L 3 102 ? 33.248 35.267 97.955 1.00 86.81 2102 GLY L C 1
ATOM 6897 O O . GLY L 3 102 ? 33.296 34.151 97.431 1.00 86.03 2102 GLY L O 1
ATOM 6898 N N . ASN L 3 103 ? 33.811 35.552 99.131 1.00 85.44 2103 ASN L N 1
ATOM 6899 C CA . ASN L 3 103 ? 34.513 34.549 99.938 1.00 81.92 2103 ASN L CA 1
ATOM 6900 C C . ASN L 3 103 ? 33.562 33.478 100.453 1.00 79.15 2103 ASN L C 1
ATOM 6901 O O . ASN L 3 103 ? 33.946 32.315 100.607 1.00 78.41 2103 ASN L O 1
ATOM 6906 N N . ASN L 3 104 ? 32.331 33.887 100.747 1.00 74.67 2104 ASN L N 1
ATOM 6907 C CA . ASN L 3 104 ? 31.314 32.963 101.232 1.00 70.43 2104 ASN L CA 1
ATOM 6908 C C . ASN L 3 104 ? 30.375 32.502 100.111 1.00 64.20 2104 ASN L C 1
ATOM 6909 O O . ASN L 3 104 ? 29.150 32.605 100.220 1.00 63.82 2104 ASN L O 1
ATOM 6914 N N . ALA L 3 105 ? 30.978 32.018 99.024 1.00 54.43 2105 ALA L N 1
ATOM 6915 C CA . ALA L 3 105 ? 30.247 31.504 97.870 1.00 42.27 2105 ALA L CA 1
ATOM 6916 C C . ALA L 3 105 ? 30.219 29.986 98.010 1.00 36.34 2105 ALA L C 1
ATOM 6917 O O . ALA L 3 105 ? 31.241 29.321 97.857 1.00 29.37 2105 ALA L O 1
ATOM 6919 N N . PHE L 3 106 ? 29.052 29.452 98.348 1.00 31.86 2106 PHE L N 1
ATOM 6920 C CA . PHE L 3 106 ? 28.892 28.018 98.550 1.00 28.46 2106 PHE L CA 1
ATOM 6921 C C . PHE L 3 106 ? 27.618 27.481 97.933 1.00 28.13 2106 PHE L C 1
ATOM 6922 O O . PHE L 3 106 ? 26.719 28.232 97.564 1.00 30.99 2106 PHE L O 1
ATOM 6930 N N . ARG L 3 107 ? 27.560 26.159 97.839 1.00 28.20 2107 ARG L N 1
ATOM 6931 C CA . ARG L 3 107 ? 26.389 25.458 97.344 1.00 26.13 2107 ARG L CA 1
ATOM 6932 C C . ARG L 3 107 ? 26.057 24.440 98.420 1.00 23.43 2107 ARG L C 1
ATOM 6933 O O . ARG L 3 107 ? 26.895 23.622 98.789 1.00 25.55 2107 ARG L O 1
ATOM 6941 N N . VAL L 3 108 ? 24.871 24.558 98.996 1.00 23.63 2108 VAL L N 1
ATOM 6942 C CA . VAL L 3 108 ? 24.454 23.627 100.026 1.00 23.49 2108 VAL L CA 1
ATOM 6943 C C . VAL L 3 108 ? 23.704 22.476 99.367 1.00 25.41 2108 VAL L C 1
ATOM 6944 O O . VAL L 3 108 ? 22.844 22.690 98.518 1.00 23.81 2108 VAL L O 1
ATOM 6948 N N . TYR L 3 109 ? 24.098 21.254 99.702 1.00 25.18 2109 TYR L N 1
ATOM 6949 C CA . TYR L 3 109 ? 23.465 20.064 99.162 1.00 23.79 2109 TYR L CA 1
ATOM 6950 C C . TYR L 3 109 ? 23.040 19.168 100.307 1.00 25.58 2109 TYR L C 1
ATOM 6951 O O . TYR L 3 109 ? 23.571 19.261 101.414 1.00 23.86 2109 TYR L O 1
ATOM 6960 N N . ARG L 3 110 ? 22.085 18.291 100.023 1.00 27.28 2110 ARG L N 1
ATOM 6961 C CA . ARG L 3 110 ? 21.581 17.352 101.011 1.00 31.36 2110 ARG L CA 1
ATOM 6962 C C . ARG L 3 110 ? 21.430 15.989 100.363 1.00 31.10 2110 ARG L C 1
ATOM 6963 O O . ARG L 3 110 ? 20.852 15.868 99.282 1.00 32.27 2110 ARG L O 1
ATOM 6971 N N . MET L 3 111 ? 21.959 14.967 101.024 1.00 30.92 2111 MET L N 1
ATOM 6972 C CA . MET L 3 111 ? 21.861 13.607 100.518 1.00 31.82 2111 MET L CA 1
ATOM 6973 C C . MET L 3 111 ? 20.553 12.983 100.997 1.00 34.14 2111 MET L C 1
ATOM 6974 O O . MET L 3 111 ? 20.329 12.841 102.201 1.00 31.09 2111 MET L O 1
ATOM 6979 N N . LEU L 3 112 ? 19.670 12.679 100.046 1.00 39.78 2112 LEU L N 1
ATOM 6980 C CA . LEU L 3 112 ? 18.372 12.079 100.341 1.00 41.69 2112 LEU L CA 1
ATOM 6981 C C . LEU L 3 112 ? 18.548 10.692 100.936 1.00 47.07 2112 LEU L C 1
ATOM 6982 O O . LEU L 3 112 ? 19.133 9.807 100.309 1.00 45.56 2112 LEU L O 1
ATOM 6987 N N . PRO L 3 113 ? 18.039 10.492 102.164 1.00 51.33 2113 PRO L N 1
ATOM 6988 C CA . PRO L 3 113 ? 18.117 9.224 102.894 1.00 54.01 2113 PRO L CA 1
ATOM 6989 C C . PRO L 3 113 ? 17.296 8.120 102.229 1.00 55.01 2113 PRO L C 1
ATOM 6990 O O . PRO L 3 113 ? 17.660 6.937 102.403 1.00 56.21 2113 PRO L O 1
#

Foldseek 3Di:
DDADPVVLVVVQVVCPAAQWHAPDVVQQKTKAFQEDPVDPPDDCRRRQPVLVVVCVVVVNDDVPPDDDDSVCSVVVSVVSQVPDPFKDWPVVPFANDDPRGMTMMTGHD/DDDDPVVLVCVQVVPPAAQWHAPPVVQQKTKAFQADCVDPPDDCRRRQPVLVVVCVVVVNDDPPPDDDDSPVSVVVVVVSQVPDPQKAWPVVPQQQDDDTGMTMITGHD/DDDDPVVLVVVQVVPPAAQWHAPPVVQAKTKAFQEDCVDPPDDCRRHQPVLVVVCVVVVNDDPPPDDDDSVCSVVVSVVSQVPDPFKAWPVVVADNYDDRGITMMTGHD/DDDPPVVLVCVAVVPPAPQWYAPDVVQQKTKAFQADCVDPPDDCRRRQPVLVVVCVVVVVDDPPPDDDDSPVSVVVSVVSQPPDPQKAWPDDCQCQVHDRHITMITGHD/DDADPVVLVVVQVVPPQAQWHAPCVPQQKTKQFQEDCVDPPDDCNRRQPVLVVVCVVVVVDDPPPDDDDSVVSVVVSVVSQVPDPQKAWPQVPADNYDDRGITMMTGHD/DDDDPVVLLVVQVVPLAAQWHAPPVVQAKTKAADADCVAPPDDCSRHQPVLVVVCVVVVNDDPPPDDDDSPVSVVVVVVSQVPDPFKAWDDPDQDDDHRSHITMITGHD

Solvent-accessible surface area: 40372 Å² total; per-residue (Å²): 126,86,161,8,37,55,11,0,37,96,21,2,68,51,120,96,7,69,38,4,110,41,62,51,134,153,129,61,19,0,27,0,18,15,8,112,49,87,103,173,35,70,59,41,103,84,11,2,13,2,7,49,43,30,6,66,63,52,56,140,12,92,88,86,131,56,173,75,62,28,164,64,12,44,36,68,0,79,71,24,2,100,87,35,116,24,6,75,36,25,150,133,101,21,98,118,160,30,88,106,4,44,22,0,6,72,1,50,174,164,85,166,7,43,57,14,0,37,103,29,3,68,57,123,98,16,68,41,6,111,38,69,58,132,155,98,65,13,0,29,0,23,20,19,94,53,86,64,182,43,68,60,41,104,85,14,3,11,4,6,45,45,22,5,67,59,16,60,130,10,90,84,87,128,57,182,82,62,30,174,63,10,42,34,60,0,80,72,25,2,101,87,37,120,48,7,81,46,30,161,142,110,13,110,130,104,40,112,113,5,40,40,0,6,70,1,61,170,122,89,155,9,36,56,9,0,34,92,22,1,69,51,123,98,13,66,39,5,109,41,60,49,130,152,118,66,25,0,28,0,20,11,24,105,48,70,97,146,38,70,60,41,103,86,13,2,13,4,8,46,43,32,5,68,67,56,53,141,12,94,86,85,137,51,180,79,63,28,165,64,10,40,36,66,0,79,69,23,2,99,87,34,119,26,9,83,39,27,159,127,110,15,94,126,164,24,85,122,8,45,27,0,6,55,1,54,162,171,86,151,8,42,55,12,0,38,97,25,2,70,52,124,95,14,66,45,6,109,42,85,65,131,152,116,68,38,0,26,0,25,4,39,98,48,85,74,187,45,69,62,41,103,88,14,3,15,4,7,49,43,20,5,67,56,32,59,115,9,100,92,82,137,62,180,76,53,28,162,44,7,42,35,64,0,73,73,25,2,99,82,35,120,55,3,86,41,72,144,126,142,19,87,64,146,28,104,108,9,57,25,18,2,80,3,59,179,182,64,169,9,36,60,11,0,36,106,28,3,78,50,137,99,13,66,39,6,112,40,62,46,131,150,140,60,25,0,24,0,19,14,16,108,44,79,104,151,40,72,58,42,103,89,13,2,14,1,6,45,43,21,6,71,53,19,66,145,13,107,80,85,126,60,181,79,60,27,164,63,11,40,35,68,0,78,70,24,5,100,85,33,117,48,5,81,35,22,152,132,107,21,93,121,168,23,93,124,6,42,26,1,7,72,0,54,174,139,86,197,9,45,63,16,0,43,102,28,3,64,54,125,100,11,65,16,2,115,44,79,53,125,149,118,54,22,0,35,0,15,31,16,104,52,86,102,190,46,72,60,40,104,79,12,2,13,3,7,43,44,30,4,68,65,51,57,131,9,86,86,88,132,53,182,83,60,31,171,65,8,43,31,65,0,78,69,24,2,100,84,32,129,49,5,88,58,29,159,110,122,22,108,159,156,21,131,64,3,46,60,2,6,78,0,43,156

Secondary structure (DSSP, 8-state):
---HHHHHHHHHHTT-STT-EEEETTTTEEEEE---TTSTT--HHHHSHHHHHHHHHTTS--TTTSPP-HHHHHHHHHHHHHH-TTEEE-TTT-B-SSTT-EEEEEE--/---HHHHHHHHHHHT-STT-EEEETTTTEEEEE---TTSTT--HHHHSHHHHHHHHHTTS--TTTS---HHHHHHHHHHHHHH-TTEEE-TTT---SSSS-EEEEEE--/---HHHHHHHHHHHT-STT-EEEETTTTEEEEE---TTSTT--HHHHSHHHHHHHHHTTS--TTTSPP-HHHHHHHHHHHHHH-TTEEE-TTT-B-SSTT-EEEEEE--/---HHHHHHHHHHTT-STT-EEEETTTTEEEEE---TTSTT--HHHHSHHHHHHHHHTTS--BTTBPP-HHHHHHHHHHHHHH-TTEEEE-S-TTSSSSS-EEEEEE--/---HHHHHHHHHHTT-STT-EEEETTTTEEEEE---TTSTT--HHHHSHHHHHHHHHTTS--TTTSPP-HHHHHHHHHHHHHH-SSEEE-TTT-B-SSTT-EEEEEE--/---HHHHHHHHHHHT-STT-EEEETTTTEEEEE---TTSTT--HHHHSHHHHHHHHHTTS--TTTS---HHHHHHHHHHHHHH-TTEEEE-SS--EETTEEEEEEEE--

InterPro domains:
  IPR001346 Interferon regulatory factor, DNA-binding domain [PF00605] (7-112)
  IPR001346 Interferon regulatory factor, DNA-binding domain [PR00267] (7-26)
  IPR001346 Interferon regulatory factor, DNA-binding domain [PR00267] (33-46)
  IPR001346 Interferon regulatory factor, DNA-binding domain [PR00267] (51-68)
  IPR001346 Interferon regulatory factor, DNA-binding domain [PR00267] (74-96)
  IPR001346 Interferon regulatory factor, DNA-binding domain [PS51507] (5-113)
  IPR001346 Interferon regulatory factor, DNA-binding domain [SM00348] (1-114)
  IPR001346 Interferon regulatory factor, DNA-binding domain [cd00103] (5-113)
  IPR017431 Interferon regulatory factor-1/2 [PIRSF038196] (1-332)
  IPR019817 Interferon regulatory factor, conserved site [PS00601] (26-59)
  IPR036388 Winged helix-like DNA-binding domain superfamily [G3DSA:1.10.10.10] (1-113)
  IPR036390 Winged helix DNA-binding domain superfamily [SSF46785] (5-113)

GO terms:
  GO:0000981 DNA-binding transcription factor activity, RNA polymerase II-specific (F, IDA)
  GO:0043565 sequence-specific DNA binding (F, IDA)
  GO:0032480 negative regulation of type I interferon production (P, IDA)
  GO:0000122 negative regulation of transcription by RNA polymerase II (P, IDA)
  GO:0005694 chromosome (C, EXP)
  GO:0032480 negative regulation of type I interferon production (P, IMP)
  GO:0003700 DNA-binding transcription factor activity (F, IMP)
  GO:0006357 regulation of transcription by RNA polymerase II (P, IMP)

Organism: Mus musculus (NCBI:txid10090)

B-factor: mean 26.18, std 15.15, range [2.0, 95.44]